Protein AF-A0A6G7XB90-F1 (afdb_monomer_lite)

Secondary structure (DSSP, 8-state):
-EEES-EEES-EE-TT--S-SSEEE-SS-EEEES-EEES-EE-TT---SSEEEES-S-EEEES-EEES-EE--SSS--BSSEEEE--SSTTEEEEEES-EEES-EEEESSSS-EESSEEEE--TTEEEEEEES-EEES-EEEESSS-EESSEEEES--SEEEES-EEES-EESSB-SSEEEES--SEEEES-EEES-EESSB-SSEEEES-EEEEES-EEES-TT-EEEES-EEEEES-B----S-TT-------------------------------PPP----GGGGGGTGGG-TTSSS---------TT--TTS--TTEEEEEEE-TTS-----EEEEETTPPPPP-PPP-BTTEEEEEEEETTEEP-TTT----S-EEEEEEEEE---------EEESSSPPPEETTSEEEEE-EEESSS-PEEEEEEE---TTEEEETTTTEEEEE--S-EEEEEEEEEEETTEEEEEEEEEEEE-----STT-SPPSS-SSSS--TTSTTHHHHHHHHHTTS---BPPSSSSPB--TTSB-BHHHHHHHHHHHHS-TT----SS-SSTT--TTSTTHHHHHHHHHTTS---B--SSSSPB--TTSB-BHHHHHHHHHHHHHTT-HHHHH----SS-SSTT--TTSTTHHHHHHHHHTTS---EEETTEEE--SSSB-BHHHHHHHHHHIIIIITT-

InterPro domains:
  IPR001119 S-layer homology domain [PF00395] (563-610)
  IPR001119 S-layer homology domain [PS51272] (560-627)
  IPR003368 Polymorphic outer membrane protein repeat [PF02415] (35-54)
  IPR003368 Polymorphic outer membrane protein repeat [PF02415] (164-180)
  IPR006626 Parallel beta-helix repeat [SM00710] (27-55)
  IPR006626 Parallel be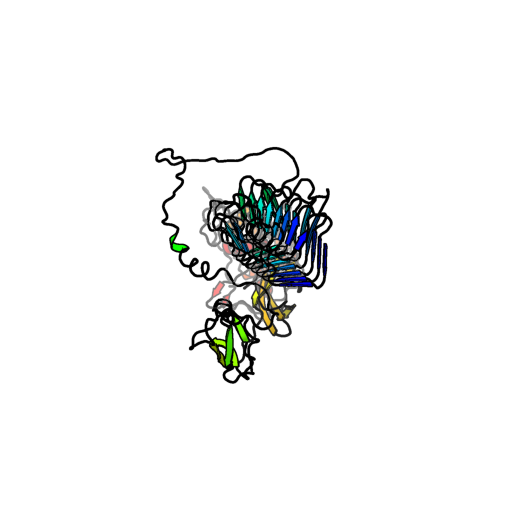ta-helix repeat [SM00710] (56-86)
  IPR006626 Parallel beta-helix repeat [SM00710] (91-122)
  IPR006626 Parallel beta-helix repeat [SM00710] (157-183)
  IPR006626 Parallel beta-helix repeat [SM00710] (184-210)
  IPR011050 Pectin lyase fold/virulence factor [SSF51126] (17-230)
  IPR012334 Pectin lyase fold [G3DSA:2.160.20.10] (1-297)
  IPR013378 Internalin B-like, B-repeat [PF09479] (324-386)
  IPR013378 Internalin B-like, B-repeat [TIGR02543] (354-392)
  IPR013783 Immunoglobulin-like fold [G3DSA:2.60.40.10] (393-481)
  IPR015919 Cadherin-like superfamily [SSF49313] (409-480)
  IPR042229 Listeria-Bacteroides repeat domain superfamily [G3DSA:2.60.40.4270] (321-390)

Structure (mmCIF, N/CA/C/O backbone):
data_AF-A0A6G7XB90-F1
#
_entry.id   AF-A0A6G7XB90-F1
#
loop_
_atom_site.group_PDB
_atom_site.id
_atom_site.type_symbol
_atom_site.label_atom_id
_atom_site.label_alt_id
_atom_site.label_comp_id
_atom_site.label_asym_id
_atom_site.label_entity_id
_atom_site.label_seq_id
_atom_site.pdbx_PDB_ins_code
_atom_site.Cartn_x
_atom_site.Cartn_y
_atom_site.Cartn_z
_atom_site.occupancy
_atom_site.B_iso_or_equiv
_atom_site.auth_seq_id
_atom_site.auth_comp_id
_atom_site.auth_asym_id
_atom_site.auth_atom_id
_atom_site.pdbx_PDB_model_num
ATOM 1 N N . MET A 1 1 ? 16.993 1.837 -59.311 1.00 79.75 1 MET A N 1
ATOM 2 C CA . MET A 1 1 ? 17.325 0.405 -59.175 1.00 79.75 1 MET A CA 1
ATOM 3 C C . MET A 1 1 ? 16.227 -0.244 -58.359 1.00 79.75 1 MET A C 1
ATOM 5 O O . MET A 1 1 ? 15.851 0.351 -57.360 1.00 79.75 1 MET A O 1
ATOM 9 N N . ILE A 1 2 ? 15.721 -1.402 -58.782 1.00 84.69 2 ILE A N 1
ATOM 10 C CA . ILE A 1 2 ? 14.774 -2.208 -58.003 1.00 84.69 2 ILE A CA 1
ATOM 11 C C . ILE A 1 2 ? 15.379 -3.607 -57.882 1.00 84.69 2 ILE A C 1
ATOM 13 O O . ILE A 1 2 ? 15.760 -4.188 -58.897 1.00 84.69 2 ILE A O 1
ATOM 17 N N . ALA A 1 3 ? 15.484 -4.120 -56.661 1.00 82.38 3 ALA A N 1
ATOM 18 C CA . ALA A 1 3 ? 15.774 -5.518 -56.364 1.00 82.38 3 ALA A CA 1
ATOM 19 C C . ALA A 1 3 ? 14.603 -6.069 -55.545 1.00 82.38 3 ALA A C 1
ATOM 21 O O . ALA A 1 3 ? 14.295 -5.536 -54.483 1.00 82.38 3 ALA A O 1
ATOM 22 N N . ASN A 1 4 ? 13.915 -7.085 -56.058 1.00 84.25 4 ASN A N 1
ATOM 23 C CA . ASN A 1 4 ? 12.751 -7.678 -55.405 1.00 84.25 4 ASN A CA 1
ATOM 24 C C . ASN A 1 4 ? 12.877 -9.206 -55.463 1.00 84.25 4 ASN A C 1
ATOM 26 O O . ASN A 1 4 ? 13.202 -9.728 -56.531 1.00 84.25 4 ASN A O 1
ATOM 30 N N . ASN A 1 5 ? 12.689 -9.911 -54.340 1.00 78.50 5 ASN A N 1
ATOM 31 C CA . ASN A 1 5 ? 12.879 -11.370 -54.247 1.00 78.50 5 ASN A CA 1
ATOM 32 C C . ASN A 1 5 ? 14.226 -11.847 -54.846 1.00 78.50 5 ASN A C 1
ATOM 34 O O . ASN A 1 5 ? 14.299 -12.869 -55.529 1.00 78.50 5 ASN A O 1
ATOM 38 N N . THR A 1 6 ? 15.299 -11.064 -54.664 1.00 73.44 6 THR A N 1
ATOM 39 C CA . THR A 1 6 ? 16.596 -11.282 -55.327 1.00 73.44 6 THR A CA 1
ATOM 40 C C . THR A 1 6 ? 17.680 -11.681 -54.324 1.00 73.44 6 THR A C 1
ATOM 42 O O . THR A 1 6 ? 17.790 -11.088 -53.252 1.00 73.44 6 THR A O 1
ATOM 45 N N . VAL A 1 7 ? 18.514 -12.658 -54.688 1.00 81.44 7 VAL A N 1
ATOM 46 C CA . VAL A 1 7 ? 19.645 -13.134 -53.876 1.00 81.44 7 VAL A CA 1
ATOM 47 C C . VAL A 1 7 ? 20.967 -12.640 -54.471 1.00 81.44 7 VAL A C 1
ATOM 49 O O . VAL A 1 7 ? 21.233 -12.820 -55.658 1.00 81.44 7 VAL A O 1
ATOM 52 N N . PHE A 1 8 ? 21.800 -12.028 -53.632 1.00 82.94 8 PHE A N 1
ATOM 53 C CA . PHE A 1 8 ? 23.126 -11.513 -53.957 1.00 82.94 8 PHE A CA 1
ATOM 54 C C . PHE A 1 8 ? 24.154 -12.127 -53.005 1.00 82.94 8 PHE A C 1
ATOM 56 O O . PHE A 1 8 ? 24.293 -11.698 -51.859 1.00 82.94 8 PHE A O 1
ATOM 63 N N . GLU A 1 9 ? 24.900 -13.121 -53.479 1.00 83.56 9 GLU A N 1
ATOM 64 C CA . GLU A 1 9 ? 25.866 -13.862 -52.663 1.00 83.56 9 GLU A CA 1
ATOM 65 C C . GLU A 1 9 ? 27.306 -13.639 -53.127 1.00 83.56 9 GLU A C 1
ATOM 67 O O . GLU A 1 9 ? 27.621 -13.767 -54.308 1.00 83.56 9 GLU A O 1
ATOM 72 N N . THR A 1 10 ? 28.206 -13.343 -52.185 1.00 84.12 10 THR A N 1
ATOM 73 C CA . THR A 1 10 ? 29.671 -13.246 -52.379 1.00 84.12 10 THR A CA 1
ATOM 74 C C . THR A 1 10 ? 30.171 -12.221 -53.413 1.00 84.12 10 THR A C 1
ATOM 76 O O . THR A 1 10 ? 31.369 -12.177 -53.703 1.00 84.12 10 THR A O 1
ATOM 79 N N . ASN A 1 11 ? 29.301 -11.355 -53.945 1.00 85.56 11 ASN A N 1
ATOM 80 C CA . ASN A 1 11 ? 29.667 -10.383 -54.978 1.00 85.56 11 ASN A CA 1
ATOM 81 C C . ASN A 1 11 ? 30.759 -9.428 -54.471 1.00 85.56 11 ASN A C 1
ATOM 83 O O . ASN A 1 11 ? 30.739 -9.001 -53.312 1.00 85.56 11 ASN A O 1
ATOM 87 N N . HIS A 1 12 ? 31.725 -9.104 -55.336 1.00 86.88 12 HIS A N 1
ATOM 88 C CA . HIS A 1 12 ? 32.921 -8.365 -54.942 1.00 86.88 12 HIS A CA 1
ATOM 89 C C . HIS A 1 12 ? 33.304 -7.247 -55.918 1.00 86.88 12 HIS A C 1
ATOM 91 O O . HIS A 1 12 ? 33.731 -7.513 -57.048 1.00 86.88 12 HIS A O 1
ATOM 97 N N . THR A 1 13 ? 33.272 -6.004 -55.430 1.00 83.38 13 THR A N 1
ATOM 98 C CA . THR A 1 13 ? 33.833 -4.840 -56.131 1.00 83.38 13 THR A CA 1
ATOM 99 C C . THR A 1 13 ? 35.307 -4.680 -55.759 1.00 83.38 13 THR A C 1
ATOM 101 O O . THR A 1 13 ? 35.636 -4.403 -54.603 1.00 83.38 13 THR A O 1
ATOM 104 N N . GLY A 1 14 ? 36.177 -4.887 -56.755 1.00 72.00 14 GLY A N 1
ATOM 105 C CA . GLY A 1 14 ? 37.637 -4.953 -56.612 1.00 72.00 14 GLY A CA 1
ATOM 106 C C . GLY A 1 14 ? 38.356 -3.606 -56.484 1.00 72.00 14 GLY A C 1
ATOM 107 O O . GLY A 1 14 ? 37.762 -2.539 -56.643 1.00 72.00 14 GLY A O 1
ATOM 108 N N . ASP A 1 15 ? 39.656 -3.673 -56.187 1.00 69.44 15 ASP A N 1
ATOM 109 C CA . ASP A 1 15 ? 40.494 -2.506 -55.887 1.00 69.44 15 ASP A CA 1
ATOM 110 C C . ASP A 1 15 ? 40.481 -1.435 -56.987 1.00 69.44 15 ASP A C 1
ATOM 112 O O . ASP A 1 15 ? 40.534 -1.724 -58.183 1.00 69.44 15 ASP A O 1
ATOM 116 N N . GLY A 1 16 ? 40.434 -0.167 -56.567 1.00 65.00 16 GLY A N 1
ATOM 117 C CA . GLY A 1 16 ? 40.429 0.992 -57.468 1.00 65.00 16 GLY A CA 1
ATOM 118 C C . GLY A 1 16 ? 39.077 1.294 -58.129 1.00 65.00 16 GLY A C 1
ATOM 119 O O . GLY A 1 16 ? 38.909 2.380 -58.682 1.00 65.00 16 GLY A O 1
ATOM 120 N N . VAL A 1 17 ? 38.096 0.394 -58.029 1.00 66.19 17 VAL A N 1
ATOM 121 C CA . VAL A 1 17 ? 36.694 0.667 -58.376 1.00 66.19 17 VAL A CA 1
ATOM 122 C C . VAL A 1 17 ? 35.980 1.257 -57.151 1.00 66.19 17 VAL A C 1
ATOM 124 O O . VAL A 1 17 ? 36.300 0.909 -56.012 1.00 66.19 17 VAL A O 1
ATOM 127 N N . SER A 1 18 ? 34.999 2.142 -57.368 1.00 70.62 18 SER A N 1
ATOM 128 C CA . SER A 1 18 ? 34.041 2.547 -56.328 1.00 70.62 18 SER A CA 1
ATOM 129 C C . SER A 1 18 ? 32.655 1.957 -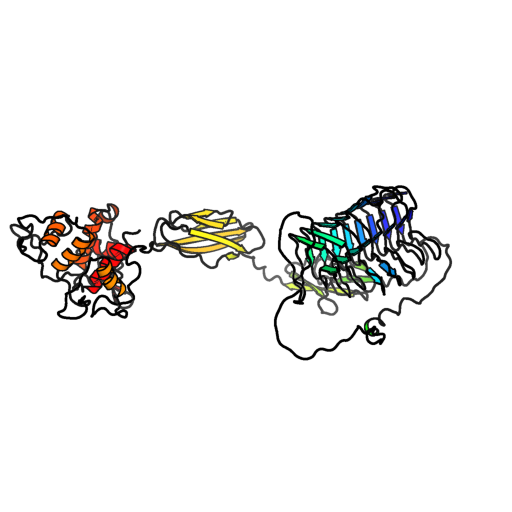56.613 1.00 70.62 18 SER A C 1
ATOM 131 O O . SER A 1 18 ? 32.194 1.968 -57.759 1.00 70.62 18 SER A O 1
ATOM 133 N N . GLY A 1 19 ? 31.999 1.430 -55.580 1.00 76.69 19 GLY A N 1
ATOM 134 C CA . GLY A 1 19 ? 30.652 0.860 -55.632 1.00 76.69 19 GLY A CA 1
ATOM 135 C C . GLY A 1 19 ? 30.413 -0.155 -54.516 1.00 76.69 19 GLY A C 1
ATOM 136 O O . GLY A 1 19 ? 31.350 -0.532 -53.820 1.00 76.69 19 GLY A O 1
ATOM 137 N N . GLY A 1 20 ? 29.168 -0.610 -54.351 1.00 84.50 20 GLY A N 1
ATOM 138 C CA . GLY A 1 20 ? 28.881 -1.711 -53.432 1.00 84.50 20 GLY A CA 1
ATOM 139 C C . GLY A 1 20 ? 29.378 -3.037 -54.000 1.00 84.50 20 GLY A C 1
ATOM 140 O O . GLY A 1 20 ? 29.571 -3.149 -55.212 1.00 84.50 20 GLY A O 1
ATOM 141 N N . GLY A 1 21 ? 29.577 -4.056 -53.163 1.00 85.88 21 GLY A N 1
ATOM 142 C CA . GLY A 1 21 ? 30.018 -5.372 -53.644 1.00 85.88 21 GLY A CA 1
ATOM 143 C C . GLY A 1 21 ? 29.038 -6.040 -54.612 1.00 85.88 21 GLY A C 1
ATOM 144 O O . GLY A 1 21 ? 29.482 -6.687 -55.553 1.00 85.88 21 GLY A O 1
ATOM 145 N N . ALA A 1 22 ? 27.730 -5.831 -54.420 1.00 90.81 22 ALA A N 1
ATOM 146 C CA . ALA A 1 22 ? 26.652 -6.353 -55.265 1.00 90.81 22 ALA A CA 1
ATOM 147 C C . ALA A 1 22 ? 25.941 -5.263 -56.089 1.00 90.81 22 ALA A C 1
ATOM 149 O O . ALA A 1 22 ? 25.667 -5.460 -57.271 1.00 90.81 22 ALA A O 1
ATOM 150 N N . ILE A 1 23 ? 25.632 -4.111 -55.480 1.00 91.12 23 ILE A N 1
ATOM 151 C CA . ILE A 1 23 ? 24.878 -3.022 -56.121 1.00 91.12 23 ILE A CA 1
ATOM 152 C C . ILE A 1 23 ? 25.616 -1.691 -55.954 1.00 91.12 23 ILE A C 1
ATOM 154 O O . ILE A 1 23 ? 25.982 -1.293 -54.848 1.00 91.12 23 ILE A O 1
ATOM 158 N N . ARG A 1 24 ? 25.743 -0.937 -57.051 1.00 89.50 24 ARG A N 1
ATOM 159 C CA . ARG A 1 24 ? 26.019 0.504 -57.016 1.00 89.50 24 ARG A CA 1
ATOM 160 C C . ARG A 1 24 ? 24.872 1.261 -57.672 1.00 89.50 24 ARG A C 1
ATOM 162 O O . ARG A 1 24 ? 24.542 1.007 -58.827 1.00 89.50 24 ARG A O 1
ATOM 169 N N . VAL A 1 25 ? 24.319 2.232 -56.956 1.00 87.62 25 VAL A N 1
ATOM 170 C CA . VAL A 1 25 ? 23.436 3.265 -57.505 1.00 87.62 25 VAL A CA 1
ATOM 171 C C . VAL A 1 25 ? 24.200 4.585 -57.515 1.00 87.62 25 VAL A C 1
ATOM 173 O O . VAL A 1 25 ? 24.878 4.905 -56.543 1.00 87.62 25 VAL A O 1
ATOM 176 N N . THR A 1 26 ? 24.112 5.323 -58.622 1.00 84.50 26 THR A N 1
ATOM 177 C CA . THR A 1 26 ? 24.748 6.642 -58.823 1.00 84.50 26 THR A CA 1
ATOM 178 C C . THR A 1 26 ? 23.736 7.762 -59.110 1.00 84.50 26 THR A C 1
ATOM 180 O O . THR A 1 26 ? 24.125 8.898 -59.372 1.00 84.50 26 THR A O 1
ATOM 183 N N . GLY A 1 27 ? 22.438 7.444 -59.089 1.00 79.88 27 GLY A N 1
ATOM 184 C CA . GLY A 1 27 ? 21.337 8.357 -59.387 1.00 79.88 27 GLY A CA 1
ATOM 185 C C . GLY A 1 27 ? 19.991 7.631 -59.477 1.00 79.88 27 GLY A C 1
ATOM 186 O O . GLY A 1 27 ? 19.939 6.418 -59.692 1.00 79.88 27 GLY A O 1
ATOM 187 N N . GLY A 1 28 ? 18.895 8.378 -59.318 1.00 83.50 28 GLY A N 1
ATOM 188 C CA . GLY A 1 28 ? 17.538 7.820 -59.241 1.00 83.50 28 GLY A CA 1
ATOM 189 C C . GLY A 1 28 ? 17.259 7.095 -57.917 1.00 83.50 28 GLY A C 1
ATOM 190 O O . GLY A 1 28 ? 18.109 7.054 -57.030 1.00 83.50 28 GLY A O 1
ATOM 191 N N . ALA A 1 29 ? 16.048 6.557 -57.759 1.00 87.12 29 ALA A N 1
ATOM 192 C CA . ALA A 1 29 ? 15.663 5.838 -56.543 1.00 87.12 29 ALA A CA 1
ATOM 193 C C . ALA A 1 29 ? 16.326 4.451 -56.446 1.00 87.12 29 ALA A C 1
ATOM 195 O O . ALA A 1 29 ? 16.590 3.800 -57.467 1.00 87.12 29 ALA A O 1
ATOM 196 N N . LEU A 1 30 ? 16.545 3.985 -55.218 1.00 91.25 30 LEU A N 1
ATOM 197 C CA . LEU A 1 30 ? 16.894 2.602 -54.892 1.00 91.25 30 LEU A CA 1
ATOM 198 C C . LEU A 1 30 ? 15.733 1.981 -54.116 1.00 91.25 30 LEU A C 1
ATOM 200 O O . LEU A 1 30 ? 15.354 2.502 -53.074 1.00 91.25 30 LEU A O 1
ATOM 204 N N . GLU A 1 31 ? 15.212 0.863 -54.604 1.00 93.75 31 GLU A N 1
ATOM 205 C CA . GLU A 1 31 ? 14.248 0.027 -53.896 1.00 93.75 31 GLU A CA 1
ATOM 206 C C . GLU A 1 31 ? 14.804 -1.395 -53.762 1.00 93.75 31 GLU A C 1
ATOM 208 O O . GLU A 1 31 ? 15.299 -1.974 -54.734 1.00 93.75 31 GLU A O 1
ATOM 213 N N . VAL A 1 32 ? 14.759 -1.935 -52.548 1.00 92.62 32 VAL A N 1
ATOM 214 C CA . VAL A 1 32 ? 15.162 -3.301 -52.204 1.00 92.62 32 VAL A CA 1
ATOM 215 C C . VAL A 1 32 ? 14.055 -3.905 -51.350 1.00 92.62 32 VAL A C 1
ATOM 217 O O . VAL A 1 32 ? 13.649 -3.301 -50.362 1.00 92.62 32 VAL A O 1
ATOM 220 N N . ASP A 1 33 ? 13.547 -5.067 -51.736 1.00 80.06 33 ASP A N 1
ATOM 221 C CA . ASP A 1 33 ? 12.359 -5.665 -51.129 1.00 80.06 33 ASP A CA 1
ATOM 222 C C . ASP A 1 33 ? 12.479 -7.200 -51.143 1.00 80.06 33 ASP A C 1
ATOM 224 O O . ASP A 1 33 ? 12.910 -7.770 -52.150 1.00 80.06 33 ASP A O 1
ATOM 228 N N . HIS A 1 34 ? 12.166 -7.884 -50.037 1.00 81.81 34 HIS A N 1
ATOM 229 C CA . HIS A 1 34 ? 12.228 -9.356 -49.931 1.00 81.81 34 HIS A CA 1
ATOM 230 C C . HIS A 1 34 ? 13.553 -9.985 -50.428 1.00 81.81 34 HIS A C 1
ATOM 232 O O . HIS A 1 34 ? 13.554 -11.059 -51.027 1.00 81.81 34 HIS A O 1
ATOM 238 N N . SER A 1 35 ? 14.688 -9.294 -50.275 1.00 79.75 35 SER A N 1
ATOM 239 C CA . SER A 1 35 ? 15.952 -9.644 -50.945 1.00 79.75 35 SER A CA 1
ATOM 240 C C . SER A 1 35 ? 17.078 -9.963 -49.958 1.00 79.75 35 SER A C 1
ATOM 242 O O . SER A 1 35 ? 17.148 -9.392 -48.871 1.00 79.75 35 SER A O 1
ATOM 244 N N . THR A 1 36 ? 17.989 -10.853 -50.356 1.00 81.38 36 THR A N 1
ATOM 245 C CA . THR A 1 36 ? 19.059 -11.386 -49.497 1.00 81.38 36 THR A CA 1
ATOM 246 C C . THR A 1 36 ? 20.431 -10.994 -50.027 1.00 81.38 36 THR A C 1
ATOM 248 O O . THR A 1 36 ? 20.729 -11.187 -51.203 1.00 81.38 36 THR A O 1
ATOM 251 N N . PHE A 1 37 ? 21.289 -10.482 -49.151 1.00 91.25 37 PHE A N 1
ATOM 252 C CA . PHE A 1 37 ? 22.660 -10.081 -49.439 1.00 91.25 37 PHE A CA 1
ATOM 253 C C . PHE A 1 37 ? 23.598 -10.783 -48.457 1.00 91.25 37 PHE A C 1
ATOM 255 O O . PHE A 1 37 ? 23.691 -10.373 -47.300 1.00 91.25 37 PHE A O 1
ATOM 262 N N . THR A 1 38 ? 24.315 -11.814 -48.904 1.00 82.81 38 THR A N 1
ATOM 263 C CA . THR A 1 38 ? 25.168 -12.630 -48.023 1.00 82.81 38 THR A CA 1
ATOM 264 C C . THR A 1 38 ? 26.630 -12.591 -48.460 1.00 82.81 38 THR A C 1
ATOM 266 O O . THR A 1 38 ? 26.949 -12.822 -49.627 1.00 82.81 38 THR A O 1
ATOM 269 N N . ASN A 1 39 ? 27.546 -12.323 -47.525 1.00 82.06 39 ASN A N 1
ATOM 270 C CA . ASN A 1 39 ? 29.004 -12.343 -47.727 1.00 82.06 39 ASN A CA 1
ATOM 271 C C . ASN A 1 39 ? 29.549 -11.437 -48.860 1.00 82.06 39 ASN A C 1
ATOM 273 O O . ASN A 1 39 ? 30.699 -11.599 -49.282 1.00 82.06 39 ASN A O 1
ATOM 277 N N . ASN A 1 40 ? 28.771 -10.464 -49.350 1.00 85.88 40 ASN A N 1
ATOM 278 C CA . ASN A 1 40 ? 29.237 -9.518 -50.368 1.00 85.88 40 ASN A CA 1
ATOM 279 C C . ASN A 1 40 ? 30.345 -8.623 -49.798 1.00 85.88 40 ASN A C 1
ATOM 281 O O . ASN A 1 40 ? 30.408 -8.370 -48.589 1.00 85.88 40 ASN A O 1
ATOM 285 N N . SER A 1 41 ? 31.246 -8.146 -50.658 1.00 88.69 41 SER A N 1
ATOM 286 C CA . SER A 1 41 ? 32.372 -7.335 -50.200 1.00 88.69 41 SER A CA 1
ATOM 287 C C . SER A 1 41 ? 32.829 -6.227 -51.141 1.00 88.69 41 SER A C 1
ATOM 289 O O . SER A 1 41 ? 32.723 -6.305 -52.362 1.00 88.69 41 SER A O 1
ATOM 291 N N . ALA A 1 42 ? 33.405 -5.188 -50.542 1.00 84.56 42 ALA A N 1
ATOM 292 C CA . ALA A 1 42 ? 33.917 -4.018 -51.244 1.00 84.56 42 ALA A CA 1
ATOM 293 C C . ALA A 1 42 ? 35.349 -3.688 -50.804 1.00 84.56 42 ALA A C 1
ATOM 295 O O . ALA A 1 42 ? 35.654 -3.669 -49.605 1.00 84.56 42 ALA A O 1
ATOM 296 N N . ALA A 1 43 ? 36.211 -3.438 -51.792 1.00 74.81 43 ALA A N 1
ATOM 297 C CA . ALA A 1 43 ? 37.650 -3.260 -51.631 1.00 74.81 43 ALA A CA 1
ATOM 298 C C . ALA A 1 43 ? 38.081 -1.822 -51.246 1.00 74.81 43 ALA A C 1
ATOM 300 O O . ALA A 1 43 ? 37.281 -0.953 -50.856 1.00 74.81 43 ALA A O 1
ATOM 301 N N . ALA A 1 44 ? 39.386 -1.545 -51.344 1.00 66.38 44 ALA A N 1
ATOM 302 C CA . ALA A 1 44 ? 39.938 -0.227 -51.060 1.00 66.38 44 ALA A CA 1
ATOM 303 C C . ALA A 1 44 ? 39.479 0.804 -52.113 1.00 66.38 44 ALA A C 1
ATOM 305 O O . ALA A 1 44 ? 39.722 0.650 -53.307 1.00 66.38 44 ALA A O 1
ATOM 306 N N . GLY A 1 45 ? 38.819 1.875 -51.651 1.00 66.44 45 GLY A N 1
ATOM 307 C CA . GLY A 1 45 ? 38.206 2.908 -52.502 1.00 66.44 45 GLY A CA 1
ATOM 308 C C . GLY A 1 45 ? 36.690 2.772 -52.712 1.00 66.44 45 GLY A C 1
ATOM 309 O O . GLY A 1 45 ? 36.077 3.710 -53.215 1.00 66.44 45 GLY A O 1
ATOM 310 N N . SER A 1 46 ? 36.081 1.658 -52.288 1.00 72.06 46 SER A N 1
ATOM 311 C CA . SER A 1 46 ? 34.632 1.426 -52.371 1.00 72.06 46 SER A CA 1
ATOM 312 C C . SER A 1 46 ? 33.876 1.616 -51.051 1.00 72.06 46 SER A C 1
ATOM 314 O O . SER A 1 46 ? 34.410 1.364 -49.963 1.00 72.06 46 SER A O 1
ATOM 316 N N . ASP A 1 47 ? 32.597 1.979 -51.188 1.00 77.25 47 ASP A N 1
ATOM 317 C CA . ASP A 1 47 ? 31.644 2.303 -50.126 1.00 77.25 47 ASP A CA 1
ATOM 318 C C . ASP A 1 47 ? 30.554 1.212 -50.038 1.00 77.25 47 ASP A C 1
ATOM 320 O O . ASP A 1 47 ? 29.868 0.961 -51.019 1.00 77.25 47 ASP A O 1
ATOM 324 N N . GLY A 1 48 ? 30.344 0.596 -48.865 1.00 82.56 48 GLY A N 1
ATOM 325 C CA . GLY A 1 48 ? 29.312 -0.442 -48.661 1.00 82.56 48 GLY A CA 1
ATOM 326 C C . GLY A 1 48 ? 29.725 -1.835 -49.160 1.00 82.56 48 GLY A C 1
ATOM 327 O O . GLY A 1 48 ? 29.996 -2.020 -50.337 1.00 82.56 48 GLY A O 1
ATOM 328 N N . GLY A 1 49 ? 29.768 -2.855 -48.297 1.00 85.62 49 GLY A N 1
ATOM 329 C CA . GLY A 1 49 ? 30.162 -4.212 -48.720 1.00 85.62 49 GLY A CA 1
ATOM 330 C C . GLY A 1 49 ? 29.158 -4.897 -49.648 1.00 85.62 49 GLY A C 1
ATOM 331 O O . GLY A 1 49 ? 29.572 -5.651 -50.517 1.00 85.62 49 GLY A O 1
ATOM 332 N N . ALA A 1 50 ? 27.865 -4.586 -49.547 1.00 92.50 50 ALA A N 1
ATOM 333 C CA . ALA A 1 50 ? 26.822 -5.057 -50.459 1.00 92.50 50 ALA A CA 1
ATOM 334 C C . ALA A 1 50 ? 26.314 -3.939 -51.383 1.00 92.50 50 ALA A C 1
ATOM 336 O O . ALA A 1 50 ? 26.297 -4.113 -52.602 1.00 92.50 50 ALA A O 1
ATOM 337 N N . ILE A 1 51 ? 25.933 -2.785 -50.823 1.00 93.12 51 ILE A N 1
ATOM 338 C CA . ILE A 1 51 ? 25.257 -1.703 -51.552 1.00 93.12 51 ILE A CA 1
ATOM 339 C C . ILE A 1 51 ? 25.957 -0.356 -51.330 1.00 93.12 51 ILE A C 1
ATOM 341 O O . ILE A 1 51 ? 26.053 0.117 -50.195 1.00 93.12 51 ILE A O 1
ATOM 345 N N . SER A 1 52 ? 26.336 0.306 -52.427 1.00 90.19 52 SER A N 1
ATOM 346 C CA . SER A 1 52 ? 26.593 1.752 -52.453 1.00 90.19 52 SER A CA 1
ATOM 347 C C . SER A 1 52 ? 25.400 2.480 -53.062 1.00 90.19 52 SER A C 1
ATOM 349 O O . SER A 1 52 ? 24.936 2.126 -54.150 1.00 90.19 52 SER A O 1
ATOM 351 N N . SER A 1 53 ? 24.932 3.520 -52.382 1.00 88.62 53 SER A N 1
ATOM 352 C CA . SER A 1 53 ? 23.913 4.448 -52.864 1.00 88.62 53 SER A CA 1
ATOM 353 C C . SER A 1 53 ? 24.507 5.855 -52.864 1.00 88.62 53 SER A C 1
ATOM 355 O O . SER A 1 53 ? 24.454 6.587 -51.877 1.00 88.62 53 SER A O 1
ATOM 357 N N . GLU A 1 54 ? 25.131 6.204 -53.986 1.00 82.75 54 GLU A N 1
ATOM 358 C CA . GLU A 1 54 ? 25.716 7.513 -54.275 1.00 82.75 54 GLU A CA 1
ATOM 359 C C . GLU A 1 54 ? 24.731 8.324 -55.128 1.00 82.75 54 GLU A C 1
ATOM 361 O O . GLU A 1 54 ? 24.047 7.759 -55.984 1.00 82.75 54 GLU A O 1
ATOM 366 N N . GLY A 1 55 ? 24.617 9.641 -54.920 1.00 70.75 55 GLY A N 1
ATOM 367 C CA . GLY A 1 55 ? 23.859 10.531 -55.822 1.00 70.75 55 GLY A CA 1
ATOM 368 C C . GLY A 1 55 ? 22.361 10.215 -55.966 1.00 70.75 55 GLY A C 1
ATOM 369 O O . GLY A 1 55 ? 21.687 10.777 -56.827 1.00 70.75 55 GLY A O 1
ATOM 370 N N . SER A 1 56 ? 21.834 9.307 -55.145 1.00 71.38 56 SER A N 1
ATOM 371 C CA . SER A 1 56 ? 20.512 8.700 -55.312 1.00 71.38 56 SER A CA 1
ATOM 372 C C . SER A 1 56 ? 19.378 9.681 -54.972 1.00 71.38 56 SER A C 1
ATOM 374 O O . SER A 1 56 ? 19.610 10.739 -54.386 1.00 71.38 56 SER A O 1
ATOM 376 N N . GLY A 1 57 ? 18.154 9.341 -55.372 1.00 81.75 57 GLY A N 1
ATOM 377 C CA . GLY A 1 57 ? 16.934 9.919 -54.803 1.00 81.75 57 GLY A CA 1
ATOM 378 C C . GLY A 1 57 ? 16.567 9.188 -53.510 1.00 81.75 57 GLY A C 1
ATOM 379 O O . GLY A 1 57 ? 17.450 8.828 -52.730 1.00 81.75 57 GLY A O 1
ATOM 380 N N . ASN A 1 58 ? 15.279 8.889 -53.326 1.00 89.38 58 ASN A N 1
ATOM 381 C CA . ASN A 1 58 ? 14.826 8.056 -52.211 1.00 89.38 58 ASN A CA 1
ATOM 382 C C . ASN A 1 58 ? 15.486 6.667 -52.224 1.00 89.38 58 ASN A C 1
ATOM 384 O O . ASN A 1 58 ? 15.647 6.045 -53.280 1.00 89.38 58 ASN A O 1
ATOM 388 N N . VAL A 1 59 ? 15.816 6.177 -51.031 1.00 92.75 59 VAL A N 1
ATOM 389 C CA . VAL A 1 59 ? 16.309 4.820 -50.782 1.00 92.75 59 VAL A CA 1
ATOM 390 C C . VAL A 1 59 ? 15.297 4.107 -49.895 1.00 92.75 59 VAL A C 1
ATOM 392 O O . VAL A 1 59 ? 15.089 4.530 -48.765 1.00 92.75 59 VAL A O 1
ATOM 395 N N . ARG A 1 60 ? 14.694 3.025 -50.385 1.00 94.75 60 ARG A N 1
ATOM 396 C CA . ARG A 1 60 ? 13.778 2.159 -49.636 1.00 94.75 60 ARG A CA 1
ATOM 397 C C . ARG A 1 60 ? 14.344 0.743 -49.584 1.00 94.75 60 ARG A C 1
ATOM 399 O O . ARG A 1 60 ? 14.701 0.186 -50.619 1.00 94.75 60 ARG A O 1
ATOM 406 N N . ILE A 1 61 ? 14.429 0.168 -48.390 1.00 95.25 61 ILE A N 1
ATOM 407 C CA . ILE A 1 61 ? 14.891 -1.203 -48.147 1.00 95.25 61 ILE A CA 1
ATOM 408 C C . ILE A 1 61 ? 13.900 -1.861 -47.190 1.00 95.25 61 ILE A C 1
ATOM 410 O O . ILE A 1 61 ? 13.626 -1.314 -46.126 1.00 95.25 61 ILE A O 1
ATOM 414 N N . ASN A 1 62 ? 13.327 -2.994 -47.577 1.00 85.50 62 ASN A N 1
ATOM 415 C CA . ASN A 1 62 ? 12.182 -3.580 -46.892 1.00 85.50 62 ASN A CA 1
ATOM 416 C C . ASN A 1 62 ? 12.240 -5.112 -46.862 1.00 85.50 62 ASN A C 1
ATOM 418 O O . ASN A 1 62 ? 12.655 -5.723 -47.846 1.00 85.50 62 ASN A O 1
ATOM 422 N N . ASP A 1 63 ? 11.818 -5.726 -45.753 1.00 75.94 63 ASP A N 1
ATOM 423 C CA . ASP A 1 63 ? 11.695 -7.189 -45.587 1.00 75.94 63 ASP A CA 1
ATOM 424 C C . ASP A 1 63 ? 12.944 -7.970 -46.080 1.00 75.94 63 ASP A C 1
ATOM 426 O O . ASP A 1 63 ? 12.839 -9.040 -46.677 1.00 75.94 63 ASP A O 1
ATOM 430 N N . SER A 1 64 ? 14.145 -7.397 -45.912 1.00 82.62 64 SER A N 1
ATOM 431 C CA . SER A 1 64 ? 15.381 -7.846 -46.580 1.00 82.62 64 SER A CA 1
ATOM 432 C C . SER A 1 64 ? 16.484 -8.239 -45.593 1.00 82.62 64 SER A C 1
ATOM 434 O O . SER A 1 64 ? 16.575 -7.703 -44.488 1.00 82.62 64 SER A O 1
ATOM 436 N N . VAL A 1 65 ? 17.353 -9.165 -46.006 1.00 81.44 65 VAL A N 1
ATOM 437 C CA . VAL A 1 65 ? 18.405 -9.767 -45.171 1.00 81.44 65 VAL A CA 1
ATOM 438 C C . VAL A 1 65 ? 19.790 -9.371 -45.672 1.00 81.44 65 VAL A C 1
ATOM 440 O O . VAL A 1 65 ? 20.084 -9.466 -46.860 1.00 81.44 65 VAL A O 1
ATOM 443 N N . PHE A 1 66 ? 20.666 -8.972 -44.755 1.00 92.00 66 PHE A N 1
ATOM 444 C CA . PHE A 1 66 ? 22.061 -8.628 -45.005 1.00 92.00 66 PHE A CA 1
ATOM 445 C C . PHE A 1 66 ? 22.948 -9.356 -43.987 1.00 92.00 66 PHE A C 1
ATOM 447 O O . PHE A 1 66 ? 23.065 -8.901 -42.848 1.00 92.00 66 PHE A O 1
ATOM 454 N N . ASP A 1 67 ? 23.587 -10.459 -44.388 1.00 83.31 67 ASP A N 1
ATOM 455 C CA . ASP A 1 67 ? 24.468 -11.253 -43.521 1.00 83.31 67 ASP A CA 1
ATOM 456 C C . ASP A 1 67 ? 25.936 -11.252 -43.978 1.00 83.31 67 ASP A C 1
ATOM 458 O O . ASP A 1 67 ? 26.239 -11.372 -45.166 1.00 83.31 67 ASP A O 1
ATOM 462 N N . GLY A 1 68 ? 26.871 -11.109 -43.035 1.00 73.94 68 GLY A N 1
ATOM 463 C CA . GLY A 1 68 ? 28.315 -11.278 -43.267 1.00 73.94 68 GLY A CA 1
ATOM 464 C C . GLY A 1 68 ? 28.950 -10.309 -44.278 1.00 73.94 68 GLY A C 1
ATOM 465 O O . GLY A 1 68 ? 30.111 -10.483 -44.665 1.00 73.94 68 GLY A O 1
ATOM 466 N N . ASN A 1 69 ? 28.224 -9.285 -44.741 1.00 87.44 69 ASN A N 1
ATOM 467 C CA . ASN A 1 69 ? 28.727 -8.365 -45.758 1.00 87.44 69 ASN A CA 1
ATOM 468 C C . ASN A 1 69 ? 29.833 -7.496 -45.161 1.00 87.44 69 ASN A C 1
ATOM 470 O O . ASN A 1 69 ? 29.703 -6.947 -44.061 1.00 87.44 69 ASN A O 1
ATOM 474 N N . LYS A 1 70 ? 30.944 -7.380 -45.889 1.00 88.12 70 LYS A N 1
ATOM 475 C CA . LYS A 1 70 ? 32.186 -6.826 -45.350 1.00 88.12 70 LYS A CA 1
ATOM 476 C C . LYS A 1 70 ? 32.784 -5.753 -46.240 1.00 88.12 70 LYS A C 1
ATOM 478 O O . LYS A 1 70 ? 33.036 -5.951 -47.428 1.00 88.12 70 LYS A O 1
ATOM 483 N N . ARG A 1 71 ? 33.139 -4.632 -45.623 1.00 84.69 71 ARG A N 1
ATOM 484 C CA . ARG A 1 71 ? 33.983 -3.613 -46.236 1.00 84.69 71 ARG A CA 1
ATOM 485 C C . ARG A 1 71 ? 35.330 -3.578 -45.518 1.00 84.69 71 ARG A C 1
ATOM 487 O O . ARG A 1 71 ? 35.405 -3.281 -44.323 1.00 84.69 71 ARG A O 1
ATOM 494 N N . VAL A 1 72 ? 36.414 -3.778 -46.271 1.00 76.62 72 VAL A N 1
ATOM 495 C CA . VAL A 1 72 ? 37.795 -3.743 -45.759 1.00 76.62 72 VAL A CA 1
ATOM 496 C C . VAL A 1 72 ? 38.671 -2.849 -46.640 1.00 76.62 72 VAL A C 1
ATOM 498 O O . VAL A 1 72 ? 38.553 -2.869 -47.859 1.00 76.62 72 VAL A O 1
ATOM 501 N N . GLY A 1 73 ? 39.546 -2.037 -46.034 1.00 66.19 73 GLY A N 1
ATOM 502 C CA . GLY A 1 73 ? 40.485 -1.183 -46.776 1.00 66.19 73 GLY A CA 1
ATOM 503 C C . GLY A 1 73 ? 40.915 0.090 -46.039 1.00 66.19 73 GLY A C 1
ATOM 504 O O . GLY A 1 73 ? 40.305 0.502 -45.053 1.00 66.19 73 GLY A O 1
ATOM 505 N N . ASN A 1 74 ? 41.955 0.749 -46.546 1.00 61.81 74 ASN A N 1
ATOM 506 C CA . ASN A 1 74 ? 42.751 1.746 -45.813 1.00 61.81 74 ASN A CA 1
ATOM 507 C C . ASN A 1 74 ? 42.323 3.230 -45.948 1.00 61.81 74 ASN A C 1
ATOM 509 O O . ASN A 1 74 ? 42.860 4.078 -45.234 1.00 61.81 74 ASN A O 1
ATOM 513 N N . GLN A 1 75 ? 41.374 3.561 -46.830 1.00 61.66 75 GLN A N 1
ATOM 514 C CA . GLN A 1 75 ? 40.911 4.944 -47.067 1.00 61.66 75 GLN A CA 1
ATOM 515 C C . GLN A 1 75 ? 39.827 5.392 -46.044 1.00 61.66 75 GLN A C 1
ATOM 517 O O . GLN A 1 75 ? 39.664 4.764 -44.998 1.00 61.66 75 GLN A O 1
ATOM 522 N N . ASN A 1 76 ? 39.028 6.425 -46.347 1.00 56.75 76 ASN A N 1
ATOM 523 C CA . ASN A 1 76 ? 37.926 6.945 -45.507 1.00 56.75 76 ASN A CA 1
ATOM 524 C C . ASN A 1 76 ? 36.519 6.584 -46.069 1.00 56.75 76 ASN A C 1
ATOM 526 O O . ASN A 1 76 ? 36.416 6.488 -47.284 1.00 56.75 76 ASN A O 1
ATOM 530 N N . GLN A 1 77 ? 35.461 6.565 -45.221 1.00 58.75 77 GLN A N 1
ATOM 531 C CA . GLN A 1 77 ? 33.995 6.621 -45.545 1.00 58.75 77 GLN A CA 1
ATOM 532 C C . GLN A 1 77 ? 33.161 5.317 -45.765 1.00 58.75 77 GLN A C 1
ATOM 534 O O . GLN A 1 77 ? 32.711 5.077 -46.879 1.00 58.75 77 GLN A O 1
ATOM 539 N N . TYR A 1 78 ? 32.791 4.523 -44.736 1.00 65.62 78 TYR A N 1
ATOM 540 C CA . TYR A 1 78 ? 32.152 3.194 -44.978 1.00 65.62 78 TYR A CA 1
ATOM 541 C C . TYR A 1 78 ? 30.950 2.781 -44.126 1.00 65.62 78 TYR A C 1
ATOM 543 O O . TYR A 1 78 ? 30.873 3.104 -42.946 1.00 65.62 78 TYR A O 1
ATOM 551 N N . GLY A 1 79 ? 30.072 1.971 -44.723 1.00 63.88 79 GLY A N 1
ATOM 552 C CA . GLY A 1 79 ? 29.237 0.977 -44.038 1.00 63.88 79 GLY A CA 1
ATOM 553 C C . GLY A 1 79 ? 29.666 -0.435 -44.463 1.00 63.88 79 GLY A C 1
ATOM 554 O O . GLY A 1 79 ? 30.254 -0.581 -45.538 1.00 63.88 79 GLY A O 1
ATOM 555 N N . GLY A 1 80 ? 29.441 -1.464 -43.641 1.00 79.44 80 GLY A N 1
ATOM 556 C CA . GLY A 1 80 ? 29.880 -2.834 -43.959 1.00 79.44 80 GLY A CA 1
ATOM 557 C C . GLY A 1 80 ? 28.944 -3.593 -44.895 1.00 79.44 80 GLY A C 1
ATOM 558 O O . GLY A 1 80 ? 29.429 -4.281 -45.781 1.00 79.44 80 GLY A O 1
ATOM 559 N N . ALA A 1 81 ? 27.632 -3.374 -44.803 1.00 90.25 81 ALA A N 1
ATOM 560 C CA . ALA A 1 81 ? 26.645 -3.824 -45.784 1.00 90.25 81 ALA A CA 1
ATOM 561 C C . ALA A 1 81 ? 26.232 -2.684 -46.725 1.00 90.25 81 ALA A C 1
ATOM 563 O O . ALA A 1 81 ? 26.424 -2.779 -47.935 1.00 90.25 81 ALA A O 1
ATOM 564 N N . ILE A 1 82 ? 25.717 -1.583 -46.174 1.00 93.50 82 ILE A N 1
ATOM 565 C CA . ILE A 1 82 ? 25.116 -0.483 -46.942 1.00 93.50 82 ILE A CA 1
ATOM 566 C C . ILE A 1 82 ? 25.855 0.824 -46.653 1.00 93.50 82 ILE A C 1
ATOM 568 O O . ILE A 1 82 ? 26.105 1.161 -45.495 1.00 93.50 82 ILE A O 1
ATOM 572 N N . SER A 1 83 ? 26.152 1.602 -47.692 1.00 90.00 83 SER A N 1
ATOM 573 C CA . SER A 1 83 ? 26.586 2.995 -47.563 1.00 90.00 83 SER A CA 1
ATOM 574 C C . SER A 1 83 ? 25.706 3.906 -48.419 1.00 90.00 83 SER A C 1
ATOM 576 O O . SER A 1 83 ? 25.809 3.896 -49.644 1.00 90.00 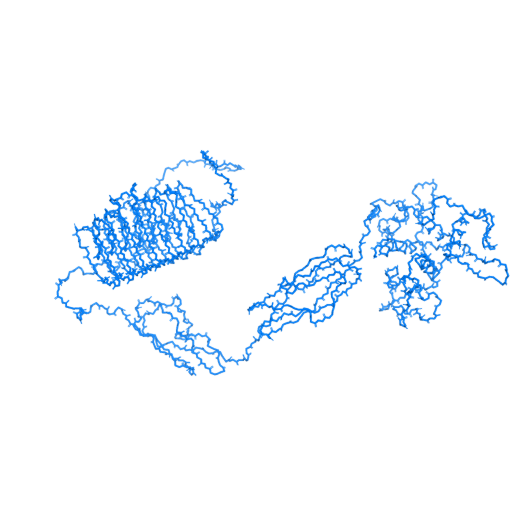83 SER A O 1
ATOM 578 N N . VAL A 1 84 ? 24.869 4.720 -47.772 1.00 88.94 84 VAL A N 1
ATOM 579 C CA . VAL A 1 84 ? 24.117 5.808 -48.417 1.00 88.94 84 VAL A CA 1
ATOM 580 C C . VAL A 1 84 ? 24.910 7.106 -48.287 1.00 88.94 84 VAL A C 1
ATOM 582 O O . VAL A 1 84 ? 25.359 7.471 -47.196 1.00 88.94 84 VAL A O 1
ATOM 585 N N . LYS A 1 85 ? 25.116 7.797 -49.408 1.00 80.00 85 LYS A N 1
ATOM 586 C CA . LYS A 1 85 ? 26.063 8.905 -49.537 1.00 80.00 85 LYS A CA 1
ATOM 587 C C . LYS A 1 85 ? 25.546 9.954 -50.511 1.00 80.00 85 LYS A C 1
ATOM 589 O O . LYS A 1 85 ? 25.430 9.693 -51.703 1.00 80.00 85 LYS A O 1
ATOM 594 N N . GLN A 1 86 ? 25.350 11.172 -50.007 1.00 63.28 86 GLN A N 1
ATOM 595 C CA . GLN A 1 86 ? 25.073 12.357 -50.827 1.00 63.28 86 GLN A CA 1
ATOM 596 C C . GLN A 1 86 ? 23.902 12.153 -51.815 1.00 63.28 86 GLN A C 1
ATOM 598 O O . GLN A 1 86 ? 24.151 12.075 -53.021 1.00 63.28 86 GLN A O 1
ATOM 603 N N . PRO A 1 87 ? 22.636 12.074 -51.354 1.00 59.53 87 PRO A N 1
ATOM 604 C CA . PRO A 1 87 ? 21.495 12.066 -52.266 1.00 59.53 87 PRO A CA 1
ATOM 605 C C . PRO A 1 87 ? 21.567 13.250 -53.242 1.00 59.53 87 PRO A C 1
ATOM 607 O O . PRO A 1 87 ? 21.795 14.398 -52.847 1.00 59.53 87 PRO A O 1
ATOM 610 N N . GLY A 1 88 ? 21.433 12.954 -54.534 1.00 59.09 88 GLY A N 1
ATOM 611 C CA . GLY A 1 88 ? 21.603 13.912 -55.630 1.00 59.09 88 GLY A CA 1
ATOM 612 C C . GLY A 1 88 ? 20.351 14.743 -55.902 1.00 59.09 88 GLY A C 1
ATOM 613 O O . GLY A 1 88 ? 20.433 15.778 -56.559 1.00 59.09 88 GLY A O 1
ATOM 614 N N . VAL A 1 89 ? 19.207 14.311 -55.368 1.00 67.88 89 VAL A N 1
ATOM 615 C CA . VAL A 1 89 ? 17.912 14.989 -55.474 1.00 67.88 89 VAL A CA 1
ATOM 616 C C . VAL A 1 89 ? 17.569 15.611 -54.121 1.00 67.88 89 VAL A C 1
ATOM 618 O O . VAL A 1 89 ? 17.698 14.948 -53.091 1.00 67.88 89 VAL A O 1
ATOM 621 N N . ALA A 1 90 ? 17.143 16.875 -54.109 1.00 79.25 90 ALA A N 1
ATOM 622 C CA . ALA A 1 90 ? 16.651 17.532 -52.897 1.00 79.25 90 ALA A CA 1
ATOM 623 C C . ALA A 1 90 ? 15.417 16.811 -52.318 1.00 79.25 90 ALA A C 1
ATOM 625 O O . ALA A 1 90 ? 14.709 16.112 -53.041 1.00 79.25 90 ALA A O 1
ATOM 626 N N . ASP A 1 91 ? 15.166 16.992 -51.019 1.00 81.19 91 ASP A N 1
ATOM 627 C CA . ASP A 1 91 ? 14.061 16.366 -50.275 1.00 81.19 91 ASP A CA 1
ATOM 628 C C . ASP A 1 91 ? 14.055 14.814 -50.244 1.00 81.19 91 ASP A C 1
ATOM 630 O O . ASP A 1 91 ? 13.045 14.214 -49.871 1.00 81.19 91 ASP A O 1
ATOM 634 N N . SER A 1 92 ? 15.172 14.148 -50.569 1.00 87.06 92 SER A N 1
ATOM 635 C CA . SER A 1 92 ? 15.255 12.675 -50.590 1.00 87.06 92 SER A CA 1
ATOM 636 C C . SER A 1 92 ? 15.101 12.047 -49.198 1.00 87.06 92 SER A C 1
ATOM 638 O O . SER A 1 92 ? 15.603 12.595 -48.212 1.00 87.06 92 SER A O 1
ATOM 640 N N . THR A 1 93 ? 14.484 10.862 -49.124 1.00 91.44 93 THR A N 1
ATOM 641 C CA . THR A 1 93 ? 14.350 10.051 -47.895 1.00 91.44 93 THR A CA 1
ATOM 642 C C . THR A 1 93 ? 15.206 8.780 -47.922 1.00 91.44 93 THR A C 1
ATOM 644 O O . THR A 1 93 ? 15.579 8.278 -48.984 1.00 91.44 93 THR A O 1
ATOM 647 N N . VAL A 1 94 ? 15.520 8.244 -46.738 1.00 93.75 94 VAL A N 1
ATOM 648 C CA . VAL A 1 94 ? 16.054 6.881 -46.573 1.00 93.75 94 VAL A CA 1
ATOM 649 C C . VAL A 1 94 ? 15.142 6.121 -45.616 1.00 93.75 94 VAL A C 1
ATOM 651 O O . VAL A 1 94 ? 14.950 6.554 -44.485 1.00 93.75 94 VAL A O 1
ATOM 654 N N . GLU A 1 95 ? 14.591 5.000 -46.056 1.00 95.50 95 GLU A N 1
ATOM 655 C CA . GLU A 1 95 ? 13.637 4.170 -45.320 1.00 95.50 95 GLU A CA 1
ATOM 656 C C . GLU A 1 95 ? 14.151 2.728 -45.295 1.00 95.50 95 GLU A C 1
ATOM 658 O O . GLU A 1 95 ? 14.395 2.135 -46.346 1.00 95.50 95 GLU A O 1
ATOM 663 N N . ILE A 1 96 ? 14.351 2.171 -44.100 1.00 96.50 96 ILE A N 1
ATOM 664 C CA . ILE A 1 96 ? 14.805 0.792 -43.896 1.00 96.50 96 ILE A CA 1
ATOM 665 C C . ILE A 1 96 ? 13.864 0.128 -42.892 1.00 96.50 96 ILE A C 1
ATOM 667 O O . ILE A 1 96 ? 13.860 0.485 -41.714 1.00 96.50 96 ILE A O 1
ATOM 671 N N . THR A 1 97 ? 13.038 -0.799 -43.370 1.00 79.50 97 THR A N 1
ATOM 672 C CA . THR A 1 97 ? 11.914 -1.383 -42.626 1.00 79.50 97 THR A CA 1
ATOM 673 C C . THR A 1 97 ? 11.981 -2.909 -42.614 1.00 79.50 97 THR A C 1
ATOM 675 O O . THR A 1 97 ? 12.451 -3.519 -43.576 1.00 79.50 97 THR A O 1
ATOM 678 N N . ASN A 1 98 ? 11.524 -3.543 -41.529 1.00 74.44 98 ASN A N 1
ATOM 679 C CA . ASN A 1 98 ? 11.387 -5.005 -41.390 1.00 74.44 98 ASN A CA 1
ATOM 680 C C . ASN A 1 98 ? 12.655 -5.833 -41.722 1.00 74.44 98 ASN A C 1
ATOM 682 O O . ASN A 1 98 ? 12.559 -7.001 -42.096 1.00 74.44 98 ASN A O 1
ATOM 686 N N . SER A 1 99 ? 13.848 -5.235 -41.670 1.00 81.62 99 SER A N 1
ATOM 687 C CA . SER A 1 99 ? 15.053 -5.804 -42.288 1.00 81.62 99 SER A CA 1
ATOM 688 C C . SER A 1 99 ? 16.048 -6.340 -41.256 1.00 81.62 99 SER A C 1
ATOM 690 O O . SER A 1 99 ? 16.122 -5.860 -40.122 1.00 81.62 99 SER A O 1
ATOM 692 N N . ILE A 1 100 ? 16.829 -7.347 -41.650 1.00 77.06 100 ILE A N 1
ATOM 693 C CA . ILE A 1 100 ? 17.761 -8.077 -40.782 1.00 77.06 100 ILE A CA 1
ATOM 694 C C . ILE A 1 100 ? 19.200 -7.809 -41.224 1.00 77.06 100 ILE A C 1
ATOM 696 O O . ILE A 1 100 ? 19.560 -8.027 -42.376 1.00 77.06 100 ILE A O 1
ATOM 700 N N . PHE A 1 101 ? 20.035 -7.383 -40.281 1.00 93.62 101 PHE A N 1
ATOM 701 C CA . PHE A 1 101 ? 21.453 -7.094 -40.465 1.00 93.62 101 PHE A CA 1
ATOM 702 C C . PHE A 1 101 ? 22.273 -7.906 -39.466 1.00 93.62 101 PHE A C 1
ATOM 704 O O . PHE A 1 101 ? 22.325 -7.571 -38.278 1.00 93.62 101 PHE A O 1
ATOM 711 N N . THR A 1 102 ? 22.926 -8.964 -39.936 1.00 77.50 102 THR A N 1
ATOM 712 C CA . THR A 1 102 ? 23.729 -9.875 -39.111 1.00 77.50 102 THR A CA 1
ATOM 713 C C . THR A 1 102 ? 25.196 -9.878 -39.528 1.00 77.50 102 THR A C 1
ATOM 715 O O . THR A 1 102 ? 25.522 -9.849 -40.711 1.00 77.50 102 THR A O 1
ATOM 718 N N . ASN A 1 103 ? 26.109 -9.903 -38.554 1.00 80.00 103 ASN A N 1
ATOM 719 C CA . ASN A 1 103 ? 27.546 -10.151 -38.760 1.00 80.00 103 ASN A CA 1
ATOM 720 C C . ASN A 1 103 ? 28.273 -9.199 -39.744 1.00 80.00 103 ASN A C 1
ATOM 722 O O . ASN A 1 103 ? 29.399 -9.478 -40.159 1.00 80.00 103 ASN A O 1
ATOM 726 N N . ASN A 1 104 ? 27.664 -8.075 -40.139 1.00 88.00 104 ASN A N 1
ATOM 727 C CA . ASN A 1 104 ? 28.239 -7.184 -41.144 1.00 88.00 104 ASN A CA 1
ATOM 728 C C . ASN A 1 104 ? 29.401 -6.380 -40.549 1.00 88.00 104 ASN A C 1
ATOM 730 O O . ASN A 1 104 ? 29.355 -5.939 -39.395 1.00 88.00 104 ASN A O 1
ATOM 734 N N . PHE A 1 105 ? 30.448 -6.177 -41.346 1.00 87.19 105 PHE A N 1
ATOM 735 C CA . PHE A 1 105 ? 31.730 -5.669 -40.868 1.00 87.19 105 PHE A CA 1
ATOM 736 C C . PHE A 1 105 ? 32.219 -4.462 -41.665 1.00 87.19 105 PHE A C 1
ATOM 738 O O . PHE A 1 105 ? 32.319 -4.520 -42.893 1.00 87.19 105 PHE A O 1
ATOM 745 N N . SER A 1 106 ? 32.641 -3.394 -40.980 1.00 85.25 106 SER A N 1
ATOM 746 C CA . SER A 1 106 ? 33.443 -2.338 -41.610 1.00 85.25 106 SER A CA 1
ATOM 747 C C . SER A 1 106 ? 34.764 -2.074 -40.895 1.00 85.25 106 SER A C 1
ATOM 749 O O . SER A 1 106 ? 34.883 -2.092 -39.670 1.00 85.25 106 SER A O 1
ATOM 751 N N . SER A 1 107 ? 35.799 -1.793 -41.683 1.00 80.12 107 SER A N 1
ATOM 752 C CA . SER A 1 107 ? 37.101 -1.370 -41.170 1.00 80.12 107 SER A CA 1
ATOM 753 C C . SER A 1 107 ? 37.663 -0.184 -41.948 1.00 80.12 107 SER A C 1
ATOM 755 O O . SER A 1 107 ? 37.419 -0.022 -43.149 1.00 80.12 107 SER A O 1
ATOM 757 N N . ALA A 1 108 ? 38.391 0.669 -41.223 1.00 68.62 108 ALA A N 1
ATOM 758 C CA . ALA A 1 108 ? 38.991 1.895 -41.734 1.00 68.62 108 ALA A CA 1
ATOM 759 C C . ALA A 1 108 ? 40.214 2.312 -40.902 1.00 68.62 108 ALA A C 1
ATOM 761 O O . ALA A 1 108 ? 40.187 2.297 -39.670 1.00 68.62 108 ALA A O 1
ATOM 762 N N . SER A 1 109 ? 41.260 2.781 -41.580 1.00 63.97 109 SER A N 1
ATOM 763 C CA . SER A 1 109 ? 42.353 3.559 -40.973 1.00 63.97 109 SER A CA 1
ATOM 764 C C . SER A 1 109 ? 42.164 5.076 -41.114 1.00 63.97 109 SER A C 1
ATOM 766 O O . SER A 1 109 ? 42.999 5.836 -40.636 1.00 63.97 109 SER A O 1
ATOM 768 N N . GLY A 1 110 ? 41.085 5.513 -41.772 1.00 62.25 110 GLY A N 1
ATOM 769 C CA . GLY A 1 110 ? 40.739 6.920 -41.978 1.00 62.25 110 GLY A CA 1
ATOM 770 C C . GLY A 1 110 ? 40.065 7.605 -40.780 1.00 62.25 110 GLY A C 1
ATOM 771 O O . GLY A 1 110 ? 39.694 6.954 -39.806 1.00 62.25 110 GLY A O 1
ATOM 772 N N . ASN A 1 111 ? 39.877 8.925 -40.903 1.00 62.47 111 ASN A N 1
ATOM 773 C CA . ASN A 1 111 ? 39.376 9.854 -39.876 1.00 62.47 111 ASN A CA 1
ATOM 774 C C . ASN A 1 111 ? 37.856 10.135 -39.943 1.00 62.47 111 ASN A C 1
ATOM 776 O O . ASN A 1 111 ? 37.373 10.950 -39.165 1.00 62.47 111 ASN A O 1
ATOM 780 N N . LEU A 1 112 ? 37.102 9.508 -40.857 1.00 66.62 112 LEU A N 1
ATOM 781 C CA . LEU A 1 112 ? 35.659 9.752 -41.044 1.00 66.62 112 LEU A CA 1
ATOM 782 C C . LEU A 1 112 ? 34.782 8.587 -40.575 1.00 66.62 112 LEU A C 1
ATOM 784 O O . LEU A 1 112 ? 35.133 7.423 -40.780 1.00 66.62 112 LEU A O 1
ATOM 788 N N . SER A 1 113 ? 33.622 8.923 -40.008 1.00 70.50 113 SER A N 1
ATOM 789 C CA . SER A 1 113 ? 32.757 7.990 -39.284 1.00 70.50 113 SER A CA 1
ATOM 790 C C . SER A 1 113 ? 32.042 6.943 -40.147 1.00 70.50 113 SER A C 1
ATOM 792 O O . SER A 1 113 ? 31.749 7.157 -41.331 1.00 70.50 113 SER A O 1
ATOM 794 N N . THR A 1 114 ? 31.768 5.787 -39.530 1.00 77.94 114 THR A N 1
ATOM 795 C CA . THR A 1 114 ? 31.274 4.562 -40.186 1.00 77.94 114 THR A CA 1
ATOM 796 C C . THR A 1 114 ? 30.153 3.862 -39.418 1.00 77.94 114 THR A C 1
ATOM 798 O O . THR A 1 114 ? 29.940 4.134 -38.237 1.00 77.94 114 THR A O 1
ATOM 801 N N . GLY A 1 115 ? 29.490 2.909 -40.082 1.00 87.31 115 GLY A N 1
ATOM 802 C CA . GLY A 1 115 ? 28.671 1.870 -39.445 1.00 87.31 115 GLY A CA 1
ATOM 803 C C . GLY A 1 115 ? 29.200 0.462 -39.743 1.00 87.31 115 GLY A C 1
ATOM 804 O O . GLY A 1 115 ? 29.779 0.247 -40.811 1.00 87.31 115 GLY A O 1
ATOM 805 N N . GLY A 1 116 ? 29.026 -0.511 -38.846 1.00 87.44 116 GLY A N 1
ATOM 806 C CA . GLY A 1 116 ? 29.386 -1.912 -39.127 1.00 87.44 116 GLY A CA 1
ATOM 807 C C . GLY A 1 116 ? 28.432 -2.571 -40.123 1.00 87.44 116 GLY A C 1
ATOM 808 O O . GLY A 1 116 ? 28.888 -3.206 -41.063 1.00 87.44 116 GLY A O 1
ATOM 809 N N . ALA A 1 117 ? 27.128 -2.302 -40.029 1.00 93.25 117 ALA A N 1
ATOM 810 C CA . ALA A 1 117 ? 26.148 -2.650 -41.060 1.00 93.25 117 ALA A CA 1
ATOM 811 C C . ALA A 1 117 ? 25.888 -1.479 -42.019 1.00 93.25 117 ALA A C 1
ATOM 813 O O . ALA A 1 117 ? 26.134 -1.595 -43.220 1.00 93.25 117 ALA A O 1
ATOM 814 N N . ILE A 1 118 ? 25.422 -0.339 -41.503 1.00 94.31 118 ILE A N 1
ATOM 815 C CA . ILE A 1 118 ? 24.872 0.750 -42.322 1.00 94.31 118 ILE A CA 1
ATOM 816 C C . ILE A 1 118 ? 25.589 2.064 -42.032 1.00 94.31 118 ILE A C 1
ATOM 818 O O . ILE A 1 118 ? 25.668 2.504 -40.888 1.00 94.31 118 ILE A O 1
ATOM 822 N N . ARG A 1 119 ? 26.051 2.749 -43.077 1.00 90.56 119 ARG A N 1
ATOM 823 C CA . ARG A 1 119 ? 26.444 4.159 -43.001 1.00 90.56 119 ARG A CA 1
ATOM 824 C C . ARG A 1 119 ? 25.454 5.020 -43.764 1.00 90.56 119 ARG A C 1
ATOM 826 O O . ARG A 1 119 ? 25.145 4.724 -44.916 1.00 90.56 119 ARG A O 1
ATOM 833 N N . ILE A 1 120 ? 25.044 6.123 -43.147 1.00 90.56 120 ILE A N 1
ATOM 834 C CA . ILE A 1 120 ? 24.275 7.182 -43.796 1.00 90.56 120 ILE A CA 1
ATOM 835 C C . ILE A 1 120 ? 25.055 8.486 -43.649 1.00 90.56 120 ILE A C 1
ATOM 837 O O . ILE A 1 120 ? 25.340 8.944 -42.542 1.00 90.56 120 ILE A O 1
ATOM 841 N N . PHE A 1 121 ? 25.444 9.059 -44.787 1.00 86.19 121 PHE A N 1
ATOM 842 C CA . PHE A 1 121 ? 26.119 10.348 -44.869 1.00 86.19 121 PHE A CA 1
ATOM 843 C C . PHE A 1 121 ? 25.215 11.366 -45.562 1.00 86.19 121 PHE A C 1
ATOM 845 O O . PHE A 1 121 ? 25.097 11.390 -46.795 1.00 86.19 121 PHE A O 1
ATOM 852 N N . GLY A 1 122 ? 24.566 12.180 -44.734 1.00 75.75 122 GLY A N 1
ATOM 853 C CA . GLY A 1 122 ? 23.626 13.201 -45.160 1.00 75.75 122 GLY A CA 1
ATOM 854 C C . GLY A 1 122 ? 24.308 14.407 -45.799 1.00 75.75 122 GLY A C 1
ATOM 855 O O . GLY A 1 122 ? 25.414 14.811 -45.437 1.00 75.75 122 GLY A O 1
ATOM 856 N N . THR A 1 123 ? 23.608 14.988 -46.763 1.00 71.56 123 THR A N 1
ATOM 857 C CA . THR A 1 123 ? 23.877 16.297 -47.370 1.00 71.56 123 THR A CA 1
ATOM 858 C C . THR A 1 123 ? 22.662 17.198 -47.137 1.00 71.56 123 THR A C 1
ATOM 860 O O . THR A 1 123 ? 21.624 16.692 -46.711 1.00 71.56 123 THR A O 1
ATOM 863 N N . PRO A 1 124 ? 22.709 18.501 -47.482 1.00 69.06 124 PRO A N 1
ATOM 864 C CA . PRO A 1 124 ? 21.528 19.376 -47.438 1.00 69.06 124 PRO A CA 1
ATOM 865 C C . PRO A 1 124 ? 20.309 18.887 -48.249 1.00 69.06 124 PRO A C 1
ATOM 867 O O . PRO A 1 124 ? 19.226 19.442 -48.112 1.00 69.06 124 PRO A O 1
ATOM 870 N N . ASN A 1 125 ? 20.482 17.856 -49.085 1.00 78.06 125 ASN A N 1
ATOM 871 C CA . ASN A 1 125 ? 19.432 17.207 -49.866 1.00 78.06 125 ASN A CA 1
ATOM 872 C C . ASN A 1 125 ? 18.701 16.070 -49.118 1.00 78.06 125 ASN A C 1
ATOM 874 O O . ASN A 1 125 ? 17.648 15.636 -49.582 1.00 78.06 125 ASN A O 1
ATOM 878 N N . LEU A 1 126 ? 19.258 15.552 -48.014 1.00 86.31 126 LEU A N 1
ATOM 879 C CA . LEU A 1 126 ? 18.648 14.481 -47.219 1.00 86.31 126 LEU A CA 1
ATOM 880 C C . LEU A 1 126 ? 17.621 15.084 -46.256 1.00 86.31 126 LEU A C 1
ATOM 882 O O . LEU A 1 126 ? 17.982 15.838 -45.355 1.00 86.31 126 LEU A O 1
ATOM 886 N N . LYS A 1 127 ? 16.348 14.737 -46.441 1.00 88.31 127 LYS A N 1
ATOM 887 C CA . LYS A 1 127 ? 15.226 15.287 -45.673 1.00 88.31 127 LYS A CA 1
ATOM 888 C C . LYS A 1 127 ? 15.073 14.651 -44.299 1.00 88.31 127 LYS A C 1
ATOM 890 O O . LYS A 1 127 ? 14.876 15.355 -43.309 1.00 88.31 127 LYS A O 1
ATOM 895 N N . SER A 1 128 ? 15.107 13.322 -44.274 1.00 90.50 128 SER A N 1
ATOM 896 C CA . SER A 1 128 ? 14.820 12.487 -43.109 1.00 90.50 128 SER A CA 1
ATOM 897 C C . SER A 1 128 ? 15.267 11.049 -43.352 1.00 90.50 128 SER A C 1
ATOM 899 O O . SER A 1 128 ? 15.400 10.610 -44.500 1.00 90.50 128 SER A O 1
ATOM 901 N N . VAL A 1 129 ? 15.435 10.300 -42.264 1.00 94.88 129 VAL A N 1
ATOM 902 C CA . VAL A 1 129 ? 15.694 8.855 -42.296 1.00 94.88 129 VAL A CA 1
ATOM 903 C C . VAL A 1 129 ? 14.704 8.136 -41.386 1.00 94.88 129 VAL A C 1
ATOM 905 O O . VAL A 1 129 ? 14.422 8.623 -40.294 1.00 94.88 129 VAL A O 1
ATOM 908 N N . LEU A 1 130 ? 14.226 6.966 -41.796 1.00 94.50 130 LEU A N 1
ATOM 909 C CA . LEU A 1 130 ? 13.473 6.038 -40.960 1.00 94.50 130 LEU A CA 1
ATOM 910 C C . LEU A 1 130 ? 14.176 4.677 -40.938 1.00 94.50 130 LEU A C 1
ATOM 912 O O . LEU A 1 130 ? 14.403 4.083 -41.989 1.00 94.50 130 LEU A O 1
ATOM 916 N N . ILE A 1 131 ? 14.490 4.185 -39.742 1.00 96.81 131 ILE A N 1
ATOM 917 C CA . ILE A 1 131 ? 14.851 2.788 -39.482 1.00 96.81 131 ILE A CA 1
ATOM 918 C C . ILE A 1 131 ? 13.740 2.216 -38.596 1.00 96.81 131 ILE A C 1
ATOM 920 O O . ILE A 1 131 ? 13.633 2.629 -37.443 1.00 96.81 131 ILE A O 1
ATOM 924 N N . ASP A 1 132 ? 12.906 1.314 -39.113 1.00 84.06 132 ASP A N 1
ATOM 925 C CA . ASP A 1 132 ? 11.767 0.761 -38.367 1.00 84.06 132 ASP A CA 1
ATOM 926 C C . ASP A 1 132 ? 11.756 -0.771 -38.329 1.00 84.06 132 ASP A C 1
ATOM 928 O O . ASP A 1 132 ? 12.167 -1.429 -39.287 1.00 84.06 132 ASP A O 1
ATOM 932 N N . ASN A 1 133 ? 11.270 -1.335 -37.219 1.00 77.25 133 ASN A N 1
ATOM 933 C CA . ASN A 1 133 ? 10.992 -2.768 -37.046 1.00 77.25 133 ASN A CA 1
ATOM 934 C C . ASN A 1 133 ? 12.138 -3.702 -37.516 1.00 77.25 133 ASN A C 1
ATOM 936 O O . ASN A 1 133 ? 11.900 -4.754 -38.103 1.00 77.25 133 ASN A O 1
ATOM 940 N N . SER A 1 134 ? 13.396 -3.287 -37.331 1.00 80.25 134 SER A N 1
ATOM 941 C CA . SER A 1 134 ? 14.569 -3.937 -37.937 1.00 80.25 134 SER A CA 1
ATOM 942 C C . SER A 1 134 ? 15.532 -4.504 -36.888 1.00 80.25 134 SER A C 1
ATOM 944 O O . SER A 1 134 ? 15.663 -3.970 -35.781 1.00 80.25 134 SER A O 1
ATOM 946 N N . LEU A 1 135 ? 16.224 -5.592 -37.236 1.00 76.12 135 LEU A N 1
ATOM 947 C CA . LEU A 1 135 ? 17.154 -6.315 -36.364 1.00 76.12 135 LEU A CA 1
ATOM 948 C C . LEU A 1 135 ? 18.605 -6.086 -36.793 1.00 76.12 135 LEU A C 1
ATOM 950 O O . LEU A 1 135 ? 18.969 -6.323 -37.939 1.00 76.12 135 LEU A O 1
ATOM 954 N N . PHE A 1 136 ? 19.457 -5.719 -35.840 1.00 91.75 136 PHE A N 1
ATOM 955 C CA . PHE A 1 136 ? 20.895 -5.550 -36.012 1.00 91.75 136 PHE A CA 1
ATOM 956 C C . PHE A 1 136 ? 21.631 -6.419 -34.991 1.00 91.75 136 PHE A C 1
ATOM 958 O O . PHE A 1 136 ? 21.661 -6.070 -33.809 1.00 91.75 136 PHE A O 1
ATOM 965 N N . ARG A 1 137 ? 22.229 -7.541 -35.415 1.00 77.56 137 ARG A N 1
ATOM 966 C CA . ARG A 1 137 ? 22.954 -8.454 -34.516 1.00 77.56 137 ARG A CA 1
ATOM 967 C C . ARG A 1 137 ? 24.409 -8.704 -34.921 1.00 77.56 137 ARG A C 1
ATOM 969 O O . ARG A 1 137 ? 24.684 -9.039 -36.068 1.00 77.56 137 ARG A O 1
ATOM 976 N N . GLY A 1 138 ? 25.339 -8.583 -33.972 1.00 67.12 138 GLY A N 1
ATOM 977 C CA . GLY A 1 138 ? 26.751 -8.958 -34.164 1.00 67.12 138 GLY A CA 1
ATOM 978 C C . GLY A 1 138 ? 27.519 -8.128 -35.205 1.00 67.12 138 GLY A C 1
ATOM 979 O O . GLY A 1 138 ? 28.629 -8.492 -35.591 1.00 67.12 138 GLY A O 1
ATOM 980 N N . ASN A 1 139 ? 26.952 -7.016 -35.682 1.00 87.31 139 ASN A N 1
ATOM 981 C CA . ASN A 1 139 ? 27.627 -6.141 -36.637 1.00 87.31 139 ASN A CA 1
ATOM 982 C C . ASN A 1 139 ? 28.768 -5.400 -35.929 1.00 87.31 139 ASN A C 1
ATOM 984 O O . ASN A 1 139 ? 28.680 -5.099 -34.733 1.00 87.31 139 ASN A O 1
ATOM 988 N N . SER A 1 140 ? 29.861 -5.127 -36.642 1.00 86.00 140 SER A N 1
ATOM 989 C CA . SER A 1 140 ? 31.075 -4.630 -35.992 1.00 86.00 140 SER A CA 1
ATOM 990 C C . SER A 1 140 ? 31.903 -3.635 -36.803 1.00 86.00 140 SER A C 1
ATOM 992 O O . SER A 1 140 ? 31.968 -3.682 -38.035 1.00 86.00 140 SER A O 1
ATOM 994 N N . THR A 1 141 ? 32.582 -2.729 -36.088 1.00 83.56 141 THR A N 1
ATOM 995 C CA . THR A 1 141 ? 33.583 -1.816 -36.662 1.00 83.56 141 THR A CA 1
ATOM 996 C C . THR A 1 141 ? 34.978 -2.044 -36.088 1.00 83.56 141 THR A C 1
ATOM 998 O O . THR A 1 141 ? 35.165 -2.166 -34.878 1.00 83.56 141 THR A O 1
ATOM 1001 N N . LYS A 1 142 ? 35.995 -2.045 -36.961 1.00 78.50 142 LYS A N 1
ATOM 1002 C CA . LYS A 1 142 ? 37.417 -2.110 -36.578 1.00 78.50 142 LYS A CA 1
ATOM 1003 C C . LYS A 1 142 ? 38.182 -0.917 -37.144 1.00 78.50 142 LYS A C 1
ATOM 1005 O O . LYS A 1 142 ? 38.630 -0.922 -38.291 1.00 78.50 142 LYS A O 1
ATOM 1010 N N . ILE A 1 143 ? 38.292 0.124 -36.323 1.00 67.94 143 ILE A N 1
ATOM 1011 C CA . ILE A 1 143 ? 38.794 1.454 -36.687 1.00 67.94 143 ILE A CA 1
ATOM 1012 C C . ILE A 1 143 ? 39.791 1.983 -35.656 1.00 67.94 143 ILE A C 1
ATOM 1014 O O . ILE A 1 143 ? 39.553 1.933 -34.451 1.00 67.94 143 ILE A O 1
ATOM 1018 N N . ALA A 1 144 ? 40.907 2.532 -36.136 1.00 59.88 144 ALA A N 1
ATOM 1019 C CA . ALA A 1 144 ? 41.955 3.077 -35.273 1.00 59.88 144 ALA A CA 1
ATOM 1020 C C . ALA A 1 144 ? 41.662 4.510 -34.777 1.00 59.88 144 ALA A C 1
ATOM 1022 O O . ALA A 1 144 ? 41.937 4.838 -33.616 1.00 59.88 144 ALA A O 1
ATOM 1023 N N . VAL A 1 145 ? 41.131 5.378 -35.650 1.00 59.44 145 VAL A N 1
ATOM 1024 C CA . VAL A 1 145 ? 41.131 6.840 -35.430 1.00 59.44 145 VAL A CA 1
ATOM 1025 C C . VAL A 1 145 ? 39.774 7.542 -35.572 1.00 59.44 145 VAL A C 1
ATOM 1027 O O . VAL A 1 145 ? 39.494 8.409 -34.744 1.00 59.44 145 VAL A O 1
ATOM 1030 N N . ALA A 1 146 ? 38.909 7.166 -36.521 1.00 61.81 146 ALA A N 1
ATOM 1031 C CA . ALA A 1 146 ? 37.559 7.738 -36.621 1.00 61.81 146 ALA A CA 1
ATOM 1032 C C . ALA A 1 146 ? 36.602 7.264 -35.513 1.00 61.81 146 ALA A C 1
ATOM 1034 O O . ALA A 1 146 ? 36.797 6.217 -34.892 1.00 61.81 146 ALA A O 1
ATOM 1035 N N . GLN A 1 147 ? 35.536 8.036 -35.304 1.00 71.19 147 GLN A N 1
ATOM 1036 C CA . GLN A 1 147 ? 34.361 7.622 -34.536 1.00 71.19 147 GLN A CA 1
ATOM 1037 C C . GLN A 1 147 ? 33.517 6.630 -35.378 1.00 71.19 147 GLN A C 1
ATOM 1039 O O . GLN A 1 147 ? 33.790 6.420 -36.561 1.00 71.19 147 GLN A O 1
ATOM 1044 N N . SER A 1 148 ? 32.553 5.924 -34.783 1.00 73.31 148 SER A N 1
ATOM 1045 C CA . SER A 1 148 ? 31.913 4.767 -35.439 1.00 73.31 148 SER A CA 1
ATOM 1046 C C . SER A 1 148 ? 30.628 4.337 -34.746 1.00 73.31 148 SER A C 1
ATOM 1048 O O . SER A 1 148 ? 30.538 4.526 -33.540 1.00 73.31 148 SER A O 1
ATOM 1050 N N . GLY A 1 149 ? 29.720 3.666 -35.458 1.00 80.62 149 GLY A N 1
ATOM 1051 C CA . GLY A 1 149 ? 28.626 2.870 -34.891 1.00 80.62 149 GLY A CA 1
ATOM 1052 C C . GLY A 1 149 ? 28.803 1.378 -35.199 1.00 80.62 149 GLY A C 1
ATOM 1053 O O . GLY A 1 149 ? 29.006 1.035 -36.359 1.00 80.62 149 GLY A O 1
ATOM 1054 N N . GLY A 1 150 ? 28.729 0.474 -34.219 1.00 83.00 150 GLY A N 1
ATOM 1055 C CA . GLY A 1 150 ? 28.907 -0.970 -34.468 1.00 83.00 150 GLY A CA 1
ATOM 1056 C C . GLY A 1 150 ? 27.852 -1.563 -35.410 1.00 83.00 150 GLY A C 1
ATOM 1057 O O . GLY A 1 150 ? 28.179 -2.385 -36.256 1.00 83.00 150 GLY A O 1
ATOM 1058 N N . ALA A 1 151 ? 26.617 -1.057 -35.376 1.00 92.00 151 ALA A N 1
ATOM 1059 C CA . ALA A 1 151 ? 25.587 -1.319 -36.380 1.00 92.00 151 ALA A CA 1
ATOM 1060 C C . ALA A 1 151 ? 25.433 -0.148 -37.366 1.00 92.00 151 ALA A C 1
ATOM 1062 O O . ALA A 1 151 ? 25.665 -0.331 -38.563 1.00 92.00 151 ALA A O 1
ATOM 1063 N N . ILE A 1 152 ? 25.069 1.050 -36.887 1.00 94.62 152 ILE A N 1
ATOM 1064 C CA . ILE A 1 152 ? 24.698 2.191 -37.745 1.00 94.62 152 ILE A CA 1
ATOM 1065 C C . ILE A 1 152 ? 25.518 3.442 -37.417 1.00 94.62 152 ILE A C 1
ATOM 1067 O O . ILE A 1 152 ? 25.549 3.893 -36.272 1.00 94.62 152 ILE A O 1
ATOM 1071 N N . GLY A 1 153 ? 26.132 4.036 -38.442 1.00 91.44 153 GLY A N 1
ATOM 1072 C CA . GLY A 1 153 ? 26.803 5.334 -38.365 1.00 91.44 153 GLY A CA 1
ATOM 1073 C C . GLY A 1 153 ? 26.075 6.409 -39.167 1.00 91.44 153 GLY A C 1
ATOM 1074 O O . GLY A 1 153 ? 26.070 6.363 -40.399 1.00 91.44 153 GLY A O 1
ATOM 1075 N N . PHE A 1 154 ? 25.520 7.395 -38.467 1.00 90.56 154 PHE A N 1
ATOM 1076 C CA . PHE A 1 154 ? 24.945 8.615 -39.026 1.00 90.56 154 PHE A CA 1
ATOM 1077 C C . PHE A 1 154 ? 25.967 9.751 -38.979 1.00 90.56 154 PHE A C 1
ATOM 1079 O O . PHE A 1 154 ? 26.559 10.034 -37.936 1.00 90.56 154 PHE A O 1
ATOM 1086 N N . MET A 1 155 ? 26.155 10.437 -40.103 1.00 86.88 155 MET A N 1
ATOM 1087 C CA . MET A 1 155 ? 27.027 11.607 -40.204 1.00 86.88 155 MET A CA 1
ATOM 1088 C C . MET A 1 155 ? 26.325 12.683 -41.035 1.00 86.88 155 MET A C 1
ATOM 1090 O O . MET A 1 155 ? 25.755 12.369 -42.082 1.00 86.88 155 MET A O 1
ATOM 1094 N N . THR A 1 156 ? 26.312 13.922 -40.531 1.00 86.00 156 THR A N 1
ATOM 1095 C CA . THR A 1 156 ? 25.617 15.086 -41.124 1.00 86.00 156 THR A CA 1
ATOM 1096 C C . THR A 1 156 ? 24.173 14.797 -41.558 1.00 86.00 156 THR A C 1
ATOM 1098 O O . THR A 1 156 ? 23.716 15.260 -42.601 1.00 86.00 156 THR A O 1
ATOM 1101 N N . THR A 1 157 ? 23.454 13.998 -40.763 1.00 86.62 157 THR A N 1
ATOM 1102 C CA . THR A 1 157 ? 22.088 13.544 -41.052 1.00 86.62 157 THR A CA 1
ATOM 1103 C C . THR A 1 157 ? 21.078 14.300 -40.181 1.00 86.62 157 THR A C 1
ATOM 1105 O O . THR A 1 157 ? 21.135 14.172 -38.959 1.00 86.62 157 THR A O 1
ATOM 1108 N N . PRO A 1 158 ? 20.161 15.090 -40.763 1.00 82.75 158 PRO A N 1
ATOM 1109 C CA . PRO A 1 158 ? 19.037 15.661 -40.030 1.00 82.75 158 PRO A CA 1
ATOM 1110 C C . PRO A 1 158 ? 17.873 14.662 -39.935 1.00 82.75 158 PRO A C 1
ATOM 1112 O O . PRO A 1 158 ? 17.722 13.791 -40.797 1.00 82.75 158 PRO A O 1
ATOM 1115 N N . ASN A 1 159 ? 17.000 14.845 -38.941 1.00 86.62 159 ASN A N 1
ATOM 1116 C CA . ASN A 1 159 ? 15.666 14.233 -38.881 1.00 86.62 159 ASN A CA 1
ATOM 1117 C C . ASN A 1 159 ? 15.647 12.698 -39.057 1.00 86.62 159 ASN A C 1
ATOM 1119 O O . ASN A 1 159 ? 14.784 12.165 -39.765 1.00 86.62 159 ASN A O 1
ATOM 1123 N N . SER A 1 160 ? 16.596 11.964 -38.464 1.00 92.12 160 SER A N 1
ATOM 1124 C CA . SER A 1 160 ? 16.487 10.500 -38.425 1.00 92.12 160 SER A CA 1
ATOM 1125 C C . SER A 1 160 ? 15.583 10.028 -37.285 1.00 92.12 160 SER A C 1
ATOM 1127 O O . SER A 1 160 ? 15.588 10.584 -36.186 1.00 92.12 160 SER A O 1
ATOM 1129 N N . THR A 1 161 ? 14.812 8.979 -37.556 1.00 92.31 161 THR A N 1
ATOM 1130 C CA . THR A 1 161 ? 14.005 8.244 -36.584 1.00 92.31 161 THR A CA 1
ATOM 1131 C C . THR A 1 161 ? 14.435 6.783 -36.593 1.00 92.31 161 THR A C 1
ATOM 1133 O O . THR A 1 161 ? 14.463 6.155 -37.650 1.00 92.31 161 THR A O 1
ATOM 1136 N N . ILE A 1 162 ? 14.744 6.237 -35.418 1.00 94.94 162 ILE A N 1
ATOM 1137 C CA . ILE A 1 162 ? 14.837 4.792 -35.188 1.00 94.94 162 ILE A CA 1
ATOM 1138 C C . ILE A 1 162 ? 13.626 4.388 -34.350 1.00 94.94 162 ILE A C 1
ATOM 1140 O O . ILE A 1 162 ? 13.454 4.905 -33.245 1.00 94.94 162 ILE A O 1
ATOM 1144 N N . SER A 1 163 ? 12.798 3.478 -34.846 1.00 74.12 163 SER A N 1
ATOM 1145 C CA . SER A 1 163 ? 11.613 2.987 -34.142 1.00 74.12 163 SER A CA 1
ATOM 1146 C C . SER A 1 163 ? 11.527 1.462 -34.152 1.00 74.12 163 SER A C 1
ATOM 1148 O O . SER A 1 163 ? 12.051 0.805 -35.050 1.00 74.12 163 SER A O 1
ATOM 1150 N N . ASN A 1 164 ? 10.912 0.888 -33.112 1.00 73.06 164 ASN A N 1
ATOM 1151 C CA . ASN A 1 164 ? 10.568 -0.541 -33.005 1.00 73.06 164 ASN A CA 1
ATOM 1152 C C . ASN A 1 164 ? 11.734 -1.531 -33.258 1.00 73.06 164 ASN A C 1
ATOM 1154 O O . ASN A 1 164 ? 11.503 -2.701 -33.551 1.00 73.06 164 ASN A O 1
ATOM 1158 N N . SER A 1 165 ? 12.989 -1.075 -33.186 1.00 78.81 165 SER A N 1
ATOM 1159 C CA . SER A 1 165 ? 14.152 -1.791 -33.729 1.00 78.81 165 SER A CA 1
ATOM 1160 C C . SER A 1 165 ? 15.042 -2.361 -32.628 1.00 78.81 165 SER A C 1
ATOM 1162 O O . SER A 1 165 ? 15.090 -1.846 -31.509 1.00 78.81 165 SER A O 1
ATOM 1164 N N . THR A 1 166 ? 15.761 -3.437 -32.944 1.00 73.06 166 THR A N 1
ATOM 1165 C CA . THR A 1 166 ? 16.512 -4.235 -31.966 1.00 73.06 166 THR A CA 1
ATOM 1166 C C . THR A 1 166 ? 17.985 -4.352 -32.347 1.00 73.06 166 THR A C 1
ATOM 1168 O O . THR A 1 166 ? 18.323 -4.791 -33.442 1.00 73.06 166 THR A O 1
ATOM 1171 N N . PHE A 1 167 ? 18.870 -3.991 -31.419 1.00 86.19 167 PHE A N 1
ATOM 1172 C CA . PHE A 1 167 ? 20.322 -3.959 -31.579 1.00 86.19 167 PHE A CA 1
ATOM 1173 C C . PHE A 1 167 ? 20.979 -4.869 -30.536 1.00 86.19 167 PHE A C 1
ATOM 1175 O O . PHE A 1 167 ? 20.986 -4.542 -29.348 1.00 86.19 167 PHE A O 1
ATOM 1182 N N . ILE A 1 168 ? 21.519 -6.007 -30.969 1.00 68.88 168 ILE A N 1
ATOM 1183 C CA . ILE A 1 168 ? 22.065 -7.066 -30.109 1.00 68.88 168 ILE A CA 1
ATOM 1184 C C . ILE A 1 168 ? 23.551 -7.310 -30.423 1.00 68.88 168 ILE A C 1
ATOM 1186 O O . ILE A 1 168 ? 23.917 -7.503 -31.578 1.00 68.88 168 ILE A O 1
ATOM 1190 N N . ASP A 1 169 ? 24.408 -7.344 -29.403 1.00 71.31 169 ASP A N 1
ATOM 1191 C CA . ASP A 1 169 ? 25.818 -7.775 -29.490 1.00 71.31 169 ASP A CA 1
ATOM 1192 C C . ASP A 1 169 ? 26.677 -7.038 -30.550 1.00 71.31 169 ASP A C 1
ATOM 1194 O O . ASP A 1 169 ? 27.710 -7.543 -30.988 1.00 71.31 169 ASP A O 1
ATOM 1198 N N . ASN A 1 170 ? 26.277 -5.838 -30.989 1.00 79.69 170 ASN A N 1
ATOM 1199 C CA . ASN A 1 170 ? 27.051 -5.056 -31.957 1.00 79.69 170 ASN A CA 1
ATOM 1200 C C . ASN A 1 170 ? 28.271 -4.419 -31.264 1.00 79.69 170 ASN A C 1
ATOM 1202 O O . ASN A 1 170 ? 28.220 -4.077 -30.076 1.00 79.69 170 ASN A O 1
ATOM 1206 N N . THR A 1 171 ? 29.391 -4.285 -31.981 1.00 79.88 171 THR A N 1
ATOM 1207 C CA . THR A 1 171 ? 30.681 -3.921 -31.362 1.00 79.88 171 THR A CA 1
ATOM 1208 C C . THR A 1 171 ? 31.440 -2.829 -32.114 1.00 79.88 171 THR A C 1
ATOM 1210 O O . THR A 1 171 ? 31.407 -2.749 -33.343 1.00 79.88 171 THR A O 1
ATOM 1213 N N . SER A 1 172 ? 32.160 -1.973 -31.385 1.00 80.94 172 SER A N 1
ATOM 1214 C CA . SER A 1 172 ? 32.969 -0.912 -31.992 1.00 80.94 172 SER A CA 1
ATOM 1215 C C . SER A 1 172 ? 34.280 -0.628 -31.253 1.00 80.94 172 SER A C 1
ATOM 1217 O O . SER A 1 172 ? 34.374 -0.672 -30.026 1.00 80.94 172 SER A O 1
ATOM 1219 N N . THR A 1 173 ? 35.326 -0.265 -31.998 1.00 73.00 173 THR A N 1
ATOM 1220 C CA . THR A 1 173 ? 36.651 0.044 -31.424 1.00 73.00 173 THR A CA 1
ATOM 1221 C C . THR A 1 173 ? 36.792 1.459 -30.854 1.00 73.00 173 THR A C 1
ATOM 1223 O O . THR A 1 173 ? 37.856 1.790 -30.331 1.00 73.00 173 THR A O 1
ATOM 1226 N N . ARG A 1 174 ? 35.756 2.307 -30.937 1.00 70.19 174 ARG A N 1
ATOM 1227 C CA . ARG A 1 174 ? 35.728 3.633 -30.292 1.00 70.19 174 ARG A CA 1
ATOM 1228 C C . ARG A 1 174 ? 34.422 3.887 -29.546 1.00 70.19 174 ARG A C 1
ATOM 1230 O O . ARG A 1 174 ? 34.316 3.502 -28.389 1.00 70.19 174 ARG A O 1
ATOM 1237 N N . TYR A 1 175 ? 33.461 4.548 -30.179 1.00 72.62 175 TYR A N 1
ATOM 1238 C CA . TYR A 1 175 ? 32.191 4.956 -29.570 1.00 72.62 175 TYR A CA 1
ATOM 1239 C C . TYR A 1 175 ? 31.027 4.172 -30.181 1.00 72.62 175 TYR A C 1
ATOM 1241 O O . TYR A 1 175 ? 31.251 3.451 -31.149 1.00 72.62 175 TYR A O 1
ATOM 1249 N N . GLY A 1 176 ? 29.809 4.303 -29.647 1.00 71.69 176 GLY A N 1
ATOM 1250 C CA . GLY A 1 176 ? 28.585 3.860 -30.333 1.00 71.69 176 GLY A CA 1
ATOM 1251 C C . GLY A 1 176 ? 28.569 2.364 -30.648 1.00 71.69 176 GLY A C 1
ATOM 1252 O O . GLY A 1 176 ? 28.675 1.978 -31.806 1.00 71.69 176 GLY A O 1
ATOM 1253 N N . GLY A 1 177 ? 28.472 1.498 -29.641 1.00 72.88 177 GLY A N 1
ATOM 1254 C CA . GLY A 1 177 ? 28.551 0.045 -29.871 1.00 72.88 177 GLY A CA 1
ATOM 1255 C C . GLY A 1 177 ? 27.427 -0.493 -30.768 1.00 72.88 177 GLY A C 1
ATOM 1256 O O . GLY A 1 177 ? 27.676 -1.392 -31.560 1.00 72.88 177 GLY A O 1
ATOM 1257 N N . ALA A 1 178 ? 26.239 0.122 -30.762 1.00 85.38 178 ALA A N 1
ATOM 1258 C CA . ALA A 1 178 ? 25.231 -0.072 -31.807 1.00 85.38 178 ALA A CA 1
ATOM 1259 C C . ALA A 1 178 ? 25.132 1.135 -32.752 1.00 85.38 178 ALA A C 1
ATOM 1261 O O . ALA A 1 178 ? 25.367 1.000 -33.952 1.00 85.38 178 ALA A O 1
ATOM 1262 N N . VAL A 1 179 ? 24.783 2.316 -32.235 1.00 92.50 179 VAL A N 1
ATOM 1263 C CA . VAL A 1 179 ? 24.433 3.484 -33.062 1.00 92.50 179 VAL A CA 1
ATOM 1264 C C . VAL A 1 179 ? 25.313 4.683 -32.732 1.00 92.50 179 VAL A C 1
ATOM 1266 O O . VAL A 1 179 ? 25.611 4.961 -31.568 1.00 92.50 179 VAL A O 1
ATOM 1269 N N . TYR A 1 180 ? 25.704 5.418 -33.770 1.00 89.50 180 TYR A N 1
ATOM 1270 C CA . TYR A 1 180 ? 26.537 6.606 -33.657 1.00 89.50 180 TYR A CA 1
ATOM 1271 C C . TYR A 1 180 ? 26.022 7.778 -34.495 1.00 89.50 180 TYR A C 1
ATOM 1273 O O . TYR A 1 180 ? 25.647 7.586 -35.649 1.00 89.50 180 TYR A O 1
ATOM 1281 N N . TYR A 1 181 ? 26.064 8.983 -33.921 1.00 87.25 181 TYR A N 1
ATOM 1282 C CA . TYR A 1 181 ? 25.679 10.245 -34.560 1.00 87.25 181 TYR A CA 1
ATOM 1283 C C . TYR A 1 181 ? 26.822 11.264 -34.555 1.00 87.25 181 TYR A C 1
ATOM 1285 O O . TYR A 1 181 ? 27.350 11.595 -33.494 1.00 87.25 181 TYR A O 1
ATOM 1293 N N . GLU A 1 182 ? 27.137 11.833 -35.717 1.00 86.25 182 GLU A N 1
ATOM 1294 C CA . GLU A 1 182 ? 28.073 12.952 -35.881 1.00 86.25 182 GLU A CA 1
ATOM 1295 C C . GLU A 1 182 ? 27.424 14.129 -36.620 1.00 86.25 182 GLU A C 1
ATOM 1297 O O . GLU A 1 182 ? 26.843 13.941 -37.691 1.00 86.25 182 GLU A O 1
ATOM 1302 N N . ASN A 1 183 ? 27.572 15.350 -36.090 1.00 83.81 183 ASN A N 1
ATOM 1303 C CA . ASN A 1 183 ? 27.109 16.604 -36.707 1.00 83.81 183 ASN A CA 1
ATOM 1304 C C . ASN A 1 183 ? 25.642 16.544 -37.203 1.00 83.81 183 ASN A C 1
ATOM 1306 O O . ASN A 1 183 ? 25.304 17.078 -38.259 1.00 83.81 183 ASN A O 1
ATOM 1310 N N . SER A 1 184 ? 24.789 15.823 -36.470 1.00 84.38 184 SER A N 1
ATOM 1311 C CA . SER A 1 184 ? 23.452 15.389 -36.884 1.00 84.38 184 SER A CA 1
ATOM 1312 C C . SER A 1 184 ? 22.382 16.007 -35.963 1.00 84.38 184 SER A C 1
ATOM 1314 O O . SER A 1 184 ? 22.319 15.656 -34.778 1.00 84.38 184 SER A O 1
ATOM 1316 N N . PRO A 1 185 ? 21.558 16.956 -36.445 1.00 82.44 185 PRO A N 1
ATOM 1317 C CA . PRO A 1 185 ? 20.509 17.593 -35.648 1.00 82.44 185 PRO A CA 1
ATOM 1318 C C . PRO A 1 185 ? 19.203 16.779 -35.629 1.00 82.44 185 PRO A C 1
ATOM 1320 O O . PRO A 1 185 ? 18.926 16.006 -36.542 1.00 82.44 185 PRO A O 1
ATOM 1323 N N . ASP A 1 186 ? 18.401 17.003 -34.586 1.00 82.25 186 ASP A N 1
ATOM 1324 C CA . ASP A 1 186 ? 16.984 16.618 -34.485 1.00 82.25 186 ASP A CA 1
ATOM 1325 C C . ASP A 1 186 ? 16.657 15.140 -34.780 1.00 82.25 186 ASP A C 1
ATOM 1327 O O . ASP A 1 186 ? 15.714 14.811 -35.496 1.00 82.25 186 ASP A O 1
ATOM 1331 N N . ASN A 1 187 ? 17.435 14.230 -34.187 1.00 85.19 187 ASN A N 1
ATOM 1332 C CA . ASN A 1 187 ? 17.244 12.781 -34.315 1.00 85.19 187 ASN A CA 1
ATOM 1333 C C . ASN A 1 187 ? 16.418 12.205 -33.159 1.00 85.19 187 ASN A C 1
ATOM 1335 O O . ASN A 1 187 ? 16.460 12.722 -32.039 1.00 85.19 187 ASN A O 1
ATOM 1339 N N . THR A 1 188 ? 15.711 11.101 -33.406 1.00 82.12 188 THR A N 1
ATOM 1340 C CA . THR A 1 188 ? 14.823 10.458 -32.424 1.00 82.12 188 THR A CA 1
ATOM 1341 C C . THR A 1 188 ? 14.993 8.935 -32.408 1.00 82.12 188 THR A C 1
ATOM 1343 O O . THR A 1 188 ? 15.159 8.306 -33.449 1.00 82.12 188 THR A O 1
ATOM 1346 N N . ILE A 1 189 ? 14.928 8.328 -31.223 1.00 86.56 189 ILE A N 1
ATOM 1347 C CA . ILE A 1 189 ? 14.897 6.877 -31.001 1.00 86.56 189 ILE A CA 1
ATOM 1348 C C . ILE A 1 189 ? 13.666 6.560 -30.143 1.00 86.56 189 ILE A C 1
ATOM 1350 O O . ILE A 1 189 ? 13.510 7.148 -29.075 1.00 86.56 189 ILE A O 1
ATOM 1354 N N . ILE A 1 190 ? 12.790 5.663 -30.601 1.00 68.69 190 ILE A N 1
ATOM 1355 C CA . ILE A 1 190 ? 11.509 5.338 -29.952 1.00 68.69 190 ILE A CA 1
ATOM 1356 C C . ILE A 1 190 ? 11.326 3.818 -29.871 1.00 68.69 190 ILE A C 1
ATOM 1358 O O . ILE A 1 190 ? 11.636 3.113 -30.830 1.00 68.69 190 ILE A O 1
ATOM 1362 N N . ASN A 1 191 ? 10.791 3.302 -28.759 1.00 64.94 191 ASN A N 1
ATOM 1363 C CA . ASN A 1 191 ? 10.352 1.900 -28.617 1.00 64.94 191 ASN A CA 1
ATOM 1364 C C . ASN A 1 191 ? 11.389 0.858 -29.102 1.00 64.94 191 ASN A C 1
ATOM 1366 O O . ASN A 1 191 ? 11.041 -0.135 -29.735 1.00 64.94 191 ASN A O 1
ATOM 1370 N N . SER A 1 192 ? 12.681 1.128 -28.889 1.00 71.50 192 SER A N 1
ATOM 1371 C CA . SER A 1 192 ? 13.784 0.347 -29.466 1.00 71.50 192 SER A CA 1
ATOM 1372 C C . SER A 1 192 ? 14.653 -0.284 -28.376 1.00 71.50 192 SER A C 1
ATOM 1374 O O . SER A 1 192 ? 14.808 0.274 -27.287 1.00 71.50 192 SER A O 1
ATOM 1376 N N . THR A 1 193 ? 15.226 -1.453 -28.664 1.00 70.62 193 THR A N 1
ATOM 1377 C CA . THR A 1 193 ? 15.982 -2.264 -27.696 1.00 70.62 193 THR A CA 1
ATOM 1378 C C . THR A 1 193 ? 17.455 -2.357 -28.071 1.00 70.62 193 THR A C 1
ATOM 1380 O O . THR A 1 193 ? 17.799 -2.681 -29.202 1.00 70.62 193 THR A O 1
ATOM 1383 N N . PHE A 1 194 ? 18.335 -2.129 -27.099 1.00 78.62 194 PHE A N 1
ATOM 1384 C CA . PHE A 1 194 ? 19.787 -2.212 -27.226 1.00 78.62 194 PHE A CA 1
ATOM 1385 C C . PHE A 1 194 ? 20.319 -3.172 -26.156 1.00 78.62 194 PHE A C 1
ATOM 1387 O O . PHE A 1 194 ? 20.327 -2.820 -24.976 1.00 78.62 194 PHE A O 1
ATOM 1394 N N . ALA A 1 195 ? 20.760 -4.371 -26.536 1.00 60.19 195 ALA A N 1
ATOM 1395 C CA . ALA A 1 195 ? 21.265 -5.396 -25.620 1.00 60.19 195 ALA A CA 1
ATOM 1396 C C . ALA A 1 195 ? 22.705 -5.828 -25.955 1.00 60.19 195 ALA A C 1
ATOM 1398 O O . ALA A 1 195 ? 23.038 -6.027 -27.118 1.00 60.19 195 ALA A O 1
ATOM 1399 N N . GLY A 1 196 ? 23.570 -5.973 -24.946 1.00 52.59 196 GLY A N 1
ATOM 1400 C CA . GLY A 1 196 ? 24.907 -6.586 -25.086 1.00 52.59 196 GLY A CA 1
ATOM 1401 C C . GLY A 1 196 ? 25.948 -5.798 -25.902 1.00 52.59 196 GLY A C 1
ATOM 1402 O O . GLY A 1 196 ? 27.118 -6.174 -25.935 1.00 52.59 196 GLY A O 1
ATOM 1403 N N . ASN A 1 197 ? 25.564 -4.685 -26.532 1.00 69.94 197 ASN A N 1
ATOM 1404 C CA . ASN A 1 197 ? 26.439 -3.933 -27.431 1.00 69.94 197 ASN A CA 1
ATOM 1405 C C . ASN A 1 197 ? 27.649 -3.339 -26.679 1.00 69.94 197 ASN A C 1
ATOM 1407 O O . ASN A 1 197 ? 27.544 -2.907 -25.522 1.00 69.94 197 ASN A O 1
ATOM 1411 N N . SER A 1 198 ? 28.813 -3.289 -27.334 1.00 67.00 198 SER A N 1
ATOM 1412 C CA . SER A 1 198 ? 30.093 -2.919 -26.708 1.00 67.00 198 SER A CA 1
ATOM 1413 C C . SER A 1 198 ? 30.874 -1.860 -27.495 1.00 67.00 198 SER A C 1
ATOM 1415 O O . SER A 1 198 ? 30.836 -1.800 -28.720 1.00 67.00 198 SER A O 1
ATOM 1417 N N . SER A 1 199 ? 31.582 -0.991 -26.771 1.00 68.69 199 SER A N 1
ATOM 1418 C CA . SER A 1 199 ? 32.456 0.046 -27.327 1.00 68.69 199 SER A CA 1
ATOM 1419 C C . SER A 1 199 ? 33.641 0.276 -26.388 1.00 68.69 199 SER A C 1
ATOM 1421 O O . SER A 1 199 ? 33.500 0.111 -25.174 1.00 68.69 199 SER A O 1
ATOM 1423 N N . VAL A 1 200 ? 34.804 0.639 -26.932 1.00 66.94 200 VAL A N 1
ATOM 1424 C CA . VAL A 1 200 ? 36.055 0.772 -26.155 1.00 66.94 200 VAL A CA 1
ATOM 1425 C C . VAL A 1 200 ? 36.159 2.110 -25.405 1.00 66.94 200 VAL A C 1
ATOM 1427 O O . VAL A 1 200 ? 36.807 2.173 -24.364 1.00 66.94 200 VAL A O 1
ATOM 1430 N N . LEU A 1 201 ? 35.543 3.182 -25.918 1.00 57.75 201 LEU A N 1
ATOM 1431 C CA . LEU A 1 201 ? 35.722 4.560 -25.436 1.00 57.75 201 LEU A CA 1
ATOM 1432 C C . LEU A 1 201 ? 34.433 5.259 -24.962 1.00 57.75 201 LEU A C 1
ATOM 1434 O O . LEU A 1 201 ? 34.548 6.284 -24.292 1.00 57.75 201 LEU A O 1
ATOM 1438 N N . GLY A 1 202 ? 33.225 4.761 -25.272 1.00 60.41 202 GLY A N 1
ATOM 1439 C CA . GLY A 1 202 ? 31.985 5.304 -24.690 1.00 60.41 202 GLY A CA 1
ATOM 1440 C C . GLY A 1 202 ? 30.699 5.121 -25.505 1.00 60.41 202 GLY A C 1
ATOM 1441 O O . GLY A 1 202 ? 30.700 5.177 -26.734 1.00 60.41 202 GLY A O 1
ATOM 1442 N N . GLY A 1 203 ? 29.567 4.985 -24.804 1.00 59.94 203 GLY A N 1
ATOM 1443 C CA . GLY A 1 203 ? 28.234 4.943 -25.415 1.00 59.94 203 GLY A CA 1
ATOM 1444 C C . GLY A 1 203 ? 27.973 3.641 -26.153 1.00 59.94 203 GLY A C 1
ATOM 1445 O O . GLY A 1 203 ? 27.659 3.641 -27.340 1.00 59.94 203 GLY A O 1
ATOM 1446 N N . SER A 1 204 ? 28.150 2.516 -25.463 1.00 63.53 204 SER A N 1
ATOM 1447 C CA . SER A 1 204 ? 28.089 1.196 -26.095 1.00 63.53 204 SER A CA 1
ATOM 1448 C C . SER A 1 204 ? 26.716 0.835 -26.671 1.00 63.53 204 SER A C 1
ATOM 1450 O O . SER A 1 204 ? 26.660 0.015 -27.571 1.00 63.53 204 SER A O 1
ATOM 1452 N N . GLY A 1 205 ? 25.623 1.458 -26.227 1.00 69.12 205 GLY A N 1
ATOM 1453 C CA . GLY A 1 205 ? 24.367 1.459 -26.981 1.00 69.12 205 GLY A CA 1
ATOM 1454 C C . GLY A 1 205 ? 24.405 2.534 -28.069 1.00 69.12 205 GLY A C 1
ATOM 1455 O O . GLY A 1 205 ? 24.665 2.251 -29.238 1.00 69.12 205 GLY A O 1
ATOM 1456 N N . VAL A 1 206 ? 24.176 3.783 -27.658 1.00 81.88 206 VAL A N 1
ATOM 1457 C CA . VAL A 1 206 ? 24.143 4.966 -28.532 1.00 81.88 206 VAL A CA 1
ATOM 1458 C C . VAL A 1 206 ? 25.246 5.945 -28.119 1.00 81.88 206 VAL A C 1
ATOM 1460 O O . VAL A 1 206 ? 25.421 6.218 -26.929 1.00 81.88 206 VAL A O 1
ATOM 1463 N N . SER A 1 207 ? 25.948 6.536 -29.088 1.00 81.12 207 SER A N 1
ATOM 1464 C CA . SER A 1 207 ? 26.812 7.698 -28.843 1.00 81.12 207 SER A CA 1
ATOM 1465 C C . SER A 1 207 ? 26.545 8.833 -29.829 1.00 81.12 207 SER A C 1
ATOM 1467 O O . SER A 1 207 ? 26.254 8.596 -30.998 1.00 81.12 207 SER A O 1
ATOM 1469 N N . ALA A 1 208 ? 26.690 10.074 -29.367 1.00 78.19 208 ALA A N 1
ATOM 1470 C CA . ALA A 1 208 ? 26.499 11.275 -30.178 1.00 78.19 208 ALA A CA 1
ATOM 1471 C C . ALA A 1 208 ? 27.701 12.233 -30.076 1.00 78.19 208 ALA A C 1
ATOM 1473 O O . ALA A 1 208 ? 28.347 12.322 -29.031 1.00 78.19 208 ALA A O 1
ATOM 1474 N N . TYR A 1 209 ? 27.983 12.972 -31.148 1.00 75.62 209 TYR A N 1
ATOM 1475 C CA . TYR A 1 209 ? 29.015 14.009 -31.216 1.00 75.62 209 TYR A CA 1
ATOM 1476 C C . TYR A 1 209 ? 28.513 15.208 -32.028 1.00 75.62 209 TYR A C 1
ATOM 1478 O O . TYR A 1 209 ? 28.020 15.029 -33.145 1.00 75.62 209 TYR A O 1
ATOM 1486 N N . SER A 1 210 ? 28.583 16.419 -31.465 1.00 73.94 210 SER A N 1
ATOM 1487 C CA . SER A 1 210 ? 28.037 17.655 -32.068 1.00 73.94 210 SER A CA 1
ATOM 1488 C C . SER A 1 210 ? 26.611 17.493 -32.639 1.00 73.94 210 SER A C 1
ATOM 1490 O O . SER A 1 210 ? 26.288 17.998 -33.710 1.00 73.94 210 SER A O 1
ATOM 1492 N N . SER A 1 211 ? 25.774 16.707 -31.955 1.00 77.75 211 SER A N 1
ATOM 1493 C CA . SER A 1 211 ? 24.488 16.196 -32.456 1.00 77.75 211 SER A CA 1
ATOM 1494 C C . SER A 1 211 ? 23.376 16.345 -31.415 1.00 77.75 211 SER A C 1
ATOM 1496 O O . SER A 1 211 ? 23.648 16.487 -30.216 1.00 77.75 211 SER A O 1
ATOM 1498 N N . ALA A 1 212 ? 22.123 16.267 -31.865 1.00 70.50 212 ALA A N 1
ATOM 1499 C CA . ALA A 1 212 ? 20.943 16.232 -31.005 1.00 70.50 212 ALA A CA 1
ATOM 1500 C C . ALA A 1 212 ? 20.173 14.916 -31.197 1.00 70.50 212 ALA A C 1
ATOM 1502 O O . ALA A 1 212 ? 19.890 14.523 -32.331 1.00 70.50 212 ALA A O 1
ATOM 1503 N N . VAL A 1 213 ? 19.852 14.246 -30.084 1.00 77.81 213 VAL A N 1
ATOM 1504 C CA . VAL A 1 213 ? 19.129 12.963 -30.053 1.00 77.81 213 VAL A CA 1
ATOM 1505 C C . VAL A 1 213 ? 18.100 12.976 -28.919 1.00 77.81 213 VAL A C 1
ATOM 1507 O O . VAL A 1 213 ? 18.445 13.218 -27.761 1.00 77.81 213 VAL A O 1
ATOM 1510 N N . ALA A 1 214 ? 16.838 12.697 -29.232 1.00 73.44 214 ALA A N 1
ATOM 1511 C CA . ALA A 1 214 ? 15.804 12.360 -28.259 1.00 73.44 214 ALA A CA 1
ATOM 1512 C C . ALA A 1 214 ? 15.619 10.835 -28.196 1.00 73.44 214 ALA A C 1
ATOM 1514 O O . ALA A 1 214 ? 15.618 10.169 -29.226 1.00 73.44 214 ALA A O 1
ATOM 1515 N N . ILE A 1 215 ? 15.470 10.282 -26.995 1.00 77.69 215 ILE A N 1
ATOM 1516 C CA . ILE A 1 215 ? 15.243 8.855 -26.749 1.00 77.69 215 ILE A CA 1
ATOM 1517 C C . ILE A 1 215 ? 13.978 8.724 -25.898 1.00 77.69 215 ILE A C 1
ATOM 1519 O O . ILE A 1 215 ? 13.928 9.278 -24.800 1.00 77.69 215 ILE A O 1
ATOM 1523 N N . ASP A 1 216 ? 12.972 8.015 -26.405 1.00 60.31 216 ASP A N 1
ATOM 1524 C CA . ASP A 1 216 ? 11.683 7.796 -25.742 1.00 60.31 216 ASP A CA 1
ATOM 1525 C C . ASP A 1 216 ? 11.325 6.298 -25.709 1.00 60.31 216 ASP A C 1
ATOM 1527 O O . ASP A 1 216 ? 11.681 5.546 -26.623 1.00 60.31 216 ASP A O 1
ATOM 1531 N N . SER A 1 217 ? 10.640 5.848 -24.657 1.00 63.31 217 SER A N 1
ATOM 1532 C CA . SER A 1 217 ? 10.140 4.468 -24.478 1.00 63.31 217 SER A CA 1
ATOM 1533 C C . SER A 1 217 ? 11.122 3.325 -24.826 1.00 63.31 217 SER A C 1
ATOM 1535 O O . SER A 1 217 ? 10.695 2.264 -25.277 1.00 63.31 217 SER A O 1
ATOM 1537 N N . SER A 1 218 ? 12.438 3.519 -24.692 1.00 58.91 218 SER A N 1
ATOM 1538 C CA . SER A 1 218 ? 13.468 2.608 -25.231 1.00 58.91 218 SER A CA 1
ATOM 1539 C C . SER A 1 218 ? 14.259 1.889 -24.131 1.00 58.91 218 SER A C 1
ATOM 1541 O O . SER A 1 218 ? 14.360 2.370 -23.004 1.00 58.91 218 SER A O 1
ATOM 1543 N N . THR A 1 219 ? 14.834 0.723 -24.440 1.00 57.97 219 THR A N 1
ATOM 1544 C CA . THR A 1 219 ? 15.413 -0.198 -23.442 1.00 57.97 219 THR A CA 1
ATOM 1545 C C . THR A 1 219 ? 16.886 -0.501 -23.713 1.00 57.97 219 THR A C 1
ATOM 1547 O O . THR A 1 219 ? 17.244 -0.940 -24.802 1.00 57.97 219 THR A O 1
ATOM 1550 N N . PHE A 1 220 ? 17.747 -0.316 -22.708 1.00 63.41 220 PHE A N 1
ATOM 1551 C CA . PHE A 1 220 ? 19.194 -0.532 -22.789 1.00 63.41 220 PHE A CA 1
ATOM 1552 C C . PHE A 1 220 ? 19.668 -1.549 -21.735 1.00 63.41 220 PHE A C 1
ATOM 1554 O O . PHE A 1 220 ? 19.763 -1.235 -20.549 1.00 63.41 220 PHE A O 1
ATOM 1561 N N . LEU A 1 221 ? 20.031 -2.758 -22.171 1.00 49.84 221 LEU A N 1
ATOM 1562 C CA . LEU A 1 221 ? 20.453 -3.880 -21.322 1.00 49.84 221 LEU A CA 1
ATOM 1563 C C . LEU A 1 221 ? 21.925 -4.243 -21.560 1.00 49.84 221 LEU A C 1
ATOM 1565 O O . LEU A 1 221 ? 22.365 -4.373 -22.697 1.00 49.84 221 LEU A O 1
ATOM 1569 N N . SER A 1 222 ? 22.702 -4.423 -20.491 1.00 49.78 222 SER A N 1
ATOM 1570 C CA . SER A 1 222 ? 24.087 -4.945 -20.526 1.00 49.78 222 SER A CA 1
ATOM 1571 C C . SER A 1 222 ? 25.094 -4.231 -21.457 1.00 49.78 222 SER A C 1
ATOM 1573 O O . SER A 1 222 ? 26.197 -4.732 -21.657 1.00 49.78 222 SER A O 1
ATOM 1575 N N . ASN A 1 223 ? 24.772 -3.052 -22.006 1.00 51.16 223 ASN A N 1
ATOM 1576 C CA . ASN A 1 223 ? 25.679 -2.311 -22.890 1.00 51.16 223 ASN A CA 1
ATOM 1577 C C . ASN A 1 223 ? 26.825 -1.683 -22.077 1.00 51.16 223 ASN A C 1
ATOM 1579 O O . ASN A 1 223 ? 26.574 -0.821 -21.230 1.00 51.16 223 ASN A O 1
ATOM 1583 N N . ALA A 1 224 ? 28.076 -2.054 -22.369 1.00 45.91 224 ALA A N 1
ATOM 1584 C CA . ALA A 1 224 ? 29.221 -1.856 -21.464 1.00 45.91 224 ALA A CA 1
ATOM 1585 C C . ALA A 1 224 ? 29.465 -0.411 -20.961 1.00 45.91 224 ALA A C 1
ATOM 1587 O O . ALA A 1 224 ? 29.969 -0.225 -19.858 1.00 45.91 224 ALA A O 1
ATOM 1588 N N . LEU A 1 225 ? 29.108 0.609 -21.752 1.00 52.47 225 LEU A N 1
ATOM 1589 C CA . LEU A 1 225 ? 29.236 2.038 -21.423 1.00 52.47 225 LEU A CA 1
ATOM 1590 C C . LEU A 1 225 ? 27.959 2.830 -21.779 1.00 52.47 225 LEU A C 1
ATOM 1592 O O . LEU A 1 225 ? 28.043 3.985 -22.191 1.00 52.47 225 LEU A O 1
ATOM 1596 N N . GLY A 1 226 ? 26.780 2.200 -21.664 1.00 54.09 226 GLY A N 1
ATOM 1597 C CA . GLY A 1 226 ? 25.470 2.868 -21.722 1.00 54.09 226 GLY A CA 1
ATOM 1598 C C . GLY A 1 226 ? 25.252 3.781 -22.938 1.00 54.09 226 GLY A C 1
ATOM 1599 O O . GLY A 1 226 ? 25.286 3.322 -24.080 1.00 54.09 226 GLY A O 1
ATOM 1600 N N . VAL A 1 227 ? 25.017 5.071 -22.675 1.00 53.50 227 VAL A N 1
ATOM 1601 C CA . VAL A 1 227 ? 24.832 6.144 -23.669 1.00 53.50 227 VAL A CA 1
ATOM 1602 C C . VAL A 1 227 ? 25.826 7.273 -23.376 1.00 53.50 227 VAL A C 1
ATOM 1604 O O . VAL A 1 227 ? 26.033 7.609 -22.211 1.00 53.50 227 VAL A O 1
ATOM 1607 N N . HIS A 1 228 ? 26.441 7.857 -24.410 1.00 54.34 228 HIS A N 1
ATOM 1608 C CA . HIS A 1 228 ? 27.505 8.865 -24.273 1.00 54.34 228 HIS A CA 1
ATOM 1609 C C . HIS A 1 228 ? 27.344 10.022 -25.271 1.00 54.34 228 HIS A C 1
ATOM 1611 O O . HIS A 1 228 ? 26.902 9.824 -26.402 1.00 54.34 228 HIS A O 1
ATOM 1617 N N . GLY A 1 229 ? 27.727 11.235 -24.873 1.00 53.28 229 GLY A N 1
ATOM 1618 C CA . GLY A 1 229 ? 27.621 12.416 -25.726 1.00 53.28 229 GLY A CA 1
ATOM 1619 C C . GLY A 1 229 ? 28.653 13.485 -25.387 1.00 53.28 229 GLY A C 1
ATOM 1620 O O . GLY A 1 229 ? 28.839 13.816 -24.217 1.00 53.28 229 GLY A O 1
ATOM 1621 N N . THR A 1 230 ? 29.312 14.041 -26.405 1.00 47.47 230 THR A N 1
ATOM 1622 C CA . THR A 1 230 ? 30.246 15.169 -26.257 1.00 47.47 230 THR A CA 1
ATOM 1623 C C . THR A 1 230 ? 29.863 16.315 -27.196 1.00 47.47 230 THR A C 1
ATOM 1625 O O . THR A 1 230 ? 29.734 16.143 -28.407 1.00 47.47 230 THR A O 1
ATOM 1628 N N . GLY A 1 231 ? 29.641 17.506 -26.624 1.00 39.72 231 GLY A N 1
ATOM 1629 C CA . GLY A 1 231 ? 29.135 18.672 -27.365 1.00 39.72 231 GLY A CA 1
ATOM 1630 C C . GLY A 1 231 ? 27.685 18.527 -27.854 1.00 39.72 231 GLY A C 1
ATOM 1631 O O . GLY A 1 231 ? 27.328 19.094 -28.880 1.00 39.72 231 GLY A O 1
ATOM 1632 N N . THR A 1 232 ? 26.862 17.727 -27.169 1.00 54.31 232 THR A N 1
ATOM 1633 C CA . THR A 1 232 ? 25.576 17.209 -27.679 1.00 54.31 232 THR A CA 1
ATOM 1634 C C . THR A 1 232 ? 24.392 17.485 -26.767 1.00 54.31 232 THR A C 1
ATOM 1636 O O . THR A 1 232 ? 24.540 17.495 -25.546 1.00 54.31 232 THR A O 1
ATOM 1639 N N . GLN A 1 233 ? 23.193 17.555 -27.348 1.00 53.22 233 GLN A N 1
ATOM 1640 C CA . GLN A 1 233 ? 21.935 17.483 -26.601 1.00 53.22 233 GLN A CA 1
ATOM 1641 C C . GLN A 1 233 ? 21.354 16.067 -26.697 1.00 53.22 233 GLN A C 1
ATOM 1643 O O . GLN A 1 233 ? 20.736 15.717 -27.701 1.00 53.22 233 GLN A O 1
ATOM 1648 N N . ILE A 1 234 ? 21.540 15.255 -25.654 1.00 61.16 234 ILE A N 1
ATOM 1649 C CA . ILE A 1 234 ? 20.834 13.974 -25.506 1.00 61.16 234 ILE A CA 1
ATOM 1650 C C . ILE A 1 234 ? 19.690 14.183 -24.512 1.00 61.16 234 ILE A C 1
ATOM 1652 O O . ILE A 1 234 ? 19.923 14.604 -23.380 1.00 61.16 234 ILE A O 1
ATOM 1656 N N . ARG A 1 235 ? 18.457 13.900 -24.936 1.00 53.34 235 ARG A N 1
ATOM 1657 C CA . ARG A 1 235 ? 17.249 13.930 -24.097 1.00 53.34 235 ARG A CA 1
ATOM 1658 C C . ARG A 1 235 ? 16.724 12.507 -23.950 1.00 53.34 235 ARG A C 1
ATOM 1660 O O . ARG A 1 235 ? 16.628 11.806 -24.951 1.00 53.34 235 ARG A O 1
ATOM 1667 N N . VAL A 1 236 ? 16.381 12.091 -22.734 1.00 55.53 236 VAL A N 1
ATOM 1668 C CA . VAL A 1 236 ? 15.847 10.750 -22.448 1.00 55.53 236 VAL A CA 1
ATOM 1669 C C . VAL A 1 236 ? 14.532 10.885 -21.687 1.00 55.53 236 VAL A C 1
ATOM 1671 O O . VAL A 1 236 ? 14.442 11.687 -20.759 1.00 55.53 236 VAL A O 1
ATOM 1674 N N . LYS A 1 237 ? 13.525 10.113 -22.093 1.00 40.41 237 LYS A N 1
ATOM 1675 C CA . LYS A 1 237 ? 12.175 10.069 -21.523 1.00 40.41 237 LYS A CA 1
ATOM 1676 C C . LYS A 1 237 ? 11.690 8.615 -21.496 1.00 40.41 237 LYS A C 1
ATOM 1678 O O . LYS A 1 237 ? 12.050 7.844 -22.380 1.00 40.41 237 LYS A O 1
ATOM 1683 N N . ASP A 1 238 ? 10.946 8.238 -20.456 1.00 35.59 238 ASP A N 1
ATOM 1684 C CA . ASP A 1 238 ? 10.238 6.952 -20.285 1.00 35.59 238 ASP A CA 1
ATOM 1685 C C . ASP A 1 238 ? 11.037 5.679 -20.666 1.00 35.59 238 ASP A C 1
ATOM 1687 O O . ASP A 1 238 ? 10.473 4.665 -21.069 1.00 35.59 238 ASP A O 1
ATOM 1691 N N . SER A 1 239 ? 12.369 5.726 -20.543 1.00 42.72 239 SER A N 1
ATOM 1692 C CA . SER A 1 239 ? 13.308 4.737 -21.093 1.00 42.72 239 SER A CA 1
ATOM 1693 C C . SER A 1 239 ? 14.121 4.043 -20.000 1.00 42.72 239 SER A C 1
ATOM 1695 O O . SER A 1 239 ? 14.540 4.666 -19.023 1.00 42.72 239 SER A O 1
ATOM 1697 N N . VAL A 1 240 ? 14.408 2.755 -20.189 1.00 41.34 240 VAL A N 1
ATOM 1698 C CA . VAL A 1 240 ? 15.170 1.929 -19.242 1.00 41.34 240 VAL A CA 1
ATOM 1699 C C . VAL A 1 240 ? 16.660 1.997 -19.576 1.00 41.34 240 VAL A C 1
ATOM 1701 O O . VAL A 1 240 ? 17.094 1.476 -20.603 1.00 41.34 240 VAL A O 1
ATOM 1704 N N . LEU A 1 241 ? 17.454 2.614 -18.696 1.00 49.75 241 LEU A N 1
ATOM 1705 C CA . LEU A 1 241 ? 18.914 2.712 -18.812 1.00 49.75 241 LEU A CA 1
ATOM 1706 C C . LEU A 1 241 ? 19.640 1.814 -17.791 1.00 49.75 241 LEU A C 1
ATOM 1708 O O . LEU A 1 241 ? 19.143 1.623 -16.677 1.00 49.75 241 LEU A O 1
ATOM 1712 N N . PRO A 1 242 ? 20.842 1.295 -18.115 1.00 43.81 242 PRO A N 1
ATOM 1713 C CA . PRO A 1 242 ? 21.630 0.503 -17.180 1.00 43.81 242 PRO A CA 1
ATOM 1714 C C . PRO A 1 242 ? 22.168 1.384 -16.045 1.00 43.81 242 PRO A C 1
ATOM 1716 O O . PRO A 1 242 ? 22.671 2.487 -16.264 1.00 43.81 242 PRO A O 1
ATOM 1719 N N . LYS A 1 243 ? 22.104 0.872 -14.814 1.00 37.44 243 LYS A N 1
ATOM 1720 C CA . LYS A 1 243 ? 22.581 1.572 -13.616 1.00 37.44 243 LYS A CA 1
ATOM 1721 C C . LYS A 1 243 ? 24.115 1.638 -13.618 1.00 37.44 243 LYS A C 1
ATOM 1723 O O . LYS A 1 243 ? 24.777 0.657 -13.291 1.00 37.44 243 LYS A O 1
ATOM 1728 N N . LEU A 1 244 ? 24.671 2.786 -14.012 1.00 37.81 244 LEU A N 1
ATOM 1729 C CA . LEU A 1 244 ? 26.117 2.984 -14.152 1.00 37.81 244 LEU A CA 1
ATOM 1730 C C . LEU A 1 244 ? 26.866 2.766 -12.825 1.00 37.81 244 LEU A C 1
ATOM 1732 O O . LEU A 1 244 ? 26.485 3.296 -11.784 1.00 37.81 244 LEU A O 1
ATOM 1736 N N . ALA A 1 245 ? 27.985 2.041 -12.889 1.00 31.86 245 ALA A N 1
ATOM 1737 C CA . ALA A 1 245 ? 28.866 1.772 -11.748 1.00 31.86 245 ALA A CA 1
ATOM 1738 C C . ALA A 1 245 ? 29.873 2.909 -11.447 1.00 31.86 245 ALA A C 1
ATOM 1740 O O . ALA A 1 245 ? 30.790 2.727 -10.651 1.00 31.86 245 ALA A O 1
ATOM 1741 N N . ASN A 1 246 ? 29.734 4.071 -12.096 1.00 32.69 246 ASN A N 1
ATOM 1742 C CA . ASN A 1 246 ? 30.659 5.202 -11.998 1.00 32.69 246 ASN A CA 1
ATOM 1743 C C . ASN A 1 246 ? 29.886 6.489 -11.632 1.00 32.69 246 ASN A C 1
ATOM 1745 O O . ASN A 1 246 ? 29.028 6.903 -12.414 1.00 32.69 246 ASN A O 1
ATOM 1749 N N . PRO A 1 247 ? 30.174 7.144 -10.488 1.00 31.80 247 PRO A N 1
ATOM 1750 C CA . PRO A 1 247 ? 29.414 8.301 -10.003 1.00 31.80 247 PRO A CA 1
ATOM 1751 C C . PRO A 1 247 ? 29.651 9.607 -10.785 1.00 31.80 247 PRO A C 1
ATOM 1753 O O . PRO A 1 247 ? 29.031 10.617 -10.465 1.00 31.80 247 PRO A O 1
ATOM 1756 N N . ALA A 1 248 ? 30.527 9.619 -11.796 1.00 33.00 248 ALA A N 1
ATOM 1757 C CA . ALA A 1 248 ? 30.834 10.813 -12.591 1.00 33.00 248 ALA A CA 1
ATOM 1758 C C . ALA A 1 248 ? 29.769 11.184 -13.650 1.00 33.00 248 ALA A C 1
ATOM 1760 O O . ALA A 1 248 ? 29.928 12.196 -14.331 1.00 33.00 248 ALA A O 1
ATOM 1761 N N . VAL A 1 249 ? 28.707 10.384 -13.818 1.00 34.88 249 VAL A N 1
ATOM 1762 C CA . VAL A 1 249 ? 27.649 10.608 -14.821 1.00 34.88 249 VAL A CA 1
ATOM 1763 C C . VAL A 1 249 ? 26.276 10.613 -14.149 1.00 34.88 249 VAL A C 1
ATOM 1765 O O . VAL A 1 249 ? 25.807 9.583 -13.669 1.00 34.88 249 VAL A O 1
ATOM 1768 N N . THR A 1 250 ? 25.615 11.770 -14.147 1.00 31.23 250 THR A N 1
ATOM 1769 C CA . THR A 1 250 ? 24.245 11.953 -13.651 1.00 31.23 250 THR A CA 1
ATOM 1770 C C . THR A 1 250 ? 23.265 12.183 -14.799 1.00 31.23 250 THR A C 1
ATOM 1772 O O . THR A 1 250 ? 23.466 13.051 -15.646 1.00 31.23 250 THR A O 1
ATOM 1775 N N . TYR A 1 251 ? 22.167 11.427 -14.802 1.00 36.06 251 TYR A N 1
ATOM 1776 C CA . TYR A 1 251 ? 21.006 11.696 -15.652 1.00 36.06 251 TYR A CA 1
ATOM 1777 C C . TYR A 1 251 ? 20.084 12.713 -14.962 1.00 36.06 251 TYR A C 1
ATOM 1779 O O . TYR A 1 251 ? 19.938 12.689 -13.740 1.00 36.06 251 TYR A O 1
ATOM 1787 N N . SER A 1 252 ? 19.475 13.617 -15.735 1.00 30.41 252 SER A N 1
ATOM 1788 C CA . SER A 1 252 ? 18.608 14.686 -15.226 1.00 30.41 252 SER A CA 1
ATOM 1789 C C . SER A 1 252 ? 17.160 14.464 -15.663 1.00 30.41 252 SER A C 1
ATOM 1791 O O . SER A 1 252 ? 16.814 14.652 -16.828 1.00 30.41 252 SER A O 1
ATOM 1793 N N . GLU A 1 253 ? 16.306 14.082 -14.713 1.00 29.66 253 GLU A N 1
ATOM 1794 C CA . GLU A 1 253 ? 14.852 14.057 -14.892 1.00 29.66 253 GLU A CA 1
ATOM 1795 C C . GLU A 1 253 ? 14.269 15.463 -14.675 1.00 29.66 253 GLU A C 1
ATOM 1797 O O . GLU A 1 253 ? 13.860 15.820 -13.571 1.00 29.66 253 GLU A O 1
ATOM 1802 N N . THR A 1 254 ? 14.206 16.277 -15.731 1.00 27.58 254 THR A N 1
ATOM 1803 C CA . THR A 1 254 ? 13.380 17.499 -15.730 1.00 27.58 254 THR A CA 1
ATOM 1804 C C . THR A 1 254 ? 12.667 17.704 -17.059 1.00 27.58 254 THR A C 1
ATOM 1806 O O . THR A 1 254 ? 13.263 18.138 -18.044 1.00 27.58 254 THR A O 1
ATOM 1809 N N . THR A 1 255 ? 11.352 17.487 -17.060 1.00 32.00 255 THR A N 1
ATOM 1810 C CA . THR A 1 255 ? 10.444 18.072 -18.052 1.00 32.00 255 THR A CA 1
ATOM 1811 C C . THR A 1 255 ? 10.379 19.587 -17.862 1.00 32.00 255 THR A C 1
ATOM 1813 O O . THR A 1 255 ? 9.966 20.040 -16.794 1.00 32.00 255 THR A O 1
ATOM 1816 N N . LEU A 1 256 ? 10.697 20.376 -18.890 1.00 25.86 256 LEU A N 1
ATOM 1817 C CA . LEU A 1 256 ? 10.294 21.785 -18.974 1.00 25.86 256 LEU A CA 1
ATOM 1818 C C . LEU A 1 256 ? 10.184 22.246 -20.437 1.00 25.86 256 LEU A C 1
ATOM 1820 O O . LEU A 1 256 ? 10.600 21.544 -21.357 1.00 25.86 256 LEU A O 1
ATOM 1824 N N . ALA A 1 257 ? 9.519 23.383 -20.642 1.00 21.88 257 ALA A N 1
ATOM 1825 C CA . ALA A 1 257 ? 8.925 23.760 -21.922 1.00 21.88 257 ALA A CA 1
ATOM 1826 C C . ALA A 1 257 ? 9.867 24.495 -22.899 1.00 21.88 257 ALA A C 1
ATOM 1828 O O . ALA A 1 257 ? 10.960 24.941 -22.563 1.00 21.88 257 ALA A O 1
ATOM 1829 N N . TYR A 1 258 ? 9.378 24.632 -24.132 1.00 22.73 258 TYR A N 1
ATOM 1830 C CA . TYR A 1 258 ? 10.038 25.226 -25.294 1.00 22.73 258 TYR A CA 1
ATOM 1831 C C . TYR A 1 258 ? 10.361 26.727 -25.116 1.00 22.73 258 TYR A C 1
ATOM 1833 O O . TYR A 1 258 ? 9.454 27.558 -25.104 1.00 22.73 258 TYR A O 1
ATOM 1841 N N . ALA A 1 259 ? 11.649 27.084 -25.051 1.00 20.34 259 ALA A N 1
ATOM 1842 C CA . ALA A 1 259 ? 12.147 28.457 -25.208 1.00 20.34 259 ALA A CA 1
ATOM 1843 C C . ALA A 1 259 ? 13.605 28.453 -25.738 1.00 20.34 259 ALA A C 1
ATOM 1845 O O . ALA A 1 259 ? 14.423 27.699 -25.208 1.00 20.34 259 ALA A O 1
ATOM 1846 N N . PRO A 1 260 ? 13.965 29.252 -26.767 1.00 32.44 260 PRO A N 1
ATOM 1847 C CA . PRO A 1 260 ? 15.266 29.133 -27.430 1.00 32.44 260 PRO A CA 1
ATOM 1848 C C . PRO A 1 260 ? 16.309 30.165 -26.955 1.00 32.44 260 PRO A C 1
ATOM 1850 O O . PRO A 1 260 ? 16.469 31.218 -27.572 1.00 32.44 260 PRO A O 1
ATOM 1853 N N . SER A 1 261 ? 17.090 29.851 -25.915 1.00 23.61 261 SER A N 1
ATOM 1854 C CA . SER A 1 261 ? 18.367 30.544 -25.664 1.00 23.61 261 SER A CA 1
ATOM 1855 C C . SER A 1 261 ? 19.355 29.768 -24.780 1.00 23.61 261 SER A C 1
ATOM 1857 O O . SER A 1 261 ? 18.986 29.038 -23.867 1.00 23.61 261 SER A O 1
ATOM 1859 N N . LEU A 1 262 ? 20.636 29.964 -25.107 1.00 27.83 262 LEU A N 1
ATOM 1860 C CA . LEU A 1 262 ? 21.864 29.697 -24.342 1.00 27.83 262 LEU A CA 1
ATOM 1861 C C . LEU A 1 262 ? 21.702 29.394 -22.838 1.00 27.83 262 LEU A C 1
ATOM 1863 O O . LEU A 1 262 ? 21.337 30.289 -22.081 1.00 27.83 262 LEU A O 1
ATOM 1867 N N . PHE A 1 263 ? 22.187 28.230 -22.385 1.00 21.58 263 PHE A N 1
ATOM 1868 C CA . PHE A 1 263 ? 22.771 28.107 -21.042 1.00 21.58 263 PHE A CA 1
ATOM 1869 C C . PHE A 1 263 ? 23.895 27.061 -20.969 1.00 21.58 263 PHE A C 1
ATOM 1871 O O . PHE A 1 263 ? 23.734 25.911 -21.370 1.00 21.58 263 PHE A O 1
ATOM 1878 N N . THR A 1 264 ? 25.035 27.474 -20.416 1.00 28.59 264 THR A N 1
ATOM 1879 C CA . THR A 1 264 ? 26.125 26.618 -19.928 1.00 28.59 264 THR A CA 1
ATOM 1880 C C . THR A 1 264 ? 26.006 26.450 -18.415 1.00 28.59 264 THR A C 1
ATOM 1882 O O . THR A 1 264 ? 25.630 27.388 -17.717 1.00 28.59 264 THR A O 1
ATOM 1885 N N . VAL A 1 265 ? 26.390 25.287 -17.880 1.00 21.97 265 VAL A N 1
ATOM 1886 C CA . VAL A 1 265 ? 26.530 25.073 -16.428 1.00 21.97 265 VAL A CA 1
ATOM 1887 C C . VAL A 1 265 ? 27.810 24.290 -16.155 1.00 21.97 265 VAL A C 1
ATOM 1889 O O . VAL A 1 265 ? 28.046 23.263 -16.786 1.00 21.97 265 VAL A O 1
ATOM 1892 N N . ASN A 1 266 ? 28.630 24.760 -15.209 1.00 22.89 266 ASN A N 1
ATOM 1893 C CA . ASN A 1 266 ? 29.746 23.988 -14.664 1.00 22.89 266 ASN A CA 1
ATOM 1894 C C . ASN A 1 266 ? 30.104 24.443 -13.230 1.00 22.89 266 ASN A C 1
ATOM 1896 O O . ASN A 1 266 ? 30.302 25.632 -13.004 1.00 22.89 266 ASN A O 1
ATOM 1900 N N . THR A 1 267 ? 30.261 23.484 -12.307 1.00 32.00 267 THR A N 1
ATOM 1901 C CA . THR A 1 267 ? 30.859 23.575 -10.945 1.00 32.00 267 THR A CA 1
ATOM 1902 C C . THR A 1 267 ? 30.330 24.555 -9.877 1.00 32.00 267 THR A C 1
ATOM 1904 O O . THR A 1 267 ? 30.132 25.741 -10.120 1.00 32.00 267 THR A O 1
ATOM 1907 N N . SER A 1 268 ? 30.266 24.068 -8.626 1.00 25.81 268 SER A N 1
ATOM 1908 C CA . SER A 1 268 ? 30.851 24.638 -7.375 1.00 25.81 268 SER A CA 1
ATOM 1909 C C . SER A 1 268 ? 30.214 23.957 -6.142 1.00 25.81 268 SER A C 1
ATOM 1911 O O . SER A 1 268 ? 29.074 23.519 -6.239 1.00 25.81 268 SER A O 1
ATOM 1913 N N . ALA A 1 269 ? 30.809 23.815 -4.947 1.00 25.47 269 ALA A N 1
ATOM 1914 C CA . ALA A 1 269 ? 32.197 23.669 -4.443 1.00 25.47 269 ALA A CA 1
ATOM 1915 C C . ALA A 1 269 ? 32.068 23.019 -3.015 1.00 25.47 269 ALA A C 1
ATOM 1917 O O . ALA A 1 269 ? 30.978 22.541 -2.716 1.00 25.47 269 ALA A O 1
ATOM 1918 N N . THR A 1 270 ? 32.978 22.888 -2.031 1.00 24.33 270 THR A N 1
ATOM 1919 C CA . THR A 1 270 ? 34.379 23.242 -1.641 1.00 24.33 270 THR A CA 1
ATOM 1920 C C . THR A 1 270 ? 34.653 22.408 -0.347 1.00 24.33 270 THR A C 1
ATOM 1922 O O . THR A 1 270 ? 33.682 22.105 0.339 1.00 24.33 270 THR A O 1
ATOM 1925 N N . LEU A 1 271 ? 35.848 22.047 0.154 1.00 23.22 271 LEU A N 1
ATOM 1926 C CA . LEU A 1 271 ? 37.264 22.157 -0.252 1.00 23.22 271 LEU A CA 1
ATOM 1927 C C . LEU A 1 271 ? 38.112 21.213 0.653 1.00 23.22 271 LEU A C 1
ATOM 1929 O O . LEU A 1 271 ? 37.902 21.235 1.860 1.00 23.22 271 LEU A O 1
ATOM 1933 N N . GLU A 1 272 ? 39.135 20.519 0.137 1.00 24.86 272 GLU A N 1
ATOM 1934 C CA . GLU A 1 272 ? 40.386 20.236 0.882 1.00 24.86 272 GLU A CA 1
ATOM 1935 C C . GLU A 1 272 ? 41.563 20.141 -0.121 1.00 24.86 272 GLU A C 1
ATOM 1937 O O . GLU A 1 272 ? 41.336 19.873 -1.302 1.00 24.86 272 GLU A O 1
ATOM 1942 N N . LYS A 1 273 ? 42.800 20.475 0.285 1.00 23.00 273 LYS A N 1
ATOM 1943 C CA . LYS A 1 273 ? 43.914 20.821 -0.633 1.00 23.00 273 LYS A CA 1
ATOM 1944 C C . LYS A 1 273 ? 45.160 19.945 -0.450 1.00 23.00 273 LYS A C 1
ATOM 1946 O O . LYS A 1 273 ? 45.730 19.962 0.635 1.00 23.00 273 LYS A O 1
ATOM 1951 N N . VAL A 1 274 ? 45.714 19.419 -1.553 1.00 20.95 274 VAL A N 1
ATOM 1952 C CA . VAL A 1 274 ? 47.177 19.298 -1.762 1.00 20.95 274 VAL A CA 1
ATOM 1953 C C . VAL A 1 274 ? 47.536 19.586 -3.236 1.00 20.95 274 VAL A C 1
ATOM 1955 O O . VAL A 1 274 ? 46.891 19.066 -4.136 1.00 20.95 274 VAL A O 1
ATOM 1958 N N . SER A 1 275 ? 48.556 20.436 -3.431 1.00 21.98 275 SER A N 1
ATOM 1959 C CA . SER A 1 275 ? 49.367 20.735 -4.640 1.00 21.98 275 SER A CA 1
ATOM 1960 C C . SER A 1 275 ? 48.741 20.793 -6.049 1.00 21.98 275 SER A C 1
ATOM 1962 O O . SER A 1 275 ? 48.313 19.796 -6.621 1.00 21.98 275 SER A O 1
ATOM 1964 N N . GLU A 1 276 ? 48.916 21.951 -6.687 1.00 26.80 276 GLU A N 1
ATOM 1965 C CA . GLU A 1 276 ? 48.869 22.144 -8.143 1.00 26.80 276 GLU A CA 1
ATOM 1966 C C . GLU A 1 276 ? 50.134 21.591 -8.834 1.00 26.80 276 GLU A C 1
ATOM 1968 O O . GLU A 1 276 ? 51.235 21.722 -8.299 1.00 26.80 276 GLU A O 1
ATOM 1973 N N . THR A 1 277 ? 50.020 21.087 -10.069 1.00 21.91 277 THR A N 1
ATOM 1974 C CA . THR A 1 277 ? 50.956 21.415 -11.172 1.00 21.91 277 THR A CA 1
ATOM 1975 C C . THR A 1 277 ? 50.395 20.974 -12.529 1.00 21.91 277 THR A C 1
ATOM 1977 O O . THR A 1 277 ? 49.654 20.000 -12.626 1.00 21.91 277 THR A O 1
ATOM 1980 N N . ASN A 1 278 ? 50.732 21.713 -13.590 1.00 23.56 278 ASN A N 1
ATOM 1981 C CA . ASN A 1 278 ? 50.272 21.430 -14.953 1.00 23.56 278 ASN A CA 1
ATOM 1982 C C . ASN A 1 278 ? 50.872 20.134 -15.509 1.00 23.56 278 ASN A C 1
ATOM 1984 O O . ASN A 1 278 ? 52.080 19.946 -15.395 1.00 23.56 278 ASN A O 1
ATOM 1988 N N . PHE A 1 279 ? 50.096 19.377 -16.291 1.00 20.64 279 PHE A N 1
ATOM 1989 C CA . PHE A 1 279 ? 50.640 18.732 -17.489 1.00 20.64 279 PHE A CA 1
ATOM 1990 C C . PHE A 1 279 ? 49.629 18.700 -18.639 1.00 20.64 279 PHE A C 1
ATOM 1992 O O . PHE A 1 279 ? 48.480 18.295 -18.479 1.00 20.64 279 PHE A O 1
ATOM 1999 N N . VAL A 1 280 ? 50.094 19.118 -19.818 1.00 22.56 280 VAL A N 1
ATOM 2000 C CA . VAL A 1 280 ? 49.437 18.841 -21.102 1.00 22.56 280 VAL A CA 1
ATOM 2001 C C . VAL A 1 280 ? 49.569 17.342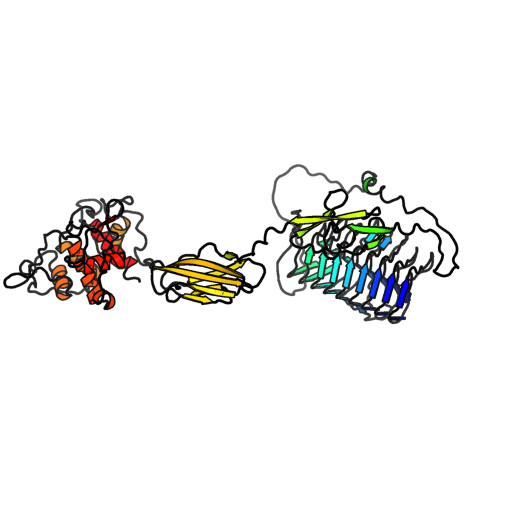 -21.399 1.00 22.56 280 VAL A C 1
ATOM 2003 O O . VAL A 1 280 ? 50.528 16.702 -20.968 1.00 22.56 280 VAL A O 1
ATOM 2006 N N . ALA A 1 281 ? 48.592 16.775 -22.109 1.00 33.81 281 ALA A N 1
ATOM 2007 C CA . ALA A 1 281 ? 48.479 15.337 -22.327 1.00 33.81 281 ALA A CA 1
ATOM 2008 C C . ALA A 1 281 ? 49.732 14.700 -22.971 1.00 33.81 281 ALA A C 1
ATOM 2010 O O . ALA A 1 281 ? 50.245 15.225 -23.963 1.00 33.81 281 ALA A O 1
ATOM 2011 N N . PRO A 1 282 ? 50.167 13.514 -22.503 1.00 22.84 282 PRO A N 1
ATOM 2012 C CA . PRO A 1 282 ? 51.070 12.672 -23.262 1.00 22.84 282 PRO A CA 1
ATOM 2013 C C . PRO A 1 282 ? 50.281 11.862 -24.299 1.00 22.84 282 PRO A C 1
ATOM 2015 O O . PRO A 1 282 ? 49.466 11.002 -23.958 1.00 22.84 282 PRO A O 1
ATOM 2018 N N . ILE A 1 283 ? 50.598 12.061 -25.579 1.00 32.84 283 ILE A N 1
ATOM 2019 C CA . ILE A 1 283 ? 50.433 10.993 -26.568 1.00 32.84 283 ILE A CA 1
ATOM 2020 C C . ILE A 1 283 ? 51.392 9.873 -26.138 1.00 32.84 283 ILE A C 1
ATOM 2022 O O . ILE A 1 283 ? 52.605 10.004 -26.291 1.00 32.84 283 ILE A O 1
ATOM 2026 N N . ARG A 1 284 ? 50.862 8.794 -25.553 1.00 22.62 284 ARG A N 1
ATOM 2027 C CA . ARG A 1 284 ? 51.653 7.619 -25.164 1.00 22.62 284 ARG A CA 1
ATOM 2028 C C . ARG A 1 284 ? 51.744 6.633 -26.324 1.00 22.62 284 ARG A C 1
ATOM 2030 O O . ARG A 1 284 ? 50.776 5.961 -26.664 1.00 22.62 284 ARG A O 1
ATOM 2037 N N . THR A 1 285 ? 52.923 6.580 -26.936 1.00 28.11 285 THR A N 1
ATOM 2038 C CA . THR A 1 285 ? 53.297 5.667 -28.027 1.00 28.11 285 THR A CA 1
ATOM 2039 C C . THR A 1 285 ? 54.010 4.399 -27.536 1.00 28.11 285 THR A C 1
ATOM 2041 O O . THR A 1 285 ? 54.638 3.701 -28.330 1.00 28.11 285 THR A O 1
ATOM 2044 N N . ASP A 1 286 ? 53.924 4.062 -26.245 1.00 26.00 286 ASP A N 1
ATOM 2045 C CA . ASP A 1 286 ? 54.510 2.845 -25.687 1.00 26.00 286 ASP A CA 1
ATOM 2046 C C . ASP A 1 286 ? 53.561 1.634 -25.780 1.00 26.00 286 ASP A C 1
ATOM 2048 O O . ASP A 1 286 ? 52.478 1.591 -25.199 1.00 26.00 286 ASP A O 1
ATOM 2052 N N . GLY A 1 287 ? 53.989 0.619 -26.542 1.00 30.98 287 GLY A N 1
ATOM 2053 C CA . GLY A 1 287 ? 53.188 -0.528 -26.997 1.00 30.98 287 GLY A CA 1
ATOM 2054 C C . GLY A 1 287 ? 52.790 -1.571 -25.942 1.00 30.98 287 GLY A C 1
ATOM 2055 O O . GLY A 1 287 ? 52.725 -2.756 -26.260 1.00 30.98 287 GLY A O 1
ATOM 2056 N N . ALA A 1 288 ? 52.515 -1.171 -24.700 1.00 24.47 288 ALA A N 1
ATOM 2057 C CA . ALA A 1 288 ? 52.144 -2.081 -23.613 1.00 24.47 288 ALA A CA 1
ATOM 2058 C C . ALA A 1 288 ? 50.701 -2.621 -23.724 1.00 24.47 288 ALA A C 1
ATOM 2060 O O . ALA A 1 288 ? 50.441 -3.763 -23.354 1.00 24.47 288 ALA A O 1
ATOM 2061 N N . ALA A 1 289 ? 49.770 -1.845 -24.291 1.00 25.80 289 ALA A N 1
ATOM 2062 C CA . ALA A 1 289 ? 48.375 -2.267 -24.486 1.00 25.80 289 ALA A CA 1
ATOM 2063 C C . ALA A 1 289 ? 48.176 -3.268 -25.648 1.00 25.80 289 ALA A C 1
ATOM 2065 O O . ALA A 1 289 ? 47.085 -3.804 -25.830 1.00 25.80 289 ALA A O 1
ATOM 2066 N N . TYR A 1 290 ? 49.211 -3.530 -26.454 1.00 26.19 290 TYR A N 1
ATOM 2067 C CA . TYR A 1 290 ? 49.074 -4.270 -27.716 1.00 26.19 290 TYR A CA 1
ATOM 2068 C C . TYR A 1 290 ? 48.920 -5.795 -27.539 1.00 26.19 290 TYR A C 1
ATOM 2070 O O . TYR A 1 290 ? 48.416 -6.478 -28.431 1.00 26.19 290 TYR A O 1
ATOM 2078 N N . LYS A 1 291 ? 49.300 -6.340 -26.373 1.00 26.70 291 LYS A N 1
ATOM 2079 C CA . LYS A 1 291 ? 49.330 -7.794 -26.121 1.00 26.70 291 LYS A CA 1
ATOM 2080 C C . LYS A 1 291 ? 47.971 -8.463 -25.895 1.00 26.70 291 LYS A C 1
ATOM 2082 O O . LYS A 1 291 ? 47.901 -9.684 -25.936 1.00 26.70 291 LYS A O 1
ATOM 2087 N N . ALA A 1 292 ? 46.890 -7.698 -25.745 1.00 27.23 292 ALA A N 1
ATOM 2088 C CA . ALA A 1 292 ? 45.530 -8.249 -25.745 1.00 27.23 292 ALA A CA 1
ATOM 2089 C C . ALA A 1 292 ? 44.984 -8.535 -27.165 1.00 27.23 292 ALA A C 1
ATOM 2091 O O . ALA A 1 292 ? 43.881 -9.051 -27.300 1.00 27.23 292 ALA A O 1
ATOM 2092 N N . ILE A 1 293 ? 45.723 -8.172 -28.228 1.00 31.92 293 ILE A N 1
ATOM 2093 C CA . ILE A 1 293 ? 45.230 -8.185 -29.621 1.00 31.92 293 ILE A CA 1
ATOM 2094 C C . ILE A 1 293 ? 46.079 -9.091 -30.543 1.00 31.92 293 ILE A C 1
ATOM 2096 O O . ILE A 1 293 ? 45.659 -9.415 -31.655 1.00 31.92 293 ILE A O 1
ATOM 2100 N N . GLU A 1 294 ? 47.241 -9.584 -30.095 1.00 26.23 294 GLU A N 1
ATOM 2101 C CA . GLU A 1 294 ? 48.081 -10.494 -30.900 1.00 26.23 294 GLU A CA 1
ATOM 2102 C C . GLU A 1 294 ? 47.427 -11.864 -31.161 1.00 26.23 294 GLU A C 1
ATOM 2104 O O . GLU A 1 294 ? 47.668 -12.452 -32.214 1.00 26.23 294 GLU A O 1
ATOM 2109 N N . GLY A 1 295 ? 46.508 -12.317 -30.297 1.00 28.42 295 GLY A N 1
ATOM 2110 C CA . GLY A 1 295 ? 45.718 -13.540 -30.513 1.00 28.42 295 GLY A CA 1
ATOM 2111 C C . GLY A 1 295 ? 44.757 -13.495 -31.713 1.00 28.42 295 GLY A C 1
ATOM 2112 O O . GLY A 1 295 ? 44.222 -14.527 -32.096 1.00 28.42 295 GLY A O 1
ATOM 2113 N N . ALA A 1 296 ? 44.551 -12.326 -32.334 1.00 27.52 296 ALA A N 1
ATOM 2114 C CA . ALA A 1 296 ? 43.610 -12.118 -33.440 1.00 27.52 296 ALA A CA 1
ATOM 2115 C C . ALA A 1 296 ? 44.296 -11.749 -34.777 1.00 27.52 296 ALA A C 1
ATOM 2117 O O . ALA A 1 296 ? 43.711 -11.041 -35.603 1.00 27.52 296 ALA A O 1
ATOM 2118 N N . ARG A 1 297 ? 45.556 -12.168 -34.988 1.00 25.91 297 ARG A N 1
ATOM 2119 C CA . ARG A 1 297 ? 46.341 -11.866 -36.209 1.00 25.91 297 ARG A CA 1
ATOM 2120 C C . ARG A 1 297 ? 46.625 -13.058 -37.137 1.00 25.91 297 ARG A C 1
ATOM 2122 O O . ARG A 1 297 ? 47.068 -12.834 -38.260 1.00 25.91 297 ARG A O 1
ATOM 2129 N N . THR A 1 298 ? 46.356 -14.294 -36.724 1.00 24.16 298 THR A N 1
ATOM 2130 C CA . THR A 1 298 ? 46.817 -15.523 -37.408 1.00 24.16 298 THR A CA 1
ATOM 2131 C C . THR A 1 298 ? 46.018 -15.965 -38.641 1.00 24.16 298 THR A C 1
ATOM 2133 O O . THR A 1 298 ? 46.496 -16.825 -39.368 1.00 24.16 298 THR A O 1
ATOM 2136 N N . LEU A 1 299 ? 44.857 -15.365 -38.935 1.00 25.83 299 LEU A N 1
ATOM 2137 C CA . LEU A 1 299 ? 43.979 -15.771 -40.053 1.00 25.83 299 LEU A CA 1
ATOM 2138 C C . LEU A 1 299 ? 43.938 -14.779 -41.234 1.00 25.83 299 LEU A C 1
ATOM 2140 O O . LEU A 1 299 ? 43.098 -14.904 -42.116 1.00 25.83 299 LEU A O 1
ATOM 2144 N N . SER A 1 300 ? 44.820 -13.771 -41.269 1.00 25.81 300 SER A N 1
ATOM 2145 C CA . SER A 1 300 ? 44.708 -12.645 -42.221 1.00 25.81 300 SER A CA 1
ATOM 2146 C C . SER A 1 300 ? 45.775 -12.594 -43.328 1.00 25.81 300 SER A C 1
ATOM 2148 O O . SER A 1 300 ? 45.826 -11.602 -44.057 1.00 25.81 300 SER A O 1
ATOM 2150 N N . GLN A 1 301 ? 46.659 -13.592 -43.449 1.00 25.02 301 GLN A N 1
ATOM 2151 C CA . GLN A 1 301 ? 47.786 -13.555 -44.404 1.00 25.02 301 GLN A CA 1
ATOM 2152 C C . GLN A 1 301 ? 47.948 -14.822 -45.263 1.00 25.02 301 GLN A C 1
ATOM 2154 O O . GLN A 1 301 ? 48.921 -14.933 -46.008 1.00 25.02 301 GLN A O 1
ATOM 2159 N N . ALA A 1 302 ? 46.988 -15.749 -45.219 1.00 22.23 302 ALA A N 1
ATOM 2160 C CA . ALA A 1 302 ? 46.946 -16.868 -46.153 1.00 22.23 302 ALA A CA 1
ATOM 2161 C C . ALA A 1 302 ? 46.290 -16.446 -47.484 1.00 22.23 302 ALA A C 1
ATOM 2163 O O . ALA A 1 302 ? 45.138 -16.026 -47.513 1.00 22.23 302 ALA A O 1
ATOM 2164 N N . GLN A 1 303 ? 47.049 -16.597 -48.574 1.00 26.50 303 GLN A N 1
ATOM 2165 C CA . GLN A 1 303 ? 46.573 -16.791 -49.954 1.00 26.50 303 GLN A CA 1
ATOM 2166 C C . GLN A 1 303 ? 45.669 -15.704 -50.572 1.00 26.50 303 GLN A C 1
ATOM 2168 O O . GLN A 1 303 ? 44.471 -15.874 -50.784 1.00 26.50 303 GLN A O 1
ATOM 2173 N N . ASN A 1 304 ? 46.320 -14.645 -51.064 1.00 28.70 304 ASN A N 1
ATOM 2174 C CA . ASN A 1 304 ? 45.866 -13.995 -52.297 1.00 28.70 304 ASN A CA 1
ATOM 2175 C C . ASN A 1 304 ? 46.070 -14.942 -53.499 1.00 28.70 304 ASN A C 1
ATOM 2177 O O . ASN A 1 304 ? 47.186 -15.414 -53.705 1.00 28.70 304 ASN A O 1
ATOM 2181 N N . GLY A 1 305 ? 45.044 -15.091 -54.344 1.00 28.98 305 GLY A N 1
ATOM 2182 C CA . GLY A 1 305 ? 45.197 -15.411 -55.772 1.00 28.98 305 GLY A CA 1
ATOM 2183 C C . GLY A 1 305 ? 44.980 -16.863 -56.226 1.00 28.98 305 GLY A C 1
ATOM 2184 O O . GLY A 1 305 ? 45.917 -17.652 -56.237 1.00 28.98 305 GLY A O 1
ATOM 2185 N N . VAL A 1 306 ? 43.787 -17.130 -56.774 1.00 23.14 306 VAL A N 1
ATOM 2186 C CA . VAL A 1 306 ? 43.533 -17.971 -57.968 1.00 23.14 306 VAL A CA 1
ATOM 2187 C C . VAL A 1 306 ? 42.445 -17.262 -58.801 1.00 23.14 306 VAL A C 1
ATOM 2189 O O . VAL A 1 306 ? 41.662 -16.481 -58.257 1.00 23.14 306 VAL A O 1
ATOM 2192 N N . ASP A 1 307 ? 42.447 -17.456 -60.123 1.00 23.66 307 ASP A N 1
ATOM 2193 C CA . ASP A 1 307 ? 41.589 -16.738 -61.082 1.00 23.66 307 ASP A CA 1
ATOM 2194 C C . ASP A 1 307 ? 40.176 -17.354 -61.240 1.00 23.66 307 ASP A C 1
ATOM 2196 O O . ASP A 1 307 ? 39.906 -18.487 -60.843 1.00 23.66 307 ASP A O 1
ATOM 2200 N N . ARG A 1 308 ? 39.247 -16.586 -61.819 1.00 40.16 308 ARG A N 1
ATOM 2201 C CA . ARG A 1 308 ? 37.804 -16.858 -61.873 1.00 40.16 308 ARG A CA 1
ATOM 2202 C C . ARG A 1 308 ? 37.393 -17.534 -63.189 1.00 40.16 308 ARG A C 1
ATOM 2204 O O . ARG A 1 308 ? 37.424 -16.859 -64.219 1.00 40.16 308 ARG A O 1
ATOM 2211 N N . LYS A 1 309 ? 36.905 -18.790 -63.150 1.00 28.75 309 LYS A N 1
ATOM 2212 C CA . LYS A 1 309 ? 35.865 -19.373 -64.054 1.00 28.75 309 LYS A CA 1
ATOM 2213 C C . LYS A 1 309 ? 35.639 -20.883 -63.823 1.00 28.75 309 LYS A C 1
ATOM 2215 O O . LYS A 1 309 ? 36.134 -21.714 -64.580 1.00 28.75 309 LYS A O 1
ATOM 2220 N N . THR A 1 310 ? 34.783 -21.227 -62.866 1.00 24.78 310 THR A N 1
ATOM 2221 C CA . THR A 1 310 ? 34.109 -22.539 -62.779 1.00 24.78 310 THR A CA 1
ATOM 2222 C C . THR A 1 310 ? 32.694 -22.352 -62.210 1.00 24.78 310 THR A C 1
ATOM 2224 O O . THR A 1 310 ? 32.486 -21.412 -61.440 1.00 24.78 310 THR A O 1
ATOM 2227 N N . PRO A 1 311 ? 31.698 -23.175 -62.600 1.00 28.09 311 PRO A N 1
ATOM 2228 C CA . PRO A 1 311 ? 30.366 -23.157 -61.990 1.00 28.09 311 PRO A CA 1
ATOM 2229 C C . PRO A 1 311 ? 30.379 -23.554 -60.506 1.00 28.09 311 PRO A C 1
ATOM 2231 O O . PRO A 1 311 ? 31.330 -24.163 -60.020 1.00 28.09 311 PRO A O 1
ATOM 2234 N N . LEU A 1 312 ? 29.292 -23.230 -59.801 1.00 30.89 312 LEU A N 1
ATOM 2235 C CA . LEU A 1 312 ? 29.185 -23.229 -58.335 1.00 30.89 312 LEU A CA 1
ATOM 2236 C C . LEU A 1 312 ? 29.084 -24.624 -57.666 1.00 30.89 312 LEU A C 1
ATOM 2238 O O . LEU A 1 312 ? 28.409 -24.767 -56.652 1.00 30.89 312 LEU A O 1
ATOM 2242 N N . SER A 1 313 ? 29.706 -25.659 -58.239 1.00 31.38 313 SER A N 1
ATOM 2243 C CA . SER A 1 313 ? 29.590 -27.055 -57.780 1.00 31.38 313 SER A CA 1
ATOM 2244 C C . SER A 1 313 ? 30.913 -27.742 -57.427 1.00 31.38 313 SER A C 1
ATOM 2246 O O . SER A 1 313 ? 30.869 -28.863 -56.941 1.00 31.38 313 SER A O 1
ATOM 2248 N N . ASP A 1 314 ? 32.069 -27.115 -57.678 1.00 32.22 314 ASP A N 1
ATOM 2249 C CA . ASP A 1 314 ? 33.380 -27.678 -57.314 1.00 32.22 314 ASP A CA 1
ATOM 2250 C C . ASP A 1 314 ? 34.442 -26.570 -57.145 1.00 32.22 314 ASP A C 1
ATOM 2252 O O . ASP A 1 314 ? 35.182 -26.217 -58.068 1.00 32.22 314 ASP A O 1
ATOM 2256 N N . VAL A 1 315 ? 34.519 -25.997 -55.939 1.00 31.53 315 VAL A N 1
ATOM 2257 C CA . VAL A 1 315 ? 35.690 -25.229 -55.476 1.00 31.53 315 VAL A CA 1
ATOM 2258 C C . VAL A 1 315 ? 36.302 -26.006 -54.315 1.00 31.53 315 VAL A C 1
ATOM 2260 O O . VAL A 1 315 ? 35.977 -25.788 -53.149 1.00 31.53 315 VAL A O 1
ATOM 2263 N N . GLY A 1 316 ? 37.128 -26.991 -54.667 1.00 29.92 316 GLY A N 1
ATOM 2264 C CA . GLY A 1 316 ? 37.632 -27.989 -53.730 1.00 29.92 316 GLY A CA 1
ATOM 2265 C C . GLY A 1 316 ? 38.443 -27.392 -52.578 1.00 29.92 316 GLY A C 1
ATOM 2266 O O . GLY A 1 316 ? 39.464 -26.746 -52.799 1.00 29.92 316 GLY A O 1
ATOM 2267 N N . ALA A 1 317 ? 38.009 -27.692 -51.354 1.00 34.81 317 ALA A N 1
ATOM 2268 C CA . ALA A 1 317 ? 38.761 -27.507 -50.116 1.00 34.81 317 ALA A CA 1
ATOM 2269 C C . ALA A 1 317 ? 39.261 -26.072 -49.809 1.00 34.81 317 ALA A C 1
ATOM 2271 O O . ALA A 1 317 ? 40.408 -25.872 -49.409 1.00 34.81 317 ALA A O 1
ATOM 2272 N N . TYR A 1 318 ? 38.348 -25.092 -49.794 1.00 30.95 318 TYR A N 1
ATOM 2273 C CA . TYR A 1 318 ? 38.232 -24.357 -48.523 1.00 30.95 318 TYR A CA 1
ATOM 2274 C C . TYR A 1 318 ? 37.881 -25.399 -47.453 1.00 30.95 318 TYR A C 1
ATOM 2276 O O . TYR A 1 318 ? 37.023 -26.236 -47.738 1.00 30.95 318 TYR A O 1
ATOM 2284 N N . GLU A 1 319 ? 38.516 -25.404 -46.273 1.00 31.05 319 GLU A N 1
ATOM 2285 C CA . GLU A 1 319 ? 38.110 -26.347 -45.217 1.00 31.05 319 GLU A CA 1
ATOM 2286 C C . GLU A 1 319 ? 36.599 -26.218 -45.002 1.00 31.05 319 GLU A C 1
ATOM 2288 O O . GLU A 1 319 ? 36.110 -25.135 -44.682 1.00 31.05 319 GLU A O 1
ATOM 2293 N N . THR A 1 320 ? 35.864 -27.303 -45.270 1.00 33.16 320 THR A N 1
ATOM 2294 C CA . THR A 1 320 ? 34.397 -27.348 -45.235 1.00 33.16 320 THR A CA 1
ATOM 2295 C C . THR A 1 320 ? 33.968 -26.972 -43.824 1.00 33.16 320 THR A C 1
ATOM 2297 O O . THR A 1 320 ? 34.229 -27.767 -42.924 1.00 33.16 320 THR A O 1
ATOM 2300 N N . PRO A 1 321 ? 33.431 -25.757 -43.602 1.00 41.66 321 PRO A N 1
ATOM 2301 C CA . PRO A 1 321 ? 33.823 -24.888 -42.486 1.00 41.66 321 PRO A CA 1
ATOM 2302 C C . PRO A 1 321 ? 33.605 -25.556 -41.132 1.00 41.66 321 PRO A C 1
ATOM 2304 O O . PRO A 1 321 ? 32.483 -25.588 -40.633 1.00 41.66 321 PRO A O 1
ATOM 2307 N N . GLN A 1 322 ? 34.704 -26.108 -40.596 1.00 43.56 322 GLN A N 1
ATOM 2308 C CA . GLN A 1 322 ? 34.753 -27.436 -39.966 1.00 43.56 322 GLN A CA 1
ATOM 2309 C C . GLN A 1 322 ? 33.443 -27.831 -39.272 1.00 43.56 322 GLN A C 1
ATOM 2311 O O . GLN A 1 322 ? 33.206 -27.490 -38.118 1.00 43.56 322 GLN A O 1
ATOM 2316 N N . THR A 1 323 ? 32.561 -28.480 -40.037 1.00 52.75 323 THR A N 1
ATOM 2317 C CA . THR A 1 323 ? 31.190 -28.759 -39.606 1.00 52.75 323 THR A CA 1
ATOM 2318 C C . THR A 1 323 ? 31.116 -30.017 -38.765 1.00 52.75 323 THR A C 1
ATOM 2320 O O . THR A 1 323 ? 31.630 -31.056 -39.178 1.00 52.75 323 THR A O 1
ATOM 2323 N N . TYR A 1 324 ? 30.390 -29.934 -37.658 1.00 77.12 324 TYR A N 1
ATOM 2324 C CA . TYR A 1 324 ? 30.176 -31.032 -36.729 1.00 77.12 324 TYR A CA 1
ATOM 2325 C C . TYR A 1 324 ? 28.704 -31.410 -36.610 1.00 77.12 324 TYR A C 1
ATOM 2327 O O . TYR A 1 324 ? 27.803 -30.640 -36.958 1.00 77.12 324 TYR A O 1
ATOM 2335 N N . THR A 1 325 ? 28.478 -32.604 -36.080 1.00 87.56 325 THR A N 1
ATOM 2336 C CA . THR A 1 325 ? 27.164 -33.127 -35.729 1.00 87.56 325 THR A CA 1
ATOM 2337 C C . THR A 1 325 ? 26.990 -33.082 -34.217 1.00 87.56 325 THR A C 1
ATOM 2339 O O . THR A 1 325 ? 27.757 -33.697 -33.472 1.00 87.56 325 THR A O 1
ATOM 2342 N N . VAL A 1 326 ? 25.951 -32.387 -33.758 1.00 92.56 326 VAL A N 1
ATOM 2343 C CA . VAL A 1 326 ? 25.476 -32.486 -32.374 1.00 92.56 326 VAL A CA 1
ATOM 2344 C C . VAL A 1 326 ? 24.425 -33.589 -32.342 1.00 92.56 326 VAL A C 1
ATOM 2346 O O . VAL A 1 326 ? 23.290 -33.399 -32.779 1.00 92.56 326 VAL A O 1
ATOM 2349 N N . SER A 1 327 ? 24.838 -34.766 -31.880 1.00 93.88 327 SER A N 1
ATOM 2350 C CA . SER A 1 327 ? 23.979 -35.944 -31.733 1.00 93.88 327 SER A CA 1
ATOM 2351 C C . SER A 1 327 ? 23.345 -35.979 -30.346 1.00 93.88 327 SER A C 1
ATOM 2353 O O . SER A 1 327 ? 23.962 -35.551 -29.373 1.00 93.88 327 SER A O 1
ATOM 2355 N N . PHE A 1 328 ? 22.137 -36.532 -30.236 1.00 94.44 328 PHE A N 1
ATOM 2356 C CA . PHE A 1 328 ? 21.358 -36.524 -28.998 1.00 94.44 328 PHE A CA 1
ATOM 2357 C C . PHE A 1 328 ? 21.009 -37.942 -28.543 1.00 94.44 328 PHE A C 1
ATOM 2359 O O . PHE A 1 328 ? 20.128 -38.594 -29.100 1.00 94.44 328 PHE A O 1
ATOM 2366 N N . GLU A 1 329 ? 21.668 -38.417 -27.487 1.00 94.44 329 GLU A N 1
ATOM 2367 C CA . GLU A 1 329 ? 21.300 -39.670 -26.833 1.00 94.44 329 GLU A CA 1
ATOM 2368 C C . GLU A 1 329 ? 20.295 -39.376 -25.712 1.00 94.44 329 GLU A C 1
ATOM 2370 O O . GLU A 1 329 ? 20.646 -38.961 -24.603 1.00 94.44 329 GLU A O 1
ATOM 2375 N N . SER A 1 330 ? 19.011 -39.603 -26.005 1.00 91.69 330 SER A N 1
ATOM 2376 C CA . SER A 1 330 ? 17.884 -39.292 -25.114 1.00 91.69 330 SER A CA 1
ATOM 2377 C C . SER A 1 330 ? 17.850 -40.108 -23.813 1.00 91.69 330 SER A C 1
ATOM 2379 O O . SER A 1 330 ? 16.974 -39.877 -22.978 1.00 91.69 330 SER A O 1
ATOM 2381 N N . ASN A 1 331 ? 18.759 -41.073 -23.616 1.00 91.56 331 ASN A N 1
ATOM 2382 C CA . ASN A 1 331 ? 18.830 -41.943 -22.437 1.00 91.56 331 ASN A CA 1
ATOM 2383 C C . ASN A 1 331 ? 17.451 -42.511 -22.031 1.00 91.56 331 ASN A C 1
ATOM 2385 O O . ASN A 1 331 ? 17.057 -42.466 -20.864 1.00 91.56 331 ASN A O 1
ATOM 2389 N N . GLY A 1 332 ? 16.688 -43.014 -23.006 1.00 86.44 332 GLY A N 1
ATOM 2390 C CA . GLY A 1 332 ? 15.361 -43.604 -22.794 1.00 86.44 332 GLY A CA 1
ATOM 2391 C C . GLY A 1 332 ? 14.182 -42.622 -22.818 1.00 86.44 332 GLY A C 1
ATOM 2392 O O . GLY A 1 332 ? 13.077 -43.021 -22.460 1.00 86.44 332 GLY A O 1
ATOM 2393 N N . GLY A 1 333 ? 14.392 -41.365 -23.217 1.00 88.00 333 GLY A N 1
ATOM 2394 C CA . GLY A 1 333 ? 13.312 -40.476 -23.659 1.00 88.00 333 GLY A CA 1
ATOM 2395 C C . GLY A 1 333 ? 13.018 -40.587 -25.159 1.00 88.00 333 GLY A C 1
ATOM 2396 O O . GLY A 1 333 ? 13.624 -41.391 -25.871 1.00 88.00 333 GLY A O 1
ATOM 2397 N N . SER A 1 334 ? 12.108 -39.747 -25.649 1.00 89.75 334 SER A N 1
ATOM 2398 C CA . SER A 1 334 ? 11.780 -39.603 -27.069 1.00 89.75 334 SER A CA 1
ATOM 2399 C C . SER A 1 334 ? 13.022 -39.340 -27.926 1.00 89.75 334 SER A C 1
ATOM 2401 O O . SER A 1 334 ? 13.983 -38.720 -27.467 1.00 89.75 334 SER A O 1
ATOM 2403 N N . GLY A 1 335 ? 12.988 -39.785 -29.184 1.00 89.75 335 GLY A N 1
ATOM 2404 C CA . GLY A 1 335 ? 14.030 -39.457 -30.156 1.00 89.75 335 GLY A CA 1
ATOM 2405 C C . GLY A 1 335 ? 14.142 -37.947 -30.383 1.00 89.75 335 GLY A C 1
ATOM 2406 O O . GLY A 1 335 ? 13.147 -37.227 -30.293 1.00 89.75 335 GLY A O 1
ATOM 2407 N N . VAL A 1 336 ? 15.361 -37.494 -30.664 1.00 93.19 336 VAL A N 1
ATOM 2408 C CA . VAL A 1 336 ? 15.700 -36.110 -31.006 1.00 93.19 336 VAL A CA 1
ATOM 2409 C C . VAL A 1 336 ? 16.646 -36.178 -32.199 1.00 93.19 336 VAL A C 1
ATOM 2411 O O . VAL A 1 336 ? 17.667 -36.863 -32.128 1.00 93.19 336 VAL A O 1
ATOM 2414 N N . ASP A 1 337 ? 16.290 -35.515 -33.296 1.00 89.94 337 ASP A N 1
ATOM 2415 C CA . ASP A 1 337 ? 17.092 -35.540 -34.520 1.00 89.94 337 ASP A CA 1
ATOM 2416 C C . ASP A 1 337 ? 18.428 -34.791 -34.316 1.00 89.94 337 ASP A C 1
ATOM 2418 O O . ASP A 1 337 ? 18.455 -33.764 -33.627 1.00 89.94 337 ASP A O 1
ATOM 2422 N N . PRO A 1 338 ? 19.548 -35.280 -34.882 1.00 86.62 338 PRO A N 1
ATOM 2423 C CA . PRO A 1 338 ? 20.845 -34.625 -34.751 1.00 86.62 338 PRO A CA 1
ATOM 2424 C C . PRO A 1 338 ? 20.863 -33.269 -35.468 1.00 86.62 338 PRO A C 1
ATOM 2426 O O . PRO A 1 338 ? 20.294 -33.112 -36.549 1.00 86.62 338 PRO A O 1
ATOM 2429 N N . ILE A 1 339 ? 21.579 -32.293 -34.902 1.00 84.56 339 ILE A N 1
ATOM 2430 C CA . ILE A 1 339 ? 21.885 -31.046 -35.613 1.00 84.56 339 ILE A CA 1
ATOM 2431 C C . ILE A 1 339 ? 23.186 -31.273 -36.385 1.00 84.56 339 ILE A C 1
ATOM 2433 O O . ILE A 1 339 ? 24.280 -31.215 -35.822 1.00 84.56 339 ILE A O 1
ATOM 2437 N N . GLU A 1 340 ? 23.051 -31.565 -37.675 1.00 82.94 340 GLU A N 1
ATOM 2438 C CA . GLU A 1 340 ? 24.156 -31.680 -38.630 1.00 82.94 340 GLU A CA 1
ATOM 2439 C C . GLU A 1 340 ? 24.614 -30.294 -39.132 1.00 82.94 340 GLU A C 1
ATOM 2441 O O . GLU A 1 340 ? 23.861 -29.318 -39.102 1.00 82.94 340 GLU A O 1
ATOM 2446 N N . GLY A 1 341 ? 25.849 -30.197 -39.637 1.00 59.78 341 GLY A N 1
ATOM 2447 C CA . GLY A 1 341 ? 26.339 -28.991 -40.321 1.00 59.78 341 GLY A CA 1
ATOM 2448 C C . GLY A 1 341 ? 26.766 -27.832 -39.407 1.00 59.78 341 GLY A C 1
ATOM 2449 O O . GLY A 1 341 ? 26.875 -26.697 -39.873 1.00 59.78 341 GLY A O 1
ATOM 2450 N N . VAL A 1 342 ? 27.017 -28.081 -38.119 1.00 67.88 342 VAL A N 1
ATOM 2451 C CA . VAL A 1 342 ? 27.336 -27.036 -37.133 1.00 67.88 342 VAL A CA 1
ATOM 2452 C C . VAL A 1 342 ? 28.754 -26.508 -37.327 1.00 67.88 342 VAL A C 1
ATOM 2454 O O . VAL A 1 342 ? 29.720 -27.228 -37.097 1.00 67.88 342 VAL A O 1
ATOM 2457 N N . LEU A 1 343 ? 28.884 -25.239 -37.713 1.00 58.41 343 LEU A N 1
ATOM 2458 C CA . LEU A 1 343 ? 30.173 -24.575 -37.942 1.00 58.41 343 LEU A CA 1
ATOM 2459 C C . LEU A 1 343 ? 31.054 -24.568 -36.677 1.00 58.41 343 LEU A C 1
ATOM 2461 O O . LEU A 1 343 ? 30.588 -24.183 -35.603 1.00 58.41 343 LEU A O 1
ATOM 2465 N N . HIS A 1 344 ? 32.342 -24.899 -36.814 1.00 64.75 344 HIS A N 1
ATOM 2466 C CA . HIS A 1 344 ? 33.314 -24.852 -35.714 1.00 64.75 344 HIS A CA 1
ATOM 2467 C C . HIS A 1 344 ? 33.292 -23.516 -34.958 1.00 64.75 344 HIS A C 1
ATOM 2469 O O . HIS A 1 344 ? 33.470 -22.441 -35.534 1.00 64.75 344 HIS A O 1
ATOM 2475 N N . GLY A 1 345 ? 33.135 -23.594 -33.638 1.00 63.28 345 GLY A N 1
ATOM 2476 C CA . GLY A 1 345 ? 33.084 -22.442 -32.742 1.00 63.28 345 GLY A CA 1
ATOM 2477 C C . GLY A 1 34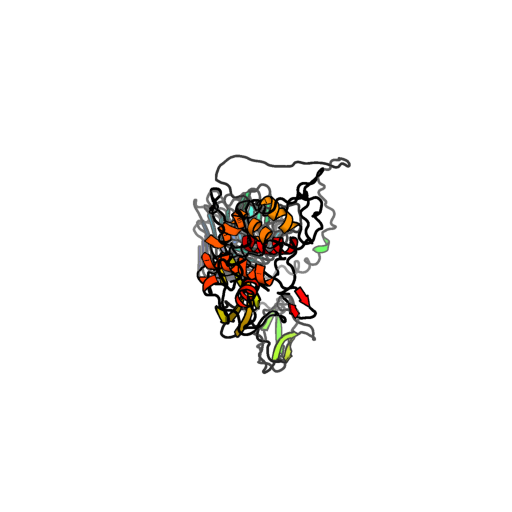5 ? 31.692 -21.823 -32.579 1.00 63.28 345 GLY A C 1
ATOM 2478 O O . GLY A 1 345 ? 31.533 -20.938 -31.739 1.00 63.28 345 GLY A O 1
ATOM 2479 N N . ALA A 1 346 ? 30.684 -22.266 -33.338 1.00 61.75 346 ALA A N 1
ATOM 2480 C CA . ALA A 1 346 ? 29.310 -21.801 -33.177 1.00 61.75 346 ALA A CA 1
ATOM 2481 C C . ALA A 1 346 ? 28.642 -22.416 -31.938 1.00 61.75 346 ALA A C 1
ATOM 2483 O O . ALA A 1 346 ? 28.931 -23.546 -31.545 1.00 61.75 346 ALA A O 1
ATOM 2484 N N . VAL A 1 347 ? 27.698 -21.677 -31.354 1.00 77.50 347 VAL A N 1
ATOM 2485 C CA . VAL A 1 347 ? 26.720 -22.223 -30.404 1.00 77.50 347 VAL A CA 1
ATOM 2486 C C . VAL A 1 347 ? 25.464 -22.640 -31.174 1.00 77.50 347 VAL A C 1
ATOM 2488 O O . VAL A 1 347 ? 25.066 -21.958 -32.121 1.00 77.50 347 VAL A O 1
ATOM 2491 N N . VAL A 1 348 ? 24.837 -23.748 -30.784 1.00 74.19 348 VAL A N 1
ATOM 2492 C CA . VAL A 1 348 ? 23.577 -24.228 -31.378 1.00 74.19 348 VAL A CA 1
ATOM 2493 C C . VAL A 1 348 ? 22.393 -23.892 -30.483 1.00 74.19 348 VAL A C 1
ATOM 2495 O O . VAL A 1 348 ? 22.521 -23.867 -29.264 1.00 74.19 348 VAL A O 1
ATOM 2498 N N . SER A 1 349 ? 21.215 -23.673 -31.069 1.00 80.31 349 SER A N 1
ATOM 2499 C CA . SER A 1 349 ? 19.975 -23.662 -30.290 1.00 80.31 349 SER A CA 1
ATOM 2500 C C . SER A 1 349 ? 19.715 -25.049 -29.699 1.00 80.31 349 SER A C 1
ATOM 2502 O O . SER A 1 349 ? 19.965 -26.058 -30.356 1.00 80.31 349 SER A O 1
ATOM 2504 N N . ALA A 1 350 ? 19.198 -25.099 -28.469 1.00 83.31 350 ALA A N 1
ATOM 2505 C CA . ALA A 1 350 ? 18.733 -26.352 -27.886 1.00 83.31 350 ALA A CA 1
ATOM 2506 C C . ALA A 1 350 ? 17.616 -26.967 -28.756 1.00 83.31 350 ALA A C 1
ATOM 2508 O O . ALA A 1 350 ? 16.799 -26.215 -29.303 1.00 83.31 350 ALA A O 1
ATOM 2509 N N . PRO A 1 351 ? 17.561 -28.306 -28.890 1.00 87.12 351 PRO A N 1
ATOM 2510 C CA . PRO A 1 351 ? 16.420 -28.973 -29.504 1.00 87.12 351 PRO A CA 1
ATOM 2511 C C . PRO A 1 351 ? 15.167 -28.789 -28.634 1.00 87.12 351 PRO A C 1
ATOM 2513 O O . PRO A 1 351 ? 15.232 -28.279 -27.515 1.00 87.12 351 PRO A O 1
ATOM 2516 N N . VAL A 1 352 ? 14.015 -29.259 -29.118 1.00 86.75 352 VAL A N 1
ATOM 2517 C CA . VAL A 1 352 ? 12.863 -29.476 -28.232 1.00 86.75 352 VAL A CA 1
ATOM 2518 C C . VAL A 1 352 ? 13.257 -30.522 -27.187 1.00 86.75 352 VAL A C 1
ATOM 2520 O O . VAL A 1 352 ? 13.756 -31.589 -27.550 1.00 86.75 352 VAL A O 1
ATOM 2523 N N . ASP A 1 353 ? 13.045 -30.212 -25.906 1.00 90.19 353 ASP A N 1
ATOM 2524 C CA . ASP A 1 353 ? 13.364 -31.121 -24.803 1.00 90.19 353 ASP A CA 1
ATOM 2525 C C . ASP A 1 353 ? 12.671 -32.484 -25.003 1.00 90.19 353 ASP A C 1
ATOM 2527 O O . ASP A 1 353 ? 11.459 -32.524 -25.253 1.00 90.19 353 ASP A O 1
ATOM 2531 N N . PRO A 1 354 ? 13.398 -33.612 -24.895 1.00 90.56 354 PRO A N 1
ATOM 2532 C CA . PRO A 1 354 ? 12.797 -34.929 -25.033 1.00 90.56 354 PRO A CA 1
ATOM 2533 C C . PRO A 1 354 ? 11.826 -35.208 -23.882 1.00 90.56 354 PRO A C 1
ATOM 2535 O O . PRO A 1 354 ? 11.982 -34.705 -22.767 1.00 90.56 354 PRO A O 1
ATOM 2538 N N . SER A 1 355 ? 10.853 -36.086 -24.118 1.00 87.56 355 SER A N 1
ATOM 2539 C CA . SER A 1 355 ? 9.935 -36.579 -23.087 1.00 87.56 355 SER A CA 1
ATOM 2540 C C . SER A 1 355 ? 10.289 -38.005 -22.658 1.00 87.56 355 SER A C 1
ATOM 2542 O O . SER A 1 355 ? 10.636 -38.847 -23.483 1.00 87.56 355 SER A O 1
ATOM 2544 N N . ARG A 1 356 ? 10.202 -38.301 -21.358 1.00 87.31 356 ARG A N 1
ATOM 2545 C CA . ARG A 1 356 ? 10.370 -39.650 -20.794 1.00 87.31 356 ARG A CA 1
ATOM 2546 C C . ARG A 1 356 ? 9.334 -39.851 -19.697 1.00 87.31 356 ARG A C 1
ATOM 2548 O O . ARG A 1 356 ? 9.250 -39.042 -18.775 1.00 87.31 356 ARG A O 1
ATOM 2555 N N . ASP A 1 357 ? 8.557 -40.926 -19.782 1.00 80.62 357 ASP A N 1
ATOM 2556 C CA . ASP A 1 357 ? 7.481 -41.183 -18.822 1.00 80.62 357 ASP A CA 1
ATOM 2557 C C . ASP A 1 357 ? 8.016 -41.236 -17.383 1.00 80.62 357 ASP A C 1
ATOM 2559 O O . ASP A 1 357 ? 9.015 -41.895 -17.085 1.00 80.62 357 ASP A O 1
ATOM 2563 N N . GLY A 1 358 ? 7.361 -40.495 -16.485 1.00 76.25 358 GLY A N 1
ATOM 2564 C CA . GLY A 1 358 ? 7.751 -40.387 -15.077 1.00 76.25 358 GLY A CA 1
ATOM 2565 C C . GLY A 1 358 ? 9.073 -39.655 -14.811 1.00 76.25 358 GLY A C 1
ATOM 2566 O O . GLY A 1 358 ? 9.603 -39.799 -13.714 1.00 76.25 358 GLY A O 1
ATOM 2567 N N . HIS A 1 359 ? 9.634 -38.906 -15.769 1.00 82.69 359 HIS A N 1
ATOM 2568 C CA . HIS A 1 359 ? 10.901 -38.183 -15.597 1.00 82.69 359 HIS A CA 1
ATOM 2569 C C . HIS A 1 359 ? 10.838 -36.754 -16.161 1.00 82.69 359 HIS A C 1
ATOM 2571 O O . HIS A 1 359 ? 10.305 -36.517 -17.242 1.00 82.69 359 HIS A O 1
ATOM 2577 N N . THR A 1 360 ? 11.437 -35.804 -15.444 1.00 82.31 360 THR A N 1
ATOM 2578 C CA . THR A 1 360 ? 11.643 -34.429 -15.906 1.00 82.31 360 THR A CA 1
ATOM 2579 C C . THR A 1 360 ? 12.994 -34.371 -16.595 1.00 82.31 360 THR A C 1
ATOM 2581 O O . THR A 1 360 ? 14.002 -34.811 -16.031 1.00 82.31 360 THR A O 1
ATOM 2584 N N . PHE A 1 361 ? 13.023 -33.820 -17.805 1.00 91.69 361 PHE A N 1
ATOM 2585 C CA . PHE A 1 361 ? 14.271 -33.540 -18.497 1.00 91.69 361 PHE A CA 1
ATOM 2586 C C . PHE A 1 361 ? 15.074 -32.496 -17.707 1.00 91.69 361 PHE A C 1
ATOM 2588 O O . PHE A 1 361 ? 14.581 -31.406 -17.426 1.00 91.69 361 PHE A O 1
ATOM 2595 N N . ALA A 1 362 ? 16.292 -32.855 -17.299 1.00 88.00 362 ALA A N 1
ATOM 2596 C CA . ALA A 1 362 ? 17.135 -32.036 -16.425 1.00 88.00 362 ALA A CA 1
ATOM 2597 C C . ALA A 1 362 ? 18.222 -31.254 -17.186 1.00 88.00 362 ALA A C 1
ATOM 2599 O O . ALA A 1 362 ? 18.951 -30.467 -16.581 1.00 88.00 362 ALA A O 1
ATOM 2600 N N . GLY A 1 363 ? 18.316 -31.452 -18.505 1.00 91.31 363 GLY A N 1
ATOM 2601 C CA . GLY A 1 363 ? 19.307 -30.833 -19.380 1.00 91.31 363 GLY A CA 1
ATOM 2602 C C . GLY A 1 363 ? 20.201 -31.851 -20.088 1.00 91.31 363 GLY A C 1
ATOM 2603 O O . GLY A 1 363 ? 20.239 -33.041 -19.756 1.00 91.31 363 GLY A O 1
ATOM 2604 N N . TRP A 1 364 ? 20.938 -31.366 -21.083 1.00 94.75 364 TRP A N 1
ATOM 2605 C CA . TRP A 1 364 ? 21.929 -32.143 -21.820 1.00 94.75 364 TRP A CA 1
ATOM 2606 C C . TRP A 1 364 ? 23.299 -32.076 -21.137 1.00 94.75 364 TRP A C 1
ATOM 2608 O O . TRP A 1 364 ? 23.676 -31.048 -20.572 1.00 94.75 364 TRP A O 1
ATOM 2618 N N . THR A 1 365 ? 24.067 -33.161 -21.224 1.00 95.00 365 THR A N 1
ATOM 2619 C CA . THR A 1 365 ? 25.446 -33.228 -20.721 1.00 95.00 365 THR A CA 1
ATOM 2620 C C . THR A 1 365 ? 26.428 -33.701 -21.787 1.00 95.00 365 THR A C 1
ATOM 2622 O O . THR A 1 365 ? 26.077 -34.521 -22.634 1.00 95.00 365 THR A O 1
ATOM 2625 N N . LEU A 1 366 ? 27.664 -33.209 -21.706 1.00 94.12 366 LEU A N 1
ATOM 2626 C CA . LEU A 1 366 ? 28.822 -33.654 -22.483 1.00 94.12 366 LEU A CA 1
ATOM 2627 C C . LEU A 1 366 ? 29.894 -34.133 -21.498 1.00 94.12 366 LEU A C 1
ATOM 2629 O O . LEU A 1 366 ? 30.192 -33.424 -20.538 1.00 94.12 366 LEU A O 1
ATOM 2633 N N . ASP A 1 367 ? 30.413 -35.350 -21.675 1.00 89.56 367 ASP A N 1
ATOM 2634 C CA . ASP A 1 367 ? 31.372 -35.998 -20.758 1.00 89.56 367 ASP A CA 1
ATOM 2635 C C . ASP A 1 367 ? 30.963 -35.968 -19.262 1.00 89.56 367 ASP A C 1
ATOM 2637 O O . ASP A 1 367 ? 31.795 -35.972 -18.354 1.00 89.56 367 ASP A O 1
ATOM 2641 N N . GLY A 1 368 ? 29.651 -35.932 -18.990 1.00 83.19 368 GLY A N 1
ATOM 2642 C CA . GLY A 1 368 ? 29.072 -35.840 -17.643 1.00 83.19 368 GLY A CA 1
ATOM 2643 C C . GLY A 1 368 ? 28.997 -34.425 -17.046 1.00 83.19 368 GLY A C 1
ATOM 2644 O O . GLY A 1 368 ? 28.500 -34.270 -15.931 1.00 83.19 368 GLY A O 1
ATOM 2645 N N . ALA A 1 369 ? 29.441 -33.390 -17.764 1.00 89.75 369 ALA A N 1
ATOM 2646 C CA . ALA A 1 369 ? 29.268 -31.984 -17.395 1.00 89.75 369 ALA A CA 1
ATOM 2647 C C . ALA A 1 369 ? 28.039 -31.368 -18.090 1.00 89.75 369 ALA A C 1
ATOM 2649 O O . ALA A 1 369 ? 27.713 -31.729 -19.218 1.00 89.75 369 ALA A O 1
ATOM 2650 N N . SER A 1 370 ? 27.356 -30.426 -17.428 1.00 89.94 370 SER A N 1
ATOM 2651 C CA . SER A 1 370 ? 26.197 -29.714 -18.001 1.00 89.94 370 SER A CA 1
ATOM 2652 C C . SER A 1 370 ? 26.594 -28.897 -19.233 1.00 89.94 370 SER A C 1
ATOM 2654 O O . SER A 1 370 ? 27.565 -28.141 -19.175 1.00 89.94 370 SER A O 1
ATOM 2656 N N . TYR A 1 371 ? 25.841 -29.037 -20.326 1.00 89.94 371 TYR A N 1
ATOM 2657 C CA . TYR A 1 371 ? 26.106 -28.362 -21.595 1.00 89.94 371 TYR A CA 1
ATOM 2658 C C . TYR A 1 371 ? 25.200 -27.132 -21.773 1.00 89.94 371 TYR A C 1
ATOM 2660 O O . TYR A 1 371 ? 23.974 -27.255 -21.797 1.00 89.94 371 TYR A O 1
ATOM 2668 N N . ASP A 1 372 ? 25.792 -25.942 -21.917 1.00 88.69 372 ASP A N 1
ATOM 2669 C CA . ASP A 1 372 ? 25.052 -24.685 -22.097 1.00 88.69 372 ASP A CA 1
ATOM 2670 C C . ASP A 1 372 ? 25.018 -24.250 -23.568 1.00 88.69 372 ASP A C 1
ATOM 2672 O O . ASP A 1 372 ? 25.983 -23.690 -24.086 1.00 88.69 372 ASP A O 1
ATOM 2676 N N . PHE A 1 373 ? 23.866 -24.431 -24.210 1.00 84.94 373 PHE A N 1
ATOM 2677 C CA . PHE A 1 373 ? 23.577 -24.030 -25.591 1.00 84.94 373 PHE A CA 1
ATOM 2678 C C . PHE A 1 373 ? 23.714 -22.521 -25.860 1.00 84.94 373 PHE A C 1
ATOM 2680 O O . PHE A 1 373 ? 23.836 -22.120 -27.013 1.00 84.94 373 PHE A O 1
ATOM 2687 N N . ALA A 1 374 ? 23.702 -21.663 -24.834 1.00 70.94 374 ALA A N 1
ATOM 2688 C CA . ALA A 1 374 ? 23.871 -20.223 -25.013 1.00 70.94 374 ALA A CA 1
ATOM 2689 C C . ALA A 1 374 ? 25.345 -19.777 -25.067 1.00 70.94 374 ALA A C 1
ATOM 2691 O O . ALA A 1 374 ? 25.620 -18.689 -25.578 1.00 70.94 374 ALA A O 1
ATOM 2692 N N . SER A 1 375 ? 26.287 -20.577 -24.544 1.00 72.50 375 SER A N 1
ATOM 2693 C CA . SER A 1 375 ? 27.699 -20.172 -24.405 1.00 72.50 375 SER A CA 1
ATOM 2694 C C . SER A 1 375 ? 28.755 -21.237 -24.734 1.00 72.50 375 SER A C 1
ATOM 2696 O O . SER A 1 375 ? 29.927 -20.885 -24.864 1.00 72.50 375 SER A O 1
ATOM 2698 N N . SER A 1 376 ? 28.372 -22.507 -24.909 1.00 77.50 376 SER A N 1
ATOM 2699 C CA . SER A 1 376 ? 29.287 -23.622 -25.201 1.00 77.50 376 SER A CA 1
ATOM 2700 C C . SER A 1 376 ? 29.493 -23.771 -26.716 1.00 77.50 376 SER A C 1
ATOM 2702 O O . SER A 1 376 ? 28.547 -24.153 -27.412 1.00 77.50 376 SER A O 1
ATOM 2704 N N . PRO A 1 377 ? 30.687 -23.467 -27.261 1.00 74.06 377 PRO A N 1
ATOM 2705 C CA . PRO A 1 377 ? 30.949 -23.601 -28.689 1.00 74.06 377 PRO A CA 1
ATOM 2706 C C . PRO A 1 377 ? 31.151 -25.068 -29.088 1.00 74.06 377 PRO A C 1
ATOM 2708 O O . PRO A 1 377 ? 31.875 -25.807 -28.419 1.00 74.06 377 PRO A O 1
ATOM 2711 N N . VAL A 1 378 ? 30.587 -25.470 -30.226 1.00 82.38 378 VAL A N 1
ATOM 2712 C CA . VAL A 1 378 ? 30.806 -26.794 -30.823 1.00 82.38 378 VAL A CA 1
ATOM 2713 C C . VAL A 1 378 ? 32.130 -26.782 -31.594 1.00 82.38 378 VAL A C 1
ATOM 2715 O O . VAL A 1 378 ? 32.276 -26.073 -32.588 1.00 82.38 378 VAL A O 1
ATOM 2718 N N . THR A 1 379 ? 33.121 -27.536 -31.118 1.00 80.38 379 THR A N 1
ATOM 2719 C CA . THR A 1 379 ? 34.494 -27.581 -31.674 1.00 80.38 379 THR A CA 1
ATOM 2720 C C . THR A 1 379 ? 34.961 -28.993 -32.052 1.00 80.38 379 THR A C 1
ATOM 2722 O O . THR A 1 379 ? 36.119 -29.185 -32.424 1.00 80.38 379 THR A O 1
ATOM 2725 N N . ALA A 1 380 ? 34.057 -29.969 -31.963 1.00 86.44 380 ALA A N 1
ATOM 2726 C CA . ALA A 1 380 ? 34.188 -31.359 -32.389 1.00 86.44 380 ALA A CA 1
ATOM 2727 C C . ALA A 1 380 ? 32.777 -31.941 -32.620 1.00 86.44 380 ALA A C 1
ATOM 2729 O O . ALA A 1 380 ? 31.792 -31.331 -32.196 1.00 86.44 380 ALA A O 1
ATOM 2730 N N . ASP A 1 381 ? 32.673 -33.127 -33.229 1.00 91.50 381 ASP A N 1
ATOM 2731 C CA . ASP A 1 381 ? 31.445 -33.929 -33.142 1.00 91.50 381 ASP A CA 1
ATOM 2732 C C . ASP A 1 381 ? 31.185 -34.282 -31.674 1.00 91.50 381 ASP A C 1
ATOM 2734 O O . ASP A 1 381 ? 32.098 -34.721 -30.968 1.00 91.50 381 ASP A O 1
ATOM 2738 N N . ILE A 1 382 ? 29.950 -34.087 -31.208 1.00 94.38 382 ILE A N 1
ATOM 2739 C CA . ILE A 1 382 ? 29.578 -34.314 -29.808 1.00 94.38 382 ILE A CA 1
ATOM 2740 C C . ILE A 1 382 ? 28.297 -35.136 -29.702 1.00 94.38 382 ILE A C 1
ATOM 2742 O O . ILE A 1 382 ? 27.321 -34.902 -30.415 1.00 94.38 382 ILE A O 1
ATOM 2746 N N . VAL A 1 383 ? 28.294 -36.086 -28.765 1.00 96.19 383 VAL A N 1
ATOM 2747 C CA . VAL A 1 383 ? 27.083 -36.779 -28.320 1.00 96.19 383 VAL A CA 1
ATOM 2748 C C . VAL A 1 383 ? 26.657 -36.144 -27.005 1.00 96.19 383 VAL A C 1
ATOM 2750 O O . VAL A 1 383 ? 27.363 -36.220 -26.000 1.00 96.19 383 VAL A O 1
ATOM 2753 N N . LEU A 1 384 ? 25.506 -35.484 -27.026 1.00 95.06 384 LEU A N 1
ATOM 2754 C CA . LEU A 1 384 ? 24.880 -34.920 -25.847 1.00 95.06 384 LEU A CA 1
ATOM 2755 C C . LEU A 1 384 ? 23.957 -35.962 -25.220 1.00 95.06 384 LEU A C 1
ATOM 2757 O O . LEU A 1 384 ? 23.020 -36.452 -25.849 1.00 95.06 384 LEU A O 1
ATOM 2761 N N . HIS A 1 385 ? 24.224 -36.288 -23.960 1.00 95.75 385 HIS A N 1
ATOM 2762 C CA . HIS A 1 385 ? 23.480 -37.283 -23.198 1.00 95.75 385 HIS A CA 1
ATOM 2763 C C . HIS A 1 385 ? 22.424 -36.598 -22.330 1.00 95.75 385 HIS A C 1
ATOM 2765 O O . HIS A 1 385 ? 22.740 -35.718 -21.521 1.00 95.75 385 HIS A O 1
ATOM 2771 N N . ALA A 1 386 ? 21.164 -37.003 -22.492 1.00 93.94 386 ALA A N 1
ATOM 2772 C CA . ALA A 1 386 ? 20.045 -36.477 -21.719 1.00 93.94 386 ALA A CA 1
ATOM 2773 C C . ALA A 1 386 ? 20.171 -36.863 -20.242 1.00 93.94 386 ALA A C 1
ATOM 2775 O O . ALA A 1 386 ? 20.302 -38.046 -19.910 1.00 93.94 386 ALA A O 1
ATOM 2776 N N . THR A 1 387 ? 20.077 -35.883 -19.348 1.00 92.19 387 THR A N 1
ATOM 2777 C CA . THR A 1 387 ? 19.926 -36.139 -17.913 1.00 92.19 387 THR A CA 1
ATOM 2778 C C . THR A 1 387 ? 18.465 -36.052 -17.504 1.00 92.19 387 THR A C 1
ATOM 2780 O O . THR A 1 387 ? 17.682 -35.266 -18.040 1.00 92.19 387 THR A O 1
ATOM 2783 N N . TRP A 1 388 ? 18.095 -36.894 -16.544 1.00 90.44 388 TRP A N 1
ATOM 2784 C CA . TRP A 1 388 ? 16.718 -37.090 -16.114 1.00 90.44 388 TRP A CA 1
ATOM 2785 C C . TRP A 1 388 ? 16.646 -37.031 -14.596 1.00 90.44 388 TRP A C 1
ATOM 2787 O O . TRP A 1 388 ? 17.366 -37.754 -13.908 1.00 90.44 388 TRP A O 1
ATOM 2797 N N . THR A 1 389 ? 15.751 -36.203 -14.070 1.00 83.25 389 THR A N 1
ATOM 2798 C CA . THR A 1 389 ? 15.295 -36.310 -12.681 1.00 83.25 389 THR A CA 1
ATOM 2799 C C . THR A 1 389 ? 14.027 -37.159 -12.678 1.00 83.25 389 THR A C 1
ATOM 2801 O O . THR A 1 389 ? 13.118 -36.891 -13.462 1.00 83.25 389 THR A O 1
ATOM 2804 N N . GLU A 1 390 ? 13.943 -38.189 -11.832 1.00 73.12 390 GLU A N 1
ATOM 2805 C CA . GLU A 1 390 ? 12.674 -38.899 -11.613 1.00 73.12 390 GLU A CA 1
ATOM 2806 C C . GLU A 1 390 ? 11.601 -37.904 -11.147 1.00 73.12 390 GLU A C 1
ATOM 2808 O O . GLU A 1 390 ? 11.841 -37.092 -10.251 1.00 73.12 390 GLU A O 1
ATOM 2813 N N . VAL A 1 391 ? 10.407 -37.962 -11.742 1.00 61.03 391 VAL A N 1
ATOM 2814 C CA . VAL A 1 391 ? 9.255 -37.180 -11.282 1.00 61.03 391 VAL A CA 1
ATOM 2815 C C . VAL A 1 391 ? 8.724 -37.845 -10.021 1.00 61.03 391 VAL A C 1
ATOM 2817 O O . VAL A 1 391 ? 7.779 -38.633 -10.043 1.00 61.03 391 VAL A O 1
ATOM 2820 N N . THR A 1 392 ? 9.297 -37.459 -8.886 1.00 56.50 392 THR A N 1
ATOM 2821 C CA . THR A 1 392 ? 8.471 -37.295 -7.692 1.00 56.50 392 THR A CA 1
ATOM 2822 C C . THR A 1 392 ? 7.386 -36.276 -8.039 1.00 56.50 392 THR A C 1
ATOM 2824 O O . THR A 1 392 ? 7.711 -35.170 -8.470 1.00 56.50 392 THR A O 1
ATOM 2827 N N . GLU A 1 393 ? 6.126 -36.693 -7.908 1.00 45.12 393 GLU A N 1
ATOM 2828 C CA . GLU A 1 393 ? 4.902 -35.989 -8.318 1.00 45.12 393 GLU A CA 1
ATOM 2829 C C . GLU A 1 393 ? 4.984 -34.451 -8.143 1.00 45.12 393 GLU A C 1
A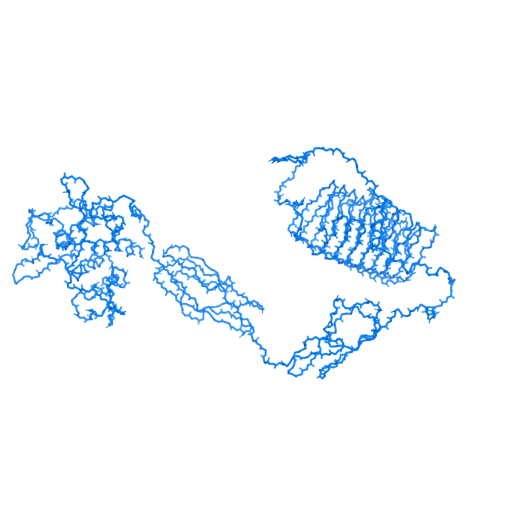TOM 2831 O O . GLU A 1 393 ? 5.326 -33.982 -7.054 1.00 45.12 393 GLU A O 1
ATOM 2836 N N . PRO A 1 394 ? 4.731 -33.649 -9.201 1.00 47.47 394 PRO A N 1
ATOM 2837 C CA . PRO A 1 394 ? 5.127 -32.243 -9.227 1.00 47.47 394 PRO A CA 1
ATOM 2838 C C . PRO A 1 394 ? 4.328 -31.388 -8.237 1.00 47.47 394 PRO A C 1
ATOM 2840 O O . PRO A 1 394 ? 3.096 -31.408 -8.220 1.00 47.47 394 PRO A O 1
ATOM 2843 N N . GLU A 1 395 ? 5.035 -30.579 -7.444 1.00 48.50 395 GLU A N 1
ATOM 2844 C CA . GLU A 1 395 ? 4.420 -29.717 -6.433 1.00 48.50 395 GLU A CA 1
ATOM 2845 C C . GLU A 1 395 ? 3.521 -28.648 -7.082 1.00 48.50 395 GLU A C 1
ATOM 2847 O O . GLU A 1 395 ? 3.969 -27.782 -7.837 1.00 48.50 395 GLU A O 1
ATOM 2852 N N . VAL A 1 396 ? 2.223 -28.704 -6.774 1.00 57.41 396 VAL A N 1
ATOM 2853 C CA . VAL A 1 396 ? 1.227 -27.753 -7.279 1.00 57.41 396 VAL A CA 1
ATOM 2854 C C . VAL A 1 396 ? 1.530 -26.356 -6.728 1.00 57.41 396 VAL A C 1
ATOM 2856 O O . VAL A 1 396 ? 1.425 -26.117 -5.526 1.00 57.41 396 VAL A O 1
ATOM 2859 N N . VAL A 1 397 ? 1.864 -25.406 -7.607 1.00 64.69 397 VAL A N 1
ATOM 2860 C CA . VAL A 1 397 ? 2.238 -24.032 -7.222 1.00 64.69 397 VAL A CA 1
ATOM 2861 C C . VAL A 1 397 ? 1.004 -23.221 -6.795 1.00 64.69 397 VAL A C 1
ATOM 2863 O O . VAL A 1 397 ? 0.430 -22.443 -7.556 1.00 64.69 397 VAL A O 1
ATOM 2866 N N . VAL A 1 398 ? 0.593 -23.416 -5.542 1.00 77.81 398 VAL A N 1
ATOM 2867 C CA . VAL A 1 398 ? -0.559 -22.762 -4.903 1.00 77.81 398 VAL A CA 1
ATOM 2868 C C . VAL A 1 398 ? -0.357 -21.231 -4.809 1.00 77.81 398 VAL A C 1
ATOM 2870 O O . VAL A 1 398 ? 0.679 -20.782 -4.298 1.00 77.81 398 VAL A O 1
ATOM 2873 N N . PRO A 1 399 ? -1.328 -20.398 -5.251 1.00 87.50 399 PRO A N 1
ATOM 2874 C CA . PRO A 1 399 ? -1.165 -18.942 -5.317 1.00 87.50 399 PRO A CA 1
ATOM 2875 C C . PRO A 1 399 ? -0.957 -18.289 -3.943 1.00 87.50 399 PRO A C 1
ATOM 2877 O O . PRO A 1 399 ? -1.745 -18.449 -3.015 1.00 87.50 399 PRO A O 1
ATOM 2880 N N . GLN A 1 400 ? 0.092 -17.481 -3.805 1.00 90.12 400 GLN A N 1
ATOM 2881 C CA . GLN A 1 400 ? 0.474 -16.884 -2.525 1.00 90.12 400 GLN A CA 1
ATOM 2882 C C . GLN A 1 400 ? -0.287 -15.579 -2.265 1.00 90.12 400 GLN A C 1
ATOM 2884 O O . GLN A 1 400 ? -0.063 -14.576 -2.944 1.00 90.12 400 GLN A O 1
ATOM 2889 N N . ILE A 1 401 ? -1.170 -15.579 -1.260 1.00 94.25 401 ILE A N 1
ATOM 2890 C CA . ILE A 1 401 ? -2.005 -14.422 -0.897 1.00 94.25 401 ILE A CA 1
ATOM 2891 C C . ILE A 1 401 ? -1.239 -13.475 0.043 1.00 94.25 401 ILE A C 1
ATOM 2893 O O . ILE A 1 401 ? -0.832 -13.853 1.149 1.00 94.25 401 ILE A O 1
ATOM 2897 N N . MET A 1 402 ? -1.084 -12.220 -0.377 1.00 92.38 402 MET A N 1
ATOM 2898 C CA . MET A 1 402 ? -0.369 -11.139 0.310 1.00 92.38 402 MET A CA 1
ATOM 2899 C C . MET A 1 402 ? -1.312 -9.951 0.597 1.00 92.38 402 MET A C 1
ATOM 2901 O O . MET A 1 402 ? -2.314 -9.806 -0.100 1.00 92.38 402 MET A O 1
ATOM 2905 N N . PRO A 1 403 ? -1.034 -9.076 1.588 1.00 93.50 403 PRO A N 1
ATOM 2906 C CA . PRO A 1 403 ? 0.060 -9.107 2.569 1.00 93.50 403 PRO A CA 1
ATOM 2907 C C . PRO A 1 403 ? -0.061 -10.251 3.595 1.00 93.50 403 PRO A C 1
ATOM 2909 O O . PRO A 1 403 ? -0.982 -11.064 3.552 1.00 93.50 403 PRO A O 1
ATOM 2912 N N . GLY A 1 404 ? 0.895 -10.343 4.528 1.00 89.56 404 GLY A N 1
ATOM 2913 C CA . GLY A 1 404 ? 0.871 -11.319 5.629 1.00 89.56 404 GLY A CA 1
ATOM 2914 C C . GLY A 1 404 ? -0.355 -11.171 6.539 1.00 89.56 404 GLY A C 1
ATOM 2915 O O . GLY A 1 404 ? -1.004 -12.160 6.866 1.00 89.56 404 GLY A O 1
ATOM 2916 N N . SER A 1 405 ? -0.689 -9.928 6.879 1.00 92.62 405 SER A N 1
ATOM 2917 C CA . SER A 1 405 ? -1.817 -9.506 7.712 1.00 92.62 405 SER A CA 1
ATOM 2918 C C . SER A 1 405 ? -2.315 -8.132 7.247 1.00 92.62 405 SER A C 1
ATOM 2920 O O . SER A 1 405 ? -1.652 -7.468 6.448 1.00 92.62 405 SER A O 1
ATOM 2922 N N . LEU A 1 406 ? -3.482 -7.701 7.731 1.00 96.50 406 LEU A N 1
ATOM 2923 C CA . LEU A 1 406 ? -4.072 -6.403 7.394 1.00 96.50 406 LEU A CA 1
ATOM 2924 C C . LEU A 1 406 ? -3.894 -5.385 8.531 1.00 96.50 406 LEU A C 1
ATOM 2926 O O . LEU A 1 406 ? -3.841 -5.777 9.701 1.00 96.50 406 LEU A O 1
ATOM 2930 N N . PRO A 1 407 ? -3.819 -4.076 8.222 1.00 96.50 407 PRO A N 1
ATOM 2931 C CA . PRO A 1 407 ? -3.787 -3.043 9.247 1.00 96.50 407 PRO A CA 1
ATOM 2932 C C . PRO A 1 407 ? -5.110 -2.996 10.018 1.00 96.50 407 PRO A C 1
ATOM 2934 O O . PRO A 1 407 ? -6.179 -3.316 9.488 1.00 96.50 407 PRO A O 1
ATOM 2937 N N . LYS A 1 408 ? -5.044 -2.534 11.269 1.00 95.19 408 LYS A N 1
ATOM 2938 C CA . LYS A 1 408 ? -6.233 -2.168 12.045 1.00 95.19 408 LYS A CA 1
ATOM 2939 C C . LYS A 1 408 ? -6.967 -0.975 11.425 1.00 95.19 408 LYS A C 1
ATOM 2941 O O . LYS A 1 408 ? -6.355 -0.147 10.755 1.00 95.19 408 LYS A O 1
ATOM 2946 N N . GLY A 1 409 ? -8.263 -0.866 11.708 1.00 93.25 409 GLY A N 1
ATOM 2947 C CA . GLY A 1 409 ? -9.078 0.309 11.397 1.00 93.25 409 GLY A CA 1
ATOM 2948 C C . GLY A 1 409 ? -9.672 0.962 12.647 1.00 93.25 409 GLY A C 1
ATOM 2949 O O . GLY A 1 409 ? -9.519 0.461 13.760 1.00 93.25 409 GLY A O 1
ATOM 2950 N N . THR A 1 410 ? -10.402 2.057 12.438 1.00 91.12 410 THR A N 1
ATOM 2951 C CA . THR A 1 410 ? -11.088 2.830 13.485 1.00 91.12 410 THR A CA 1
ATOM 2952 C C . THR A 1 410 ? -12.513 3.140 13.026 1.00 91.12 410 THR A C 1
ATOM 2954 O O . THR A 1 410 ? -12.719 3.447 11.851 1.00 91.12 410 THR A O 1
ATOM 2957 N N . VAL A 1 411 ? -13.504 3.077 13.924 1.00 88.88 411 VAL A N 1
ATOM 2958 C CA . VAL A 1 411 ? -14.910 3.368 13.567 1.00 88.88 411 VAL A CA 1
ATOM 2959 C C . VAL A 1 411 ? -15.066 4.769 12.960 1.00 88.88 411 VAL A C 1
ATOM 2961 O O . VAL A 1 411 ? -14.611 5.764 13.522 1.00 88.88 411 VAL A O 1
ATOM 2964 N N . GLY A 1 412 ? -15.739 4.853 11.810 1.00 86.31 412 GLY A N 1
ATOM 2965 C CA . GLY A 1 412 ? -16.057 6.097 11.097 1.00 86.31 412 GLY A CA 1
ATOM 2966 C C . GLY A 1 412 ? -14.894 6.757 10.337 1.00 86.31 412 GLY A C 1
ATOM 2967 O O . GLY A 1 412 ? -15.130 7.707 9.580 1.00 86.31 412 GLY A O 1
ATOM 2968 N N . ASP A 1 413 ? -13.664 6.266 10.502 1.00 90.44 413 ASP A N 1
ATOM 2969 C CA . ASP A 1 413 ? -12.504 6.679 9.707 1.00 90.44 413 ASP A CA 1
ATOM 2970 C C . ASP A 1 413 ? -12.415 5.885 8.398 1.00 90.44 413 ASP A C 1
ATOM 2972 O O . ASP A 1 413 ? -12.992 4.805 8.263 1.00 90.44 413 ASP A O 1
ATOM 2976 N N . VAL A 1 414 ? -11.736 6.454 7.397 1.00 95.31 414 VAL A N 1
ATOM 2977 C CA . VAL A 1 414 ? -11.563 5.796 6.094 1.00 95.31 414 VAL A CA 1
ATOM 2978 C C . VAL A 1 414 ? -10.574 4.648 6.242 1.00 95.31 414 VAL A C 1
ATOM 2980 O O . VAL A 1 414 ? -9.419 4.866 6.603 1.00 95.31 414 VAL A O 1
ATOM 2983 N N . TYR A 1 415 ? -11.024 3.440 5.922 1.00 97.00 415 TYR A N 1
ATOM 2984 C CA . TYR A 1 415 ? -10.171 2.266 5.802 1.00 97.00 415 TYR A CA 1
ATOM 2985 C C . TYR A 1 415 ? -9.845 2.006 4.331 1.00 97.00 415 TYR A C 1
ATOM 2987 O O . TYR A 1 415 ? -10.719 2.117 3.467 1.00 97.00 415 TYR A O 1
ATOM 2995 N N . ALA A 1 416 ? -8.598 1.627 4.059 1.00 96.88 416 ALA A N 1
ATOM 2996 C CA . ALA A 1 416 ? -8.161 1.118 2.768 1.00 96.88 416 ALA A CA 1
ATOM 2997 C C . ALA A 1 416 ? -6.994 0.140 2.965 1.00 96.88 416 ALA A C 1
ATOM 2999 O O . ALA A 1 416 ? -5.991 0.483 3.589 1.00 96.88 416 ALA A O 1
ATOM 3000 N N . ALA A 1 417 ? -7.119 -1.055 2.400 1.00 97.12 417 ALA A N 1
ATOM 3001 C CA . ALA A 1 417 ? -6.046 -2.030 2.249 1.00 97.12 417 ALA A CA 1
ATOM 3002 C C . ALA A 1 417 ? -6.249 -2.805 0.937 1.00 97.12 417 ALA A C 1
ATOM 3004 O O . ALA A 1 417 ? -7.349 -2.803 0.386 1.00 97.12 417 ALA A O 1
ATOM 3005 N N . THR A 1 418 ? -5.212 -3.480 0.446 1.00 96.88 418 THR A N 1
ATOM 3006 C CA . THR A 1 418 ? -5.278 -4.261 -0.798 1.00 96.88 418 THR A CA 1
ATOM 3007 C C . THR A 1 418 ? -4.687 -5.645 -0.577 1.00 96.88 418 THR A C 1
ATOM 3009 O O . THR A 1 418 ? -3.609 -5.774 0.004 1.00 96.88 418 THR A O 1
ATOM 3012 N N . ILE A 1 419 ? -5.403 -6.663 -1.045 1.00 96.38 419 ILE A N 1
ATOM 3013 C CA . ILE A 1 419 ? -4.935 -8.036 -1.198 1.00 96.38 419 ILE A CA 1
ATOM 3014 C C . ILE A 1 419 ? -4.323 -8.183 -2.590 1.00 96.38 419 ILE A C 1
ATOM 3016 O O . ILE A 1 419 ? -4.898 -7.724 -3.573 1.00 96.38 419 ILE A O 1
ATOM 3020 N N . THR A 1 420 ? -3.176 -8.844 -2.681 1.00 92.38 420 THR A N 1
ATOM 3021 C CA . THR A 1 420 ? -2.529 -9.202 -3.947 1.00 92.38 420 THR A CA 1
ATOM 3022 C C . THR A 1 420 ? -2.118 -10.671 -3.936 1.00 92.38 420 THR A C 1
ATOM 3024 O O . THR A 1 420 ? -2.034 -11.307 -2.884 1.00 92.38 420 THR A O 1
ATOM 3027 N N . THR A 1 421 ? -1.868 -11.228 -5.117 1.00 91.00 421 THR A N 1
ATOM 3028 C CA . THR A 1 421 ? -1.492 -12.635 -5.297 1.00 91.00 421 THR A CA 1
ATOM 3029 C C . THR A 1 421 ? -0.181 -12.749 -6.051 1.00 91.00 421 THR A C 1
ATOM 3031 O O . THR A 1 421 ? 0.006 -12.077 -7.064 1.00 91.00 421 THR A O 1
ATOM 3034 N N . LYS A 1 422 ? 0.703 -13.638 -5.594 1.00 82.94 422 LYS A N 1
ATOM 3035 C CA . LYS A 1 422 ? 1.909 -14.038 -6.324 1.00 82.94 422 LYS A CA 1
ATOM 3036 C C . LYS A 1 422 ? 1.767 -15.491 -6.785 1.00 82.94 422 LYS A C 1
ATOM 3038 O O . LYS A 1 422 ? 1.614 -16.388 -5.961 1.00 82.94 422 LYS A O 1
ATOM 3043 N N . GLY A 1 423 ? 1.831 -15.706 -8.093 1.00 72.69 423 GLY A N 1
ATOM 3044 C CA . GLY A 1 423 ? 1.709 -17.003 -8.758 1.00 72.69 423 GLY A CA 1
ATOM 3045 C C . GLY A 1 423 ? 1.728 -16.817 -10.277 1.00 72.69 423 GLY A C 1
ATOM 3046 O O . GLY A 1 423 ? 1.685 -15.681 -10.754 1.00 72.69 423 GLY A O 1
ATOM 3047 N N . ASN A 1 424 ? 1.793 -17.911 -11.033 1.00 67.31 424 ASN A N 1
ATOM 3048 C CA . ASN A 1 424 ? 1.798 -17.859 -12.496 1.00 67.31 424 ASN A CA 1
ATOM 3049 C C . ASN A 1 424 ? 0.358 -17.779 -13.023 1.00 67.31 424 ASN A C 1
ATOM 3051 O O . ASN A 1 424 ? -0.284 -18.800 -13.245 1.00 67.31 424 ASN A O 1
ATOM 3055 N N . GLY A 1 425 ? -0.150 -16.559 -13.199 1.00 73.50 425 GLY A N 1
ATOM 3056 C CA . GLY A 1 425 ? -1.484 -16.290 -13.744 1.00 73.50 425 GLY A CA 1
ATOM 3057 C C . GLY A 1 425 ? -2.211 -15.157 -13.018 1.00 73.50 425 GLY A C 1
ATOM 3058 O O . GLY A 1 425 ? -1.788 -14.702 -11.955 1.00 73.50 425 GLY A O 1
ATOM 3059 N N . VAL A 1 426 ? -3.323 -14.698 -13.594 1.00 80.50 426 VAL A N 1
ATOM 3060 C CA . VAL A 1 426 ? -4.219 -13.728 -12.946 1.00 80.50 426 VAL A CA 1
ATOM 3061 C C . VAL A 1 426 ? -5.180 -14.493 -12.041 1.00 80.50 426 VAL A C 1
ATOM 3063 O O . VAL A 1 426 ? -5.986 -15.284 -12.526 1.00 80.50 426 VAL A O 1
ATOM 3066 N N . ALA A 1 427 ? -5.093 -14.269 -10.731 1.00 86.38 427 ALA A N 1
ATOM 3067 C CA . ALA A 1 427 ? -5.980 -14.916 -9.773 1.00 86.38 427 ALA A CA 1
ATOM 3068 C C . ALA A 1 427 ? -7.343 -14.219 -9.704 1.00 86.38 427 ALA A C 1
ATOM 3070 O O . ALA A 1 427 ? -7.422 -12.997 -9.579 1.00 86.38 427 ALA A O 1
ATOM 3071 N N . THR A 1 428 ? -8.414 -15.009 -9.693 1.00 91.44 428 THR A N 1
ATOM 3072 C CA . THR A 1 428 ? -9.739 -14.535 -9.282 1.00 91.44 428 THR A CA 1
ATOM 3073 C C . THR A 1 428 ? -9.789 -14.512 -7.758 1.00 91.44 428 THR A C 1
ATOM 3075 O O . THR A 1 428 ? -9.511 -15.528 -7.116 1.00 91.44 428 THR A O 1
ATOM 3078 N N . LEU A 1 429 ? -10.127 -13.363 -7.169 1.00 95.25 429 LEU A N 1
ATOM 3079 C CA . LEU A 1 429 ? -10.263 -13.213 -5.721 1.00 95.25 429 LEU A CA 1
ATOM 3080 C C . LEU A 1 429 ? -11.725 -13.300 -5.276 1.00 95.25 429 LEU A C 1
ATOM 3082 O O . LEU A 1 429 ? -12.621 -12.771 -5.931 1.00 95.25 429 LEU A O 1
ATOM 3086 N N . SER A 1 430 ? -11.973 -13.901 -4.115 1.00 95.38 430 SER A N 1
ATOM 3087 C CA . SER A 1 430 ? -13.299 -13.927 -3.486 1.00 95.38 430 SER A CA 1
ATOM 3088 C C . SER A 1 430 ? -13.214 -14.000 -1.958 1.00 95.38 430 SER A C 1
ATOM 3090 O O . SER A 1 430 ? -12.168 -14.321 -1.393 1.00 95.38 430 SER A O 1
ATOM 3092 N N . ILE A 1 431 ? -14.322 -13.691 -1.275 1.00 96.31 431 ILE A N 1
ATOM 3093 C CA . ILE A 1 431 ? -14.492 -14.008 0.149 1.00 96.31 431 ILE A CA 1
ATOM 3094 C C . ILE A 1 431 ? -15.078 -15.421 0.239 1.00 96.31 431 ILE A C 1
ATOM 3096 O O . ILE A 1 431 ? -16.178 -15.665 -0.249 1.00 96.31 431 ILE A O 1
ATOM 3100 N N . ASP A 1 432 ? -14.338 -16.324 0.878 1.00 95.31 432 ASP A N 1
ATOM 3101 C CA . ASP A 1 432 ? -14.608 -17.770 0.973 1.00 95.31 432 ASP A CA 1
ATOM 3102 C C . ASP A 1 432 ? -15.119 -18.177 2.372 1.00 95.31 432 ASP A C 1
ATOM 3104 O O . ASP A 1 432 ? -15.264 -19.351 2.701 1.00 95.31 432 ASP A O 1
ATOM 3108 N N . GLY A 1 433 ? -15.359 -17.193 3.245 1.00 93.44 433 GLY A N 1
ATOM 3109 C CA . GLY A 1 433 ? -15.894 -17.402 4.588 1.00 93.44 433 GLY A CA 1
ATOM 3110 C C . GLY A 1 433 ? -15.779 -16.172 5.487 1.00 93.44 433 GLY A C 1
ATOM 3111 O O . GLY A 1 433 ? -14.989 -15.264 5.229 1.00 93.44 433 GLY A O 1
ATOM 3112 N N . GLY A 1 434 ? -16.555 -16.156 6.573 1.00 94.62 434 GLY A N 1
ATOM 3113 C CA . GLY A 1 434 ? -16.587 -15.052 7.538 1.00 94.62 434 GLY A CA 1
ATOM 3114 C C . GLY A 1 434 ? -17.230 -13.773 6.989 1.00 94.62 434 GLY A C 1
ATOM 3115 O O . GLY A 1 434 ? -18.072 -13.827 6.095 1.00 94.62 434 GLY A O 1
ATOM 3116 N N . ALA A 1 435 ? -16.872 -12.621 7.561 1.00 93.44 435 ALA A N 1
ATOM 3117 C CA . ALA A 1 435 ? -17.424 -11.325 7.169 1.00 93.44 435 ALA A CA 1
ATOM 3118 C C . ALA A 1 435 ? -16.425 -10.176 7.374 1.00 93.44 435 ALA A C 1
ATOM 3120 O O . ALA A 1 435 ? -15.637 -10.171 8.323 1.00 93.44 435 ALA A O 1
ATOM 3121 N N . LEU A 1 436 ? -16.506 -9.167 6.503 1.00 96.44 436 LEU A N 1
ATOM 3122 C CA . LEU A 1 436 ? -15.871 -7.868 6.725 1.00 96.44 436 LEU A CA 1
ATOM 3123 C C . LEU A 1 436 ? -16.544 -7.115 7.891 1.00 96.44 436 LEU A C 1
ATOM 3125 O O . LEU A 1 436 ? -17.712 -7.371 8.192 1.00 96.44 436 LEU A O 1
ATOM 3129 N N . PRO A 1 437 ? -15.858 -6.133 8.505 1.00 97.12 437 PRO A N 1
ATOM 3130 C CA . PRO A 1 437 ? -16.515 -5.141 9.350 1.00 97.12 437 PRO A CA 1
ATOM 3131 C C . PRO A 1 437 ? -17.628 -4.400 8.595 1.00 97.12 437 PRO A C 1
ATOM 3133 O O . PRO A 1 437 ? -17.400 -3.929 7.478 1.00 97.12 437 PRO A O 1
ATOM 3136 N N . ASP A 1 438 ? -18.801 -4.242 9.220 1.00 94.88 438 ASP A N 1
ATOM 3137 C CA . ASP A 1 438 ? -19.915 -3.444 8.690 1.00 94.88 438 ASP A CA 1
ATOM 3138 C C . ASP A 1 438 ? -19.425 -2.090 8.142 1.00 94.88 438 ASP A C 1
ATOM 3140 O O . ASP A 1 438 ? -18.743 -1.346 8.846 1.00 94.88 438 ASP A O 1
ATOM 3144 N N . GLY A 1 439 ? -19.789 -1.750 6.903 1.00 94.25 439 GLY A N 1
ATOM 3145 C CA . GLY A 1 439 ? -19.379 -0.498 6.251 1.00 94.25 439 GLY A CA 1
ATOM 3146 C C . GLY A 1 439 ? -18.035 -0.548 5.508 1.00 94.25 439 GLY A C 1
ATOM 3147 O O . GLY A 1 439 ? -17.637 0.463 4.923 1.00 94.25 439 GLY A O 1
ATOM 3148 N N . LEU A 1 440 ? -17.356 -1.702 5.483 1.00 97.69 440 LEU A N 1
ATOM 3149 C CA . LEU A 1 440 ? -16.295 -2.007 4.517 1.00 97.69 440 LEU A CA 1
ATOM 3150 C C . LEU A 1 440 ? -16.820 -2.917 3.395 1.00 97.69 440 LEU A C 1
ATOM 3152 O O . LEU A 1 440 ? -17.685 -3.763 3.619 1.00 97.69 440 LEU A O 1
ATOM 3156 N N . THR A 1 441 ? -16.263 -2.769 2.196 1.00 97.31 441 THR A N 1
ATOM 3157 C CA . THR A 1 441 ? -16.510 -3.625 1.028 1.00 97.31 441 THR A CA 1
ATOM 3158 C C . THR A 1 441 ? -15.198 -4.209 0.503 1.00 97.31 441 THR A C 1
ATOM 3160 O O . THR A 1 441 ? -14.125 -3.664 0.766 1.00 97.31 441 THR A O 1
ATOM 3163 N N . PHE A 1 442 ? -15.287 -5.317 -0.236 1.00 97.44 442 PHE A N 1
ATOM 3164 C CA . PHE A 1 442 ? -14.176 -5.909 -0.984 1.00 97.44 442 PHE A CA 1
ATOM 3165 C C . PHE A 1 442 ? -14.469 -5.823 -2.480 1.00 97.44 442 PHE A C 1
ATOM 3167 O O . PHE A 1 442 ? -15.512 -6.289 -2.934 1.00 97.44 442 PHE A O 1
ATOM 3174 N N . ASP A 1 443 ? -13.546 -5.233 -3.230 1.00 96.12 443 ASP A N 1
ATOM 3175 C CA . ASP A 1 443 ? -13.509 -5.306 -4.684 1.00 96.12 443 ASP A CA 1
ATOM 3176 C C . ASP A 1 443 ? -12.643 -6.503 -5.100 1.00 96.12 443 ASP A C 1
ATOM 3178 O O . ASP A 1 443 ? -11.425 -6.499 -4.914 1.00 96.12 443 ASP A O 1
ATOM 3182 N N . ALA A 1 444 ? -13.290 -7.520 -5.669 1.00 92.06 444 ALA A N 1
ATOM 3183 C CA . ALA A 1 444 ? -12.656 -8.742 -6.154 1.00 92.06 444 ALA A CA 1
ATOM 3184 C C . ALA A 1 444 ? -11.711 -8.525 -7.353 1.00 92.06 444 ALA A C 1
ATOM 3186 O O . ALA A 1 444 ? -10.844 -9.362 -7.589 1.00 92.06 444 ALA A O 1
ATOM 3187 N N . VAL A 1 445 ? -11.856 -7.423 -8.101 1.00 89.00 445 VAL A N 1
ATOM 3188 C CA . VAL A 1 445 ? -11.045 -7.133 -9.295 1.00 89.00 445 VAL A CA 1
ATOM 3189 C C . VAL A 1 445 ? -9.753 -6.410 -8.918 1.00 89.00 445 VAL A C 1
ATOM 3191 O O . VAL A 1 445 ? -8.683 -6.781 -9.391 1.00 89.00 445 VAL A O 1
ATOM 3194 N N . SER A 1 446 ? -9.821 -5.400 -8.041 1.00 91.44 446 SER A N 1
ATOM 3195 C CA . SER A 1 446 ? -8.623 -4.686 -7.558 1.00 91.44 446 SER A CA 1
ATOM 3196 C C . SER A 1 446 ? -8.019 -5.257 -6.268 1.00 91.44 446 SER A C 1
ATOM 3198 O O . SER A 1 446 ? -7.018 -4.734 -5.775 1.00 91.44 446 SER A O 1
ATOM 3200 N N . GLY A 1 447 ? -8.638 -6.288 -5.681 1.00 93.88 447 GLY A N 1
ATOM 3201 C CA . GLY A 1 447 ? -8.265 -6.861 -4.383 1.00 93.88 447 GLY A CA 1
ATOM 3202 C C . GLY A 1 447 ? -8.457 -5.903 -3.199 1.00 93.88 447 GLY A C 1
ATOM 3203 O O . GLY A 1 447 ? -7.938 -6.145 -2.107 1.00 93.88 447 GLY A O 1
ATOM 3204 N N . LYS A 1 448 ? -9.149 -4.777 -3.389 1.00 97.06 448 LYS A N 1
ATOM 3205 C CA . LYS A 1 448 ? -9.180 -3.670 -2.429 1.00 97.06 448 LYS A CA 1
ATOM 3206 C C . LYS A 1 448 ? -10.288 -3.838 -1.394 1.00 97.06 448 LYS A C 1
ATOM 3208 O O . LYS A 1 448 ? -11.463 -3.929 -1.738 1.00 97.06 448 LYS A O 1
ATOM 3213 N N . ILE A 1 449 ? -9.919 -3.787 -0.116 1.00 98.19 449 ILE A N 1
ATOM 3214 C CA . ILE A 1 449 ? -10.843 -3.656 1.015 1.00 98.19 449 ILE A CA 1
ATOM 3215 C C . ILE A 1 449 ? -10.909 -2.176 1.393 1.00 98.19 449 ILE A C 1
ATOM 3217 O O . ILE A 1 449 ? -9.898 -1.598 1.798 1.00 98.19 449 ILE A O 1
ATOM 3221 N N . ALA A 1 450 ? -12.075 -1.542 1.272 1.00 97.75 450 ALA A N 1
ATOM 3222 C CA . ALA A 1 450 ? -12.226 -0.111 1.538 1.00 97.75 450 ALA A CA 1
ATOM 3223 C C . ALA A 1 450 ? -13.592 0.257 2.131 1.00 97.75 450 ALA A C 1
ATOM 3225 O O . ALA A 1 450 ? -14.559 -0.486 2.002 1.00 97.75 450 ALA A O 1
ATOM 3226 N N . GLY A 1 451 ? -13.676 1.421 2.779 1.00 97.19 451 GLY A N 1
ATOM 3227 C CA . GLY A 1 451 ? -14.937 1.967 3.285 1.00 97.19 451 GLY A CA 1
ATOM 3228 C C . GLY A 1 451 ? -14.770 2.755 4.581 1.00 97.19 451 GLY A C 1
ATOM 3229 O O . GLY A 1 451 ? -13.724 3.361 4.823 1.00 97.19 451 GLY A O 1
ATOM 3230 N N . LYS A 1 452 ? -15.808 2.739 5.421 1.00 95.88 452 LYS A N 1
ATOM 3231 C CA . LYS A 1 452 ? -15.792 3.286 6.784 1.00 95.88 452 LYS A CA 1
ATOM 3232 C C . LYS A 1 452 ? -16.489 2.312 7.722 1.00 95.88 452 LYS A C 1
ATOM 3234 O O . LYS A 1 452 ? -17.704 2.157 7.646 1.00 95.88 452 LYS A O 1
ATOM 3239 N N . ALA A 1 453 ? -15.730 1.681 8.612 1.00 94.81 453 ALA A N 1
ATOM 3240 C CA . ALA A 1 453 ? -16.290 0.694 9.527 1.00 94.81 453 ALA A CA 1
ATOM 3241 C C . ALA A 1 453 ? -17.280 1.344 10.513 1.00 94.81 453 ALA A C 1
ATOM 3243 O O . ALA A 1 453 ? -16.970 2.381 11.102 1.00 94.81 453 ALA A O 1
ATOM 3244 N N . THR A 1 454 ? -18.452 0.740 10.713 1.00 89.75 454 THR A N 1
ATOM 3245 C CA . THR A 1 454 ? -19.530 1.262 11.579 1.00 89.75 454 THR A CA 1
ATOM 3246 C C . THR A 1 454 ? -19.690 0.498 12.895 1.00 89.75 454 THR A C 1
ATOM 3248 O O . THR A 1 454 ? -20.471 0.914 13.746 1.00 89.75 454 THR A O 1
ATOM 3251 N N . LYS A 1 455 ? -18.938 -0.593 13.096 1.00 86.00 455 LYS A N 1
ATOM 3252 C CA . LYS A 1 455 ? -18.914 -1.378 14.339 1.00 86.00 455 LYS A CA 1
ATOM 3253 C C . LYS A 1 455 ? -17.488 -1.686 14.784 1.00 86.00 455 LYS A C 1
ATOM 3255 O O . LYS A 1 455 ? -16.606 -1.939 13.969 1.00 86.00 455 LYS A O 1
ATOM 3260 N N . THR A 1 456 ? -17.290 -1.701 16.097 1.00 85.19 456 THR A N 1
ATOM 3261 C CA . THR A 1 456 ? -16.038 -2.091 16.760 1.00 85.19 456 THR A CA 1
ATOM 3262 C C . THR A 1 456 ? -15.923 -3.607 16.869 1.00 85.19 456 THR A C 1
ATOM 3264 O O . THR A 1 456 ? -16.931 -4.270 17.113 1.00 85.19 456 THR A O 1
ATOM 3267 N N . GLY A 1 457 ? -14.710 -4.152 16.812 1.00 85.88 457 GLY A N 1
ATOM 3268 C CA . GLY A 1 457 ? -14.461 -5.578 17.053 1.00 85.88 457 GLY A CA 1
ATOM 3269 C C . GLY A 1 457 ? -13.363 -6.153 16.165 1.00 85.88 457 GLY A C 1
ATOM 3270 O O . GLY A 1 457 ? -12.814 -5.454 15.319 1.00 85.88 457 GLY A O 1
ATOM 3271 N N . THR A 1 458 ? -13.045 -7.435 16.349 1.00 92.56 458 THR A N 1
ATOM 3272 C CA . THR A 1 458 ? -12.145 -8.177 15.453 1.00 92.56 458 THR A CA 1
ATOM 3273 C C . THR A 1 458 ? -12.976 -9.055 14.532 1.00 92.56 458 THR A C 1
ATOM 3275 O O . THR A 1 458 ? -13.541 -10.055 14.968 1.00 92.56 458 THR A O 1
ATOM 3278 N N . PHE A 1 459 ? -13.033 -8.672 13.262 1.00 95.50 459 PHE A N 1
ATOM 3279 C CA . PHE A 1 459 ? -13.776 -9.367 12.217 1.00 95.50 459 PHE A CA 1
ATOM 3280 C C . PHE A 1 459 ? -12.823 -10.313 11.486 1.00 95.50 459 PHE A C 1
ATOM 3282 O O . PHE A 1 459 ? -11.716 -9.900 11.136 1.00 95.50 459 PHE A O 1
ATOM 3289 N N . ARG A 1 460 ? -13.233 -11.571 11.290 1.00 96.81 460 ARG A N 1
ATOM 3290 C CA . ARG A 1 460 ? -12.470 -12.605 10.571 1.00 96.81 460 ARG A CA 1
ATOM 3291 C C . ARG A 1 460 ? -13.174 -12.952 9.268 1.00 96.81 460 ARG A C 1
ATOM 3293 O O . ARG A 1 460 ? -14.397 -13.101 9.250 1.00 96.81 460 ARG A O 1
ATOM 3300 N N . PHE A 1 461 ? -12.394 -13.101 8.208 1.00 97.50 461 PHE A N 1
ATOM 3301 C CA . PHE A 1 461 ? -12.865 -13.526 6.895 1.00 97.50 461 PHE A CA 1
ATOM 3302 C C . PHE A 1 461 ? -11.745 -14.234 6.139 1.00 97.50 461 PHE A C 1
ATOM 3304 O O . PHE A 1 461 ? -10.567 -13.925 6.318 1.00 97.50 461 PHE A O 1
ATOM 3311 N N . THR A 1 462 ? -12.119 -15.168 5.278 1.00 97.50 462 THR A N 1
ATOM 3312 C CA . THR A 1 462 ? -11.191 -15.910 4.428 1.00 97.50 462 THR A CA 1
ATOM 3313 C C . THR A 1 462 ? -11.214 -15.307 3.036 1.00 97.50 462 THR A C 1
ATOM 3315 O O . THR A 1 462 ? -12.286 -15.169 2.451 1.00 97.50 462 THR A O 1
ATOM 3318 N N . ILE A 1 463 ? -10.047 -14.967 2.491 1.00 97.69 463 ILE A N 1
ATOM 3319 C CA . ILE A 1 463 ? -9.906 -14.671 1.063 1.00 97.69 463 ILE A CA 1
ATOM 3320 C C . ILE A 1 463 ? -9.458 -15.943 0.351 1.00 97.69 463 ILE A C 1
ATOM 3322 O O . ILE A 1 463 ? -8.496 -16.581 0.787 1.00 97.69 463 ILE A O 1
ATOM 3326 N N . ARG A 1 464 ? -10.136 -16.284 -0.745 1.00 95.69 464 ARG A N 1
ATOM 3327 C CA . ARG A 1 464 ? -9.691 -17.273 -1.730 1.00 95.69 464 ARG A CA 1
ATOM 3328 C C . ARG A 1 464 ? -9.033 -16.553 -2.900 1.00 95.69 464 ARG A C 1
ATOM 3330 O O . ARG A 1 464 ? -9.511 -15.507 -3.336 1.00 95.69 464 ARG A O 1
ATOM 3337 N N . ALA A 1 465 ? -7.953 -17.137 -3.401 1.00 94.50 465 ALA A N 1
ATOM 3338 C CA . ALA A 1 465 ? -7.331 -16.793 -4.670 1.00 94.50 465 ALA A CA 1
ATOM 3339 C C . ALA A 1 465 ? -7.327 -18.037 -5.554 1.00 94.50 465 ALA A C 1
ATOM 3341 O O . ALA A 1 465 ? -6.817 -19.071 -5.130 1.00 94.50 465 ALA A O 1
ATOM 3342 N N . ASP A 1 466 ? -7.894 -17.941 -6.753 1.00 91.94 466 ASP A N 1
ATOM 3343 C CA . ASP A 1 466 ? -8.078 -19.065 -7.672 1.00 91.94 466 ASP A CA 1
ATOM 3344 C C . ASP A 1 466 ? -7.410 -18.773 -9.023 1.00 91.94 466 ASP A C 1
ATOM 3346 O O . ASP A 1 466 ? -7.712 -17.758 -9.656 1.00 91.94 466 ASP A O 1
ATOM 3350 N N . ILE A 1 467 ? -6.489 -19.639 -9.451 1.00 88.12 467 ILE A N 1
ATOM 3351 C CA . ILE A 1 467 ? -5.852 -19.611 -10.771 1.00 88.12 467 ILE A CA 1
ATOM 3352 C C . ILE A 1 467 ? -6.210 -20.922 -11.478 1.00 88.12 467 ILE A C 1
ATOM 3354 O O . ILE A 1 467 ? -5.601 -21.962 -11.237 1.00 88.12 467 ILE A O 1
ATOM 3358 N N . GLY A 1 468 ? -7.215 -20.877 -12.356 1.00 80.38 468 GLY A N 1
ATOM 3359 C CA . GLY A 1 468 ? -7.588 -22.013 -13.208 1.00 80.38 468 GLY A CA 1
ATOM 3360 C C . GLY A 1 468 ? -8.053 -23.268 -12.456 1.00 80.38 468 GLY A C 1
ATOM 3361 O O . GLY A 1 468 ? -7.894 -24.367 -12.976 1.00 80.38 468 GLY A O 1
ATOM 3362 N N . GLY A 1 469 ? -8.593 -23.129 -11.240 1.00 82.00 469 GLY A N 1
ATOM 3363 C CA . GLY A 1 469 ? -8.984 -24.241 -10.368 1.00 82.00 469 GLY A CA 1
ATOM 3364 C C . GLY A 1 469 ? -7.927 -24.631 -9.328 1.00 82.00 469 GLY A C 1
ATOM 3365 O O . GLY A 1 469 ? -8.269 -25.292 -8.347 1.00 82.00 469 GLY A O 1
ATOM 3366 N N . VAL A 1 470 ? -6.672 -24.184 -9.472 1.00 87.00 470 VAL A N 1
ATOM 3367 C CA . VAL A 1 470 ? -5.668 -24.256 -8.399 1.00 87.00 470 VAL A CA 1
ATOM 3368 C C . VAL A 1 470 ? -5.871 -23.058 -7.480 1.00 87.00 470 VAL A C 1
ATOM 3370 O O . VAL A 1 470 ? -5.721 -21.909 -7.897 1.00 87.00 470 VAL A O 1
ATOM 3373 N N . PHE A 1 471 ? -6.211 -23.313 -6.217 1.00 91.31 471 PHE A N 1
ATOM 3374 C CA . PHE A 1 471 ? -6.606 -22.258 -5.290 1.00 91.31 471 PHE A CA 1
ATOM 3375 C C . PHE A 1 471 ? -5.837 -22.272 -3.973 1.00 91.31 471 PHE A C 1
ATOM 3377 O O . PHE A 1 471 ? -5.386 -23.307 -3.488 1.00 91.31 471 PHE A O 1
ATOM 3384 N N . ALA A 1 472 ? -5.751 -21.091 -3.371 1.00 92.94 472 ALA A N 1
ATOM 3385 C CA . ALA A 1 472 ? -5.306 -20.877 -2.005 1.00 92.94 472 ALA A CA 1
ATOM 3386 C C . ALA A 1 472 ? -6.415 -20.204 -1.200 1.00 92.94 472 ALA A C 1
ATOM 3388 O O . ALA A 1 472 ? -7.210 -19.437 -1.747 1.00 92.94 472 ALA A O 1
ATOM 3389 N N . THR A 1 473 ? -6.421 -20.425 0.111 1.00 95.38 473 THR A N 1
ATOM 3390 C CA . THR A 1 473 ? -7.273 -19.696 1.053 1.00 95.38 473 THR A CA 1
ATOM 3391 C C . THR A 1 473 ? -6.433 -19.120 2.185 1.00 95.38 473 THR A C 1
ATOM 3393 O O . THR A 1 473 ? -5.402 -19.675 2.569 1.00 95.38 473 THR A O 1
ATOM 3396 N N . LYS A 1 474 ? -6.847 -17.968 2.717 1.00 95.75 474 LYS A N 1
ATOM 3397 C CA . LYS A 1 474 ? -6.154 -17.304 3.824 1.00 95.75 474 LYS A CA 1
ATOM 3398 C C . LYS A 1 474 ? -7.132 -16.558 4.715 1.00 95.75 474 LYS A C 1
ATOM 3400 O O . LYS A 1 474 ? -7.814 -15.645 4.248 1.00 95.75 474 LYS A O 1
ATOM 3405 N N . GLU A 1 475 ? -7.178 -16.917 5.998 1.00 97.44 475 GLU A N 1
ATOM 3406 C CA . GLU A 1 475 ? -7.892 -16.108 6.985 1.00 97.44 475 GLU A CA 1
ATOM 3407 C C . GLU A 1 475 ? -7.135 -14.794 7.212 1.00 97.44 475 GLU A C 1
ATOM 3409 O O . GLU A 1 475 ? -5.944 -14.774 7.530 1.00 97.44 475 GLU A O 1
ATOM 3414 N N . PHE A 1 476 ? -7.861 -13.691 7.091 1.00 97.56 476 PHE A N 1
ATOM 3415 C CA . PHE A 1 476 ? -7.461 -12.386 7.577 1.00 97.56 476 PHE A CA 1
ATOM 3416 C C . PHE A 1 476 ? -8.342 -11.974 8.753 1.00 97.56 476 PHE A C 1
ATOM 3418 O O . PHE A 1 476 ? -9.495 -12.389 8.891 1.00 97.56 476 PHE A O 1
ATOM 3425 N N . SER A 1 477 ? -7.804 -11.087 9.587 1.00 96.38 477 SER A N 1
ATOM 3426 C CA . SER A 1 477 ? -8.607 -10.372 10.570 1.00 96.38 477 SER A CA 1
ATOM 3427 C C . SER A 1 477 ? -8.345 -8.876 10.501 1.00 96.38 477 SER A C 1
ATOM 3429 O O . SER A 1 477 ? -7.204 -8.443 10.343 1.00 96.38 477 SER A O 1
ATOM 3431 N N . ILE A 1 478 ? -9.416 -8.094 10.625 1.00 97.38 478 ILE A N 1
ATOM 3432 C CA . ILE A 1 478 ? -9.353 -6.645 10.804 1.00 97.38 478 ILE A CA 1
ATOM 3433 C C . ILE A 1 478 ? -9.941 -6.347 12.180 1.00 97.38 478 ILE A C 1
ATOM 3435 O O . ILE A 1 478 ? -11.129 -6.569 12.423 1.00 97.38 478 ILE A O 1
ATOM 3439 N N . THR A 1 479 ? -9.114 -5.826 13.087 1.00 95.38 479 THR A N 1
ATOM 3440 C CA . THR A 1 479 ? -9.615 -5.187 14.307 1.00 95.38 479 THR A CA 1
ATOM 3441 C C . THR A 1 479 ? -9.990 -3.745 13.992 1.00 95.38 479 THR A C 1
ATOM 3443 O O . THR A 1 479 ? -9.140 -2.960 13.570 1.00 95.38 479 THR A O 1
ATOM 3446 N N . ILE A 1 480 ? -11.255 -3.403 14.221 1.00 94.06 480 ILE A N 1
ATOM 3447 C CA . ILE A 1 480 ? -11.758 -2.034 14.243 1.00 94.06 480 ILE A CA 1
ATOM 3448 C C . ILE A 1 480 ? -11.791 -1.564 15.698 1.00 94.06 480 ILE A C 1
ATOM 3450 O O . ILE A 1 480 ? -12.636 -1.999 16.487 1.00 94.06 480 ILE A O 1
ATOM 3454 N N . ASP A 1 481 ? -10.854 -0.686 16.047 1.00 86.12 481 ASP A N 1
ATOM 3455 C CA . ASP A 1 481 ? -10.754 -0.080 17.373 1.00 86.12 481 ASP A CA 1
ATOM 3456 C C . ASP A 1 481 ? -11.782 1.073 17.537 1.00 86.12 481 ASP A C 1
ATOM 3458 O O . ASP A 1 481 ? -12.278 1.665 16.568 1.00 86.12 481 ASP A O 1
ATOM 3462 N N . LYS A 1 482 ? -12.121 1.400 18.793 1.00 78.31 482 LYS A N 1
ATOM 3463 C CA . LYS A 1 482 ? -13.000 2.531 19.152 1.00 78.31 482 LYS A CA 1
ATOM 3464 C C . LYS A 1 482 ? -12.341 3.866 18.781 1.00 78.31 482 LYS A C 1
ATOM 3466 O O . LYS A 1 482 ? -11.142 4.047 18.994 1.00 78.31 482 LYS A O 1
ATOM 3471 N N . LYS A 1 483 ? -13.117 4.822 18.251 1.00 73.69 483 LYS A N 1
ATOM 3472 C CA . LYS A 1 483 ? -12.577 6.120 17.818 1.00 73.69 483 LYS A CA 1
ATOM 3473 C C . LYS A 1 483 ? -12.116 6.957 19.008 1.00 73.69 483 LYS A C 1
ATOM 3475 O O . LYS A 1 483 ? -12.925 7.486 19.767 1.00 73.69 483 LYS A O 1
ATOM 3480 N N . GLY A 1 484 ? -10.795 7.080 19.140 1.00 66.00 484 GLY A N 1
ATOM 3481 C CA . GLY A 1 484 ? -10.143 7.731 20.272 1.00 66.00 484 GLY A CA 1
ATOM 3482 C C . GLY A 1 484 ? -10.662 9.144 20.548 1.00 66.00 484 GLY A C 1
ATOM 3483 O O . GLY A 1 484 ? -10.972 9.920 19.638 1.00 66.00 484 GLY A O 1
ATOM 3484 N N . PHE A 1 485 ? -10.749 9.498 21.831 1.00 66.69 485 PHE A N 1
ATOM 3485 C CA . PHE A 1 485 ? -11.264 10.793 22.258 1.00 66.69 485 PHE A CA 1
ATOM 3486 C C . PHE A 1 485 ? -10.334 11.949 21.846 1.00 66.69 485 PHE A C 1
ATOM 3488 O O . PHE A 1 485 ? -9.444 12.359 22.585 1.00 66.69 485 PHE A O 1
ATOM 3495 N N . VAL A 1 486 ? -10.594 12.533 20.676 1.00 64.12 486 VAL A N 1
ATOM 3496 C CA . VAL A 1 486 ? -10.119 13.878 20.325 1.00 64.12 486 VAL A CA 1
ATOM 3497 C C . VAL A 1 486 ? -11.057 14.910 20.961 1.00 64.12 486 VAL A C 1
ATOM 3499 O O . VAL A 1 486 ? -12.280 14.824 20.813 1.00 64.12 486 VAL A O 1
ATOM 3502 N N . GLY A 1 487 ? -10.488 15.855 21.704 1.00 66.69 487 GLY A N 1
ATOM 3503 C CA . GLY A 1 487 ? -11.194 16.876 22.479 1.00 66.69 487 GLY A CA 1
ATOM 3504 C C . GLY A 1 487 ? -10.233 17.583 23.443 1.00 66.69 487 GLY A C 1
ATOM 3505 O O . GLY A 1 487 ? -9.064 17.192 23.520 1.00 66.69 487 GLY A O 1
ATOM 3506 N N . PRO A 1 488 ? -10.684 18.604 24.196 1.00 65.50 488 PRO A N 1
ATOM 3507 C CA . PRO A 1 488 ? -9.887 19.143 25.295 1.00 65.50 488 PRO A CA 1
ATOM 3508 C C . PRO A 1 488 ? -9.552 18.017 26.281 1.00 65.50 488 PRO A C 1
ATOM 3510 O O . PRO A 1 488 ? -10.381 17.141 26.516 1.00 65.50 488 PRO A O 1
ATOM 3513 N N . CYS A 1 489 ? -8.350 18.039 26.862 1.00 82.25 489 CYS A N 1
ATOM 3514 C CA . CYS A 1 489 ? -7.887 17.028 27.825 1.00 82.25 489 CYS A CA 1
ATOM 3515 C C . CYS A 1 489 ? -7.672 15.606 27.254 1.00 82.25 489 CYS A C 1
ATOM 3517 O O . CYS A 1 489 ? -7.595 14.653 28.024 1.00 82.25 489 CYS A O 1
ATOM 3519 N N . SER A 1 490 ? -7.579 15.429 25.929 1.00 79.62 490 SER A N 1
ATOM 3520 C CA . SER A 1 490 ? -7.365 14.113 25.295 1.00 79.62 490 SER A CA 1
ATOM 3521 C C . SER A 1 490 ? -6.071 13.412 25.735 1.00 79.62 490 SER A C 1
ATOM 3523 O O . SER A 1 490 ? -6.074 12.203 25.977 1.00 79.62 490 SER A O 1
ATOM 3525 N N . ALA A 1 491 ? -4.985 14.174 25.881 1.00 84.62 491 ALA A N 1
ATOM 3526 C CA . ALA A 1 491 ? -3.731 13.736 26.487 1.00 84.62 491 ALA A CA 1
ATOM 3527 C C . ALA A 1 491 ? -3.651 14.189 27.960 1.00 84.62 491 ALA A C 1
ATOM 3529 O O . ALA A 1 491 ? -4.083 15.304 28.272 1.00 84.62 491 ALA A O 1
ATOM 3530 N N . PRO A 1 492 ? -3.083 13.370 28.867 1.00 88.50 492 PRO A N 1
ATOM 3531 C CA . PRO A 1 492 ? -2.860 13.768 30.253 1.00 88.50 492 PRO A CA 1
ATOM 3532 C C . PRO A 1 492 ? -1.784 14.857 30.341 1.00 88.50 492 PRO A C 1
ATOM 3534 O O . PRO A 1 492 ? -0.811 14.855 29.585 1.00 88.50 492 PRO A O 1
ATOM 3537 N N . ARG A 1 493 ? -1.941 15.795 31.278 1.00 92.81 493 ARG A N 1
ATOM 3538 C CA . ARG A 1 493 ? -1.028 16.936 31.429 1.00 92.81 493 ARG A CA 1
ATOM 3539 C C . ARG A 1 493 ? 0.337 16.491 31.979 1.00 92.81 493 ARG A C 1
ATOM 3541 O O . ARG A 1 493 ? 0.377 15.637 32.866 1.00 92.81 493 ARG A O 1
ATOM 3548 N N . PRO A 1 494 ? 1.455 17.106 31.546 1.00 92.06 494 PRO A N 1
ATOM 3549 C CA . PRO A 1 494 ? 2.803 16.754 32.008 1.00 92.06 494 PRO A CA 1
ATOM 3550 C C . PRO A 1 494 ? 3.121 17.237 33.435 1.00 92.06 494 PRO A C 1
ATOM 3552 O O . PRO A 1 494 ? 4.182 16.925 33.967 1.00 92.06 494 PRO A O 1
ATOM 3555 N N . VAL A 1 495 ? 2.222 17.996 34.070 1.00 93.00 495 VAL A N 1
ATOM 3556 C CA . VAL A 1 495 ? 2.366 18.480 35.449 1.00 93.00 495 VAL A CA 1
ATOM 3557 C C . VAL A 1 495 ? 1.141 18.039 36.256 1.00 93.00 495 VAL A C 1
ATOM 3559 O O . VAL A 1 495 ? 0.045 18.520 35.963 1.00 93.00 495 VAL A O 1
ATOM 3562 N N . PRO A 1 496 ? 1.299 17.193 37.294 1.00 94.25 496 PRO A N 1
ATOM 3563 C CA . PRO A 1 496 ? 0.192 16.767 38.146 1.00 94.25 496 PRO A CA 1
ATOM 3564 C C . PRO A 1 496 ? -0.559 17.938 38.774 1.00 94.25 496 PRO A C 1
ATOM 3566 O O . PRO A 1 496 ? 0.059 18.804 39.400 1.00 94.25 496 PRO A O 1
ATOM 3569 N N . VAL A 1 497 ? -1.886 17.958 38.646 1.00 94.75 497 VAL A N 1
ATOM 3570 C CA . VAL A 1 497 ? -2.741 18.969 39.297 1.00 94.75 497 VAL A CA 1
ATOM 3571 C C . VAL A 1 497 ? -3.055 18.654 40.759 1.00 94.75 497 VAL A C 1
ATOM 3573 O O . VAL A 1 497 ? -3.319 19.577 41.526 1.00 94.75 497 VAL A O 1
ATOM 3576 N N . PHE A 1 498 ? -2.967 17.382 41.157 1.00 96.88 498 PHE A N 1
ATOM 3577 C CA . PHE A 1 498 ? -3.105 16.946 42.546 1.00 96.88 498 PHE A CA 1
ATOM 3578 C C . PHE A 1 498 ? -1.742 16.596 43.157 1.00 96.88 498 PHE A C 1
ATOM 3580 O O . PHE A 1 498 ? -0.824 16.190 42.443 1.00 96.88 498 PHE A O 1
ATOM 3587 N N . SER A 1 499 ? -1.600 16.765 44.471 1.00 95.19 499 SER A N 1
ATOM 3588 C CA . SER A 1 499 ? -0.374 16.444 45.223 1.00 95.19 499 SER A CA 1
ATOM 3589 C C . SER A 1 499 ? -0.114 14.938 45.354 1.00 95.19 499 SER A C 1
ATOM 3591 O O . SER A 1 499 ? 1.036 14.512 45.378 1.00 95.19 499 SER A O 1
ATOM 3593 N N . ASP A 1 500 ? -1.178 14.141 45.413 1.00 96.56 500 ASP A N 1
ATOM 3594 C CA . ASP A 1 500 ? -1.195 12.708 45.734 1.00 96.56 500 ASP A CA 1
ATOM 3595 C C . ASP A 1 500 ? -1.469 11.797 44.519 1.00 96.56 500 ASP A C 1
ATOM 3597 O O . ASP A 1 500 ? -1.649 10.588 44.663 1.00 96.56 500 ASP A O 1
ATOM 3601 N N . ALA A 1 501 ? -1.469 12.365 43.310 1.00 96.38 501 ALA A N 1
ATOM 3602 C CA . ALA A 1 501 ? -1.560 11.638 42.045 1.00 96.38 501 ALA A CA 1
ATOM 3603 C C . ALA A 1 501 ? -0.406 12.052 41.104 1.00 96.38 501 ALA A C 1
ATOM 3605 O O . ALA A 1 501 ? -0.627 12.825 40.172 1.00 96.38 501 ALA A O 1
ATOM 3606 N N . PRO A 1 502 ? 0.838 11.590 41.348 1.00 95.94 502 PRO A N 1
ATOM 3607 C CA . PRO A 1 502 ? 1.988 11.873 40.483 1.00 95.94 502 PRO A CA 1
ATOM 3608 C C . PRO A 1 502 ? 1.866 11.200 39.105 1.00 95.94 502 PRO A C 1
ATOM 3610 O O . PRO A 1 502 ? 1.078 10.272 38.932 1.00 95.94 502 PRO A O 1
ATOM 3613 N N . LEU A 1 503 ? 2.710 11.605 38.144 1.00 95.31 503 LEU A N 1
ATOM 3614 C CA . LEU A 1 503 ? 2.747 11.051 36.774 1.00 95.31 503 LEU A CA 1
ATOM 3615 C C . LEU A 1 503 ? 2.883 9.516 36.728 1.00 95.31 503 LEU A C 1
ATOM 3617 O O . LEU A 1 503 ? 2.381 8.873 35.812 1.00 95.31 503 LEU A O 1
ATOM 3621 N N . THR A 1 504 ? 3.561 8.933 37.719 1.00 95.62 504 THR A N 1
ATOM 3622 C CA . THR A 1 504 ? 3.795 7.488 37.869 1.00 95.62 504 THR A CA 1
ATOM 3623 C C . THR A 1 504 ? 2.607 6.724 38.462 1.00 95.62 504 THR A C 1
ATOM 3625 O O . THR A 1 504 ? 2.642 5.496 38.542 1.00 95.62 504 THR A O 1
ATOM 3628 N N . HIS A 1 505 ? 1.548 7.411 38.899 1.00 95.12 505 HIS A N 1
ATOM 3629 C CA . HIS A 1 505 ? 0.372 6.768 39.471 1.00 95.12 505 HIS A CA 1
ATOM 3630 C C . HIS A 1 505 ? -0.404 5.997 38.393 1.00 95.12 505 HIS A C 1
ATOM 3632 O O . HIS A 1 505 ? -0.737 6.545 37.345 1.00 95.12 505 HIS A O 1
ATOM 3638 N N . LYS A 1 506 ? -0.768 4.736 38.670 1.00 93.75 506 LYS A N 1
ATOM 3639 C CA . LYS A 1 506 ? -1.423 3.825 37.705 1.00 93.75 506 LYS A CA 1
ATOM 3640 C C . LYS A 1 506 ? -2.672 4.407 37.026 1.00 93.75 506 LYS A C 1
ATOM 3642 O O . LYS A 1 506 ? -2.946 4.066 35.883 1.00 93.75 506 LYS A O 1
ATOM 3647 N N . PHE A 1 507 ? -3.409 5.263 37.734 1.00 94.50 507 PHE A N 1
ATOM 3648 C CA . PHE A 1 507 ? -4.620 5.936 37.245 1.00 94.50 507 PHE A CA 1
ATOM 3649 C C . PHE A 1 507 ? -4.419 7.448 37.029 1.00 94.50 507 PHE A C 1
ATOM 3651 O O . PHE A 1 507 ? -5.371 8.221 37.127 1.00 94.50 507 PHE A O 1
ATOM 3658 N N . TYR A 1 508 ? -3.176 7.910 36.831 1.00 95.31 508 TYR A N 1
ATOM 3659 C CA . TYR A 1 508 ? -2.873 9.336 36.649 1.00 95.31 508 TYR A CA 1
ATOM 3660 C C . TYR A 1 508 ? -3.671 9.941 35.490 1.00 95.31 508 TYR A C 1
ATOM 3662 O O . TYR A 1 508 ? -4.273 11.000 35.644 1.00 95.31 508 TYR A O 1
ATOM 3670 N N . LYS A 1 509 ? -3.724 9.231 34.357 1.00 94.56 509 LYS A N 1
ATOM 3671 C CA . LYS A 1 509 ? -4.412 9.656 33.133 1.00 94.56 509 LYS A CA 1
ATOM 3672 C C . LYS A 1 509 ? -5.881 9.997 33.396 1.00 94.56 509 LYS A C 1
ATOM 3674 O O . LYS A 1 509 ? -6.353 11.061 33.005 1.00 94.56 509 LYS A O 1
ATOM 3679 N N . GLU A 1 510 ? -6.596 9.104 34.069 1.00 94.88 510 GLU A N 1
ATOM 3680 C CA . GLU A 1 510 ? -8.025 9.240 34.339 1.00 94.88 510 GLU A CA 1
ATOM 3681 C C . GLU A 1 510 ? -8.301 10.253 35.459 1.00 94.88 510 GLU A C 1
ATOM 3683 O O . GLU A 1 510 ? -9.276 11.000 35.389 1.00 94.88 510 GLU A O 1
ATOM 3688 N N . ILE A 1 511 ? -7.423 10.335 36.465 1.00 96.00 511 ILE A N 1
ATOM 3689 C CA . ILE A 1 511 ? -7.503 11.326 37.549 1.00 96.00 511 ILE A CA 1
ATOM 3690 C C . ILE A 1 511 ? -7.269 12.753 37.026 1.00 96.00 511 ILE A C 1
ATOM 3692 O O . ILE A 1 511 ? -8.026 13.663 37.375 1.00 96.00 511 ILE A O 1
ATOM 3696 N N . ASP A 1 512 ? -6.264 12.951 36.171 1.00 95.25 512 ASP A N 1
ATOM 3697 C CA . ASP A 1 512 ? -5.963 14.246 35.556 1.00 95.25 512 ASP A CA 1
ATOM 3698 C C . ASP A 1 512 ? -7.080 14.686 34.600 1.00 95.25 512 ASP A C 1
ATOM 3700 O O . ASP A 1 512 ? -7.575 15.812 34.696 1.00 95.25 512 ASP A O 1
ATOM 3704 N N . TRP A 1 513 ? -7.556 13.773 33.747 1.00 94.19 513 TRP A N 1
ATOM 3705 C CA . TRP A 1 513 ? -8.691 14.011 32.854 1.00 94.19 513 TRP A CA 1
ATOM 3706 C C . TRP A 1 513 ? -9.966 14.397 33.621 1.00 94.19 513 TRP A C 1
ATOM 3708 O O . TRP A 1 513 ? -10.639 15.353 33.236 1.00 94.19 513 TRP A O 1
ATOM 3718 N N . MET A 1 514 ? -10.263 13.739 34.751 1.00 93.81 514 MET A N 1
ATOM 3719 C CA . MET A 1 514 ? -11.416 14.077 35.599 1.00 93.81 514 MET A CA 1
ATOM 3720 C C . MET A 1 514 ? -11.361 15.520 36.132 1.00 93.81 514 MET A C 1
ATOM 3722 O O . MET A 1 514 ? -12.410 16.148 36.276 1.00 93.81 514 MET A O 1
ATOM 3726 N N . GLU A 1 515 ? -10.175 16.068 36.422 1.00 94.06 515 GLU A N 1
ATOM 3727 C CA . GLU A 1 515 ? -10.019 17.485 36.795 1.00 94.06 515 GLU A CA 1
ATOM 3728 C C . GLU A 1 515 ? -10.088 18.397 35.576 1.00 94.06 515 GLU A C 1
ATOM 3730 O O . GLU A 1 515 ? -10.748 19.436 35.607 1.00 94.06 515 GLU A O 1
ATOM 3735 N N . CYS A 1 516 ? -9.442 18.012 34.481 1.00 93.31 516 CYS A N 1
ATOM 3736 C CA . CYS A 1 516 ? -9.396 18.811 33.267 1.00 93.31 516 CYS A CA 1
ATOM 3737 C C . CYS A 1 516 ? -10.813 19.020 32.681 1.00 93.31 516 CYS A C 1
ATOM 3739 O O . CYS A 1 516 ? -11.185 20.154 32.377 1.00 93.31 516 CYS A O 1
ATOM 3741 N N . MET A 1 517 ? -11.657 17.978 32.702 1.00 91.12 517 MET A N 1
ATOM 3742 C CA . MET A 1 517 ? -13.097 18.014 32.384 1.00 91.12 517 MET A CA 1
ATOM 3743 C C . MET A 1 517 ? -13.987 18.632 33.487 1.00 91.12 517 MET A C 1
ATOM 3745 O O . MET A 1 517 ? -15.197 18.751 33.312 1.00 91.12 517 MET A O 1
ATOM 3749 N N . LYS A 1 518 ? -13.410 19.029 34.632 1.00 90.94 518 LYS A N 1
ATOM 3750 C CA . LYS A 1 518 ? -14.082 19.617 35.813 1.00 90.94 518 LYS A CA 1
ATOM 3751 C C . LYS A 1 518 ? -15.126 18.720 36.495 1.00 90.94 518 LYS A C 1
ATOM 3753 O O . LYS A 1 518 ? -15.957 19.202 37.265 1.00 90.94 518 LYS A O 1
ATOM 3758 N N . TYR A 1 519 ? -15.048 17.405 36.297 1.00 91.50 519 TYR A N 1
ATOM 3759 C CA . TYR A 1 519 ? -15.865 16.429 37.024 1.00 91.50 519 TYR A CA 1
ATOM 3760 C C . TYR A 1 519 ? -15.329 16.205 38.450 1.00 91.50 519 TYR A C 1
ATOM 3762 O O . TYR A 1 519 ? -16.106 16.091 39.402 1.00 91.50 519 TYR A O 1
ATOM 3770 N N . ALA A 1 520 ? -14.007 16.233 38.638 1.00 91.62 520 ALA A N 1
ATOM 3771 C CA . ALA A 1 520 ? -13.334 16.231 39.936 1.00 91.62 520 ALA A CA 1
ATOM 3772 C C . ALA A 1 520 ? -12.643 17.571 40.232 1.00 91.62 520 ALA A C 1
ATOM 3774 O O . ALA A 1 520 ? -12.111 18.212 39.337 1.00 91.62 520 ALA A O 1
ATOM 3775 N N . THR A 1 521 ? -12.597 17.965 41.506 1.00 88.44 521 THR A N 1
ATOM 3776 C CA . THR A 1 521 ? -11.894 19.181 41.974 1.00 88.44 521 THR A CA 1
ATOM 3777 C C . THR A 1 521 ? -10.889 18.910 43.098 1.00 88.44 521 THR A C 1
ATOM 3779 O O . THR A 1 521 ? -10.199 19.823 43.538 1.00 88.44 521 THR A O 1
ATOM 3782 N N . GLY A 1 522 ? -10.838 17.672 43.604 1.00 90.50 522 GLY A N 1
ATOM 3783 C CA . GLY A 1 522 ? -10.091 17.309 44.813 1.00 90.50 522 GLY A CA 1
ATOM 3784 C C . GLY A 1 522 ? -10.585 17.996 46.094 1.00 90.50 522 GLY A C 1
ATOM 3785 O O . GLY A 1 522 ? -11.641 18.638 46.117 1.00 90.50 522 GLY A O 1
ATOM 3786 N N . TRP A 1 523 ? -9.800 17.850 47.162 1.00 91.75 523 TRP A N 1
ATOM 3787 C CA . TRP A 1 523 ? -9.890 18.635 48.393 1.00 91.75 523 TRP A CA 1
ATOM 3788 C C . TRP A 1 523 ? -8.840 19.742 48.372 1.00 91.75 523 TRP A C 1
ATOM 3790 O O . TRP A 1 523 ? -7.669 19.489 48.101 1.00 91.75 523 TRP A O 1
ATOM 3800 N N . ARG A 1 524 ? -9.249 20.974 48.691 1.00 93.69 524 ARG A N 1
ATOM 3801 C CA . ARG A 1 524 ? -8.327 22.101 48.857 1.00 93.69 524 ARG A CA 1
ATOM 3802 C C . ARG A 1 524 ? -7.505 21.907 50.133 1.00 93.69 524 ARG A C 1
ATOM 3804 O O . ARG A 1 524 ? -8.079 21.814 51.215 1.00 93.69 524 ARG A O 1
ATOM 3811 N N . MET A 1 525 ? -6.184 21.907 49.992 1.00 92.88 525 MET A N 1
ATOM 3812 C CA . MET A 1 525 ? -5.245 21.850 51.113 1.00 92.88 525 MET A CA 1
ATOM 3813 C C . MET A 1 525 ? -4.938 23.259 51.658 1.00 92.88 525 MET A C 1
ATOM 3815 O O . MET A 1 525 ? -5.130 24.238 50.929 1.00 92.88 525 MET A O 1
ATOM 3819 N N . PRO A 1 526 ? -4.462 23.395 52.915 1.00 89.12 526 PRO A N 1
ATOM 3820 C CA . PRO A 1 526 ? -4.075 24.693 53.482 1.00 89.12 526 PRO A CA 1
ATOM 3821 C C . PRO A 1 526 ? -2.941 25.382 52.707 1.00 89.12 526 PRO A C 1
ATOM 3823 O O . PRO A 1 526 ? -2.927 26.604 52.595 1.00 89.12 526 PRO A O 1
ATOM 3826 N N . ALA A 1 527 ? -2.028 24.593 52.135 1.00 86.38 527 ALA A N 1
ATOM 3827 C CA . ALA A 1 527 ? -0.965 25.036 51.240 1.00 86.38 527 ALA A CA 1
ATOM 3828 C C . ALA A 1 527 ? -0.736 23.993 50.132 1.00 86.38 527 ALA A C 1
ATOM 3830 O O . ALA A 1 527 ? -1.054 22.816 50.305 1.00 86.38 527 ALA A O 1
ATOM 3831 N N . GLY A 1 528 ? -0.158 24.419 49.006 1.00 87.75 528 GLY A N 1
ATOM 3832 C CA . GLY A 1 528 ? 0.170 23.539 47.881 1.00 87.75 528 GLY A CA 1
ATOM 3833 C C . GLY A 1 528 ? -1.022 23.165 46.989 1.00 87.75 528 GLY A C 1
ATOM 3834 O O . GLY A 1 528 ? -2.020 23.881 46.904 1.00 87.75 528 GLY A O 1
ATOM 3835 N N . LYS A 1 529 ? -0.877 22.048 46.267 1.00 92.19 529 LYS A N 1
ATOM 3836 C CA . LYS A 1 529 ? -1.890 21.510 45.344 1.00 92.19 529 LYS A CA 1
ATOM 3837 C C . LYS A 1 529 ? -3.023 20.803 46.110 1.00 92.19 529 LYS A C 1
ATOM 3839 O O . LYS A 1 529 ? -2.784 20.314 47.213 1.00 92.19 529 LYS A O 1
ATOM 3844 N N . PRO A 1 530 ? -4.244 20.724 45.548 1.00 96.25 530 PRO A N 1
ATOM 3845 C CA . PRO A 1 530 ? -5.316 19.913 46.123 1.00 96.25 530 PRO A CA 1
ATOM 3846 C C . PRO A 1 530 ? -4.969 18.414 46.136 1.00 96.25 530 PRO A C 1
ATOM 3848 O O . PRO A 1 530 ? -4.158 17.951 45.339 1.00 96.25 530 PRO A O 1
ATOM 3851 N N . GLU A 1 531 ? -5.639 17.644 46.990 1.00 96.62 531 GLU A N 1
ATOM 3852 C CA . GLU A 1 531 ? -5.562 16.174 47.015 1.00 96.62 531 GLU A CA 1
ATOM 3853 C C . GLU A 1 531 ? -6.717 15.543 46.225 1.00 96.62 531 GLU A C 1
ATOM 3855 O O . GLU A 1 531 ? -7.870 15.969 46.345 1.00 96.62 531 GLU A O 1
ATOM 3860 N N . TYR A 1 532 ? -6.453 14.484 45.462 1.00 95.94 532 TYR A N 1
ATOM 3861 C CA . TYR A 1 532 ? -7.482 13.666 44.822 1.00 95.94 532 TYR A CA 1
ATOM 3862 C C . TYR A 1 532 ? -8.006 12.546 45.729 1.00 95.94 532 TYR A C 1
ATOM 3864 O O . TYR A 1 532 ? -9.166 12.148 45.591 1.00 95.94 532 TYR A O 1
ATOM 3872 N N . ARG A 1 533 ? -7.171 12.033 46.633 1.00 95.81 533 ARG A N 1
ATOM 3873 C CA . ARG A 1 533 ? -7.352 10.847 47.486 1.00 95.81 533 ARG A CA 1
ATOM 3874 C C . ARG A 1 533 ? -7.717 9.591 46.676 1.00 95.81 533 ARG A C 1
ATOM 3876 O O . ARG A 1 533 ? -8.861 9.137 46.749 1.00 95.81 533 ARG A O 1
ATOM 3883 N N . PRO A 1 534 ? -6.786 9.037 45.865 1.00 95.94 534 PRO A N 1
ATOM 3884 C CA . PRO A 1 534 ? -7.079 7.984 44.882 1.00 95.94 534 PRO A CA 1
ATOM 3885 C C . PRO A 1 534 ? -7.658 6.698 45.481 1.00 95.94 534 PRO A C 1
ATOM 3887 O O . PRO A 1 534 ? -8.620 6.141 44.949 1.00 95.94 534 PRO A O 1
ATOM 3890 N N . THR A 1 535 ? -7.094 6.245 46.600 1.00 94.81 535 THR A N 1
ATOM 3891 C CA . THR A 1 535 ? -7.433 4.972 47.254 1.00 94.81 535 THR A CA 1
ATOM 3892 C C . THR A 1 535 ? -8.655 5.043 48.163 1.00 94.81 535 THR A C 1
ATOM 3894 O O . THR A 1 535 ? -9.188 3.998 48.514 1.00 94.81 535 THR A O 1
ATOM 3897 N N . TRP A 1 536 ? -9.117 6.240 48.542 1.00 93.75 536 TRP A N 1
ATOM 3898 C CA . TRP A 1 536 ? -10.227 6.391 49.486 1.00 93.75 536 TRP A CA 1
ATOM 3899 C C . TRP A 1 536 ? -11.538 5.869 48.891 1.00 93.75 536 TRP A C 1
ATOM 3901 O O . TRP A 1 536 ? -11.850 6.138 47.724 1.00 93.75 536 TRP A O 1
ATOM 3911 N N . ASN A 1 537 ? -12.317 5.165 49.714 1.00 94.31 537 ASN A N 1
ATOM 3912 C CA . ASN A 1 537 ? -13.631 4.649 49.343 1.00 94.31 537 ASN A CA 1
ATOM 3913 C C . ASN A 1 537 ? -14.615 5.806 49.126 1.00 94.31 537 ASN A C 1
ATOM 3915 O O . ASN A 1 537 ? -14.517 6.877 49.731 1.00 94.31 537 ASN A O 1
ATOM 3919 N N . LEU A 1 538 ? -15.542 5.607 48.196 1.00 91.69 538 LEU A N 1
ATOM 3920 C CA . LEU A 1 538 ? -16.407 6.654 47.679 1.00 91.69 538 LEU A CA 1
ATOM 3921 C C . LEU A 1 538 ? -17.803 6.546 48.307 1.00 91.69 538 LEU A C 1
ATOM 3923 O O . LEU A 1 538 ? -18.552 5.619 48.011 1.00 91.69 538 LEU A O 1
ATOM 3927 N N . GLU A 1 539 ? -18.175 7.518 49.144 1.00 92.25 539 GLU A N 1
ATOM 3928 C CA . GLU A 1 539 ? -19.549 7.670 49.646 1.00 92.25 539 GLU A CA 1
ATOM 3929 C C . GLU A 1 539 ? -20.545 7.846 48.490 1.00 92.25 539 GLU A C 1
ATOM 3931 O O . GLU A 1 539 ? -20.286 8.601 47.547 1.00 92.25 539 GLU A O 1
ATOM 3936 N N . ARG A 1 540 ? -21.728 7.230 48.578 1.00 92.06 540 ARG A N 1
ATOM 3937 C CA . ARG A 1 540 ? -22.767 7.305 47.533 1.00 92.06 540 ARG A CA 1
ATOM 3938 C C . ARG A 1 540 ? -23.102 8.730 47.091 1.00 92.06 540 ARG A C 1
ATOM 3940 O O . ARG A 1 540 ? -23.304 8.959 45.900 1.00 92.06 540 ARG A O 1
ATOM 3947 N N . GLN A 1 541 ? -23.113 9.703 48.000 1.00 90.75 541 GLN A N 1
ATOM 3948 C CA . GLN A 1 541 ? -23.357 11.105 47.638 1.00 90.75 541 GLN A CA 1
ATOM 3949 C C . GLN A 1 541 ? -22.241 11.742 46.788 1.00 90.75 541 GLN A C 1
ATOM 3951 O O . GLN A 1 541 ? -22.516 12.595 45.945 1.00 90.75 541 GLN A O 1
ATOM 3956 N N . ALA A 1 542 ? -20.990 11.291 46.924 1.00 89.56 542 ALA A N 1
ATOM 3957 C CA . ALA A 1 542 ? -19.881 11.786 46.108 1.00 89.56 542 ALA A CA 1
ATOM 3958 C C . ALA A 1 542 ? -19.990 11.331 44.640 1.00 89.56 542 ALA A C 1
ATOM 3960 O O . ALA A 1 542 ? -19.541 12.046 43.746 1.00 89.56 542 ALA A O 1
ATOM 3961 N N . MET A 1 543 ? -20.629 10.185 44.372 1.00 90.69 543 MET A N 1
ATOM 3962 C CA . MET A 1 543 ? -20.929 9.726 43.007 1.00 90.69 543 MET A CA 1
ATOM 3963 C C . MET A 1 543 ? -21.964 10.623 42.330 1.00 90.69 543 MET A C 1
ATOM 3965 O O . MET A 1 543 ? -21.782 10.972 41.162 1.00 90.69 543 MET A O 1
ATOM 3969 N N . ALA A 1 544 ? -22.972 11.088 43.075 1.00 92.12 544 ALA A N 1
ATOM 3970 C CA . ALA A 1 544 ? -23.935 12.048 42.549 1.00 92.12 544 ALA A CA 1
ATOM 3971 C C . ALA A 1 544 ? -23.251 13.348 42.104 1.00 92.12 544 ALA A C 1
ATOM 3973 O O . ALA A 1 544 ? -23.537 13.847 41.018 1.00 92.12 544 ALA A O 1
ATOM 3974 N N . ALA A 1 545 ? -22.270 13.837 42.868 1.00 90.81 545 ALA A N 1
ATOM 3975 C CA . ALA A 1 545 ? -21.488 15.017 42.498 1.00 90.81 545 ALA A CA 1
ATOM 3976 C C . ALA A 1 545 ? -20.662 14.844 41.207 1.00 90.81 545 ALA A C 1
ATOM 3978 O O . ALA A 1 545 ? -20.451 15.821 40.487 1.00 90.81 545 ALA A O 1
ATOM 3979 N N . PHE A 1 546 ? -20.203 13.628 40.889 1.00 90.44 546 PHE A N 1
ATOM 3980 C CA . PHE A 1 546 ? -19.519 13.351 39.623 1.00 90.44 546 PHE A CA 1
ATOM 3981 C C . PHE A 1 546 ? -20.497 13.330 38.442 1.00 90.44 546 PHE A C 1
ATOM 3983 O O . PHE A 1 546 ? -20.277 14.042 37.463 1.00 90.44 546 PHE A O 1
ATOM 3990 N N . ILE A 1 547 ? -21.597 12.575 38.545 1.00 90.75 547 ILE A N 1
ATOM 3991 C CA . ILE A 1 547 ? -22.572 12.456 37.448 1.00 90.75 547 ILE A CA 1
ATOM 3992 C C . ILE A 1 547 ? -23.286 13.795 37.208 1.00 90.75 547 ILE A C 1
ATOM 3994 O O . ILE A 1 547 ? -23.431 14.208 36.062 1.00 90.75 547 ILE A O 1
ATOM 3998 N N . PHE A 1 548 ? -23.637 14.542 38.259 1.00 93.88 548 PHE A N 1
ATOM 3999 C CA . PHE A 1 548 ? -24.245 15.870 38.127 1.00 93.88 548 PHE A CA 1
ATOM 4000 C C . PHE A 1 548 ? -23.359 16.846 37.337 1.00 93.88 548 PHE A C 1
ATOM 4002 O O . PHE A 1 548 ? -23.857 17.544 36.460 1.00 93.88 548 PHE A O 1
ATOM 4009 N N . ARG A 1 549 ? -22.041 16.885 37.583 1.00 92.88 549 ARG A N 1
ATOM 4010 C CA . ARG A 1 549 ? -21.118 17.772 36.838 1.00 92.88 549 ARG A CA 1
ATOM 4011 C C . ARG A 1 549 ? -20.936 17.378 35.372 1.00 92.88 549 ARG A C 1
ATOM 4013 O O . ARG A 1 549 ? -20.564 18.228 34.570 1.00 92.88 549 ARG A O 1
ATOM 4020 N N . MET A 1 550 ? -21.182 16.115 35.039 1.00 89.62 550 MET A N 1
ATOM 4021 C CA . MET A 1 550 ? -21.104 15.593 33.675 1.00 89.62 550 MET A CA 1
ATOM 4022 C C . MET A 1 550 ? -22.383 15.850 32.861 1.00 89.62 550 MET A C 1
ATOM 4024 O O . MET A 1 550 ? -22.318 15.890 31.637 1.00 89.62 550 MET A O 1
ATOM 4028 N N . GLU A 1 551 ? -23.531 16.032 33.521 1.00 90.88 551 GLU A N 1
ATOM 4029 C CA . GLU A 1 551 ? -24.853 15.856 32.895 1.00 90.88 551 GLU A CA 1
ATOM 4030 C C . GLU A 1 551 ? -25.886 16.943 33.197 1.00 90.88 551 GLU A C 1
ATOM 4032 O O . GLU A 1 551 ? -26.780 17.197 32.389 1.00 90.88 551 GLU A O 1
ATOM 4037 N N . ALA A 1 552 ? -25.844 17.541 34.387 1.00 93.12 552 ALA A N 1
ATOM 4038 C CA . ALA A 1 552 ? -26.948 18.363 34.850 1.00 93.12 552 ALA A CA 1
ATOM 4039 C C . ALA A 1 552 ? -26.937 19.750 34.184 1.00 93.12 552 ALA A C 1
ATOM 4041 O O . ALA A 1 552 ? -25.879 20.384 34.083 1.00 93.12 552 ALA A O 1
ATOM 4042 N N . PRO A 1 553 ? -28.109 20.291 33.797 1.00 91.12 553 PRO A N 1
ATOM 4043 C CA . PRO A 1 553 ? -28.210 21.665 33.324 1.00 91.12 553 PRO A CA 1
ATOM 4044 C C . PRO A 1 553 ? -27.605 22.645 34.337 1.00 91.12 553 PRO A C 1
ATOM 4046 O O . PRO A 1 553 ? -27.934 22.610 35.525 1.00 91.12 553 PRO A O 1
ATOM 4049 N N . LYS A 1 554 ? -26.739 23.561 33.878 1.00 88.50 554 LYS A N 1
ATOM 4050 C CA . LYS A 1 554 ? -26.029 24.530 34.746 1.00 88.50 554 LYS A CA 1
ATOM 4051 C C . LYS A 1 554 ? -26.980 25.350 35.634 1.00 88.50 554 LYS A C 1
ATOM 4053 O O . LYS A 1 554 ? -26.624 25.730 36.747 1.00 88.50 554 LYS A O 1
ATOM 4058 N N . ASN A 1 555 ? -28.194 25.596 35.145 1.00 92.75 555 ASN A N 1
ATOM 4059 C CA . ASN A 1 555 ? -29.274 26.330 35.803 1.00 92.75 555 ASN A CA 1
ATOM 4060 C C . ASN A 1 555 ? -30.205 25.462 36.679 1.00 92.75 555 ASN A C 1
ATOM 4062 O O . ASN A 1 555 ? -31.160 26.007 37.231 1.00 92.75 555 ASN A O 1
ATOM 4066 N N . TYR A 1 556 ? -29.956 24.153 36.829 1.00 95.25 556 TYR A N 1
ATOM 4067 C CA . TYR A 1 556 ? -30.805 23.256 37.620 1.00 95.25 556 TYR A CA 1
ATOM 4068 C C . TYR A 1 556 ? -30.992 23.755 39.062 1.00 95.25 556 TYR A C 1
ATOM 4070 O O . TYR A 1 556 ? -30.036 24.194 39.718 1.00 95.25 556 TYR A O 1
ATOM 4078 N N . ARG A 1 557 ? -32.225 23.635 39.567 1.00 94.50 557 ARG A N 1
ATOM 4079 C CA . ARG A 1 557 ? -32.638 23.982 40.931 1.00 94.50 557 ARG A CA 1
ATOM 4080 C C . ARG A 1 557 ? -33.321 22.768 41.551 1.00 94.50 557 ARG A C 1
ATOM 4082 O O . ARG A 1 557 ? -34.291 22.276 40.992 1.00 94.50 557 ARG A O 1
ATOM 4089 N N . ALA A 1 558 ? -32.819 22.318 42.697 1.00 95.38 558 ALA A N 1
ATOM 4090 C CA . ALA A 1 558 ? -33.392 21.184 43.410 1.00 95.38 558 ALA A CA 1
ATOM 4091 C C . ALA A 1 558 ? -34.757 21.534 44.037 1.00 95.38 558 ALA A C 1
ATOM 4093 O O . ALA A 1 558 ? -34.980 22.698 44.395 1.00 95.38 558 ALA A O 1
ATOM 4094 N N . PRO A 1 559 ? -35.656 20.551 44.217 1.00 95.38 559 PRO A N 1
ATOM 4095 C CA . PRO A 1 559 ? -36.950 20.768 44.849 1.00 95.38 559 PRO A CA 1
ATOM 4096 C C . PRO A 1 559 ? -36.784 21.229 46.303 1.00 95.38 559 PRO A C 1
ATOM 4098 O O . PRO A 1 559 ? -35.863 20.811 47.006 1.00 95.38 559 PRO A O 1
ATOM 4101 N N . LYS A 1 560 ? -37.711 22.066 46.790 1.00 94.50 560 LYS A N 1
ATOM 4102 C CA . LYS A 1 560 ? -37.723 22.540 48.192 1.00 94.50 560 LYS A CA 1
ATOM 4103 C C . LYS A 1 560 ? -37.979 21.419 49.211 1.00 94.50 560 LYS A C 1
ATOM 4105 O O . LYS A 1 560 ? -37.696 21.588 50.391 1.00 94.50 560 LYS A O 1
ATOM 4110 N N . VAL A 1 561 ? -38.536 20.296 48.760 1.00 93.44 561 VAL A N 1
ATOM 4111 C CA . VAL A 1 561 ? -38.886 19.130 49.574 1.00 93.44 561 VAL A CA 1
ATOM 4112 C C . VAL A 1 561 ? -38.132 17.925 49.024 1.00 93.44 561 VAL A C 1
ATOM 4114 O O . VAL A 1 561 ? -38.280 17.594 47.851 1.00 93.44 561 VAL A O 1
ATOM 4117 N N . SER A 1 562 ? -37.358 17.256 49.879 1.00 95.31 562 SER A N 1
ATOM 4118 C CA . SER A 1 562 ? -36.533 16.112 49.476 1.00 95.31 562 SER A CA 1
ATOM 4119 C C . SER A 1 562 ? -37.364 14.939 48.939 1.00 95.31 562 SER A C 1
ATOM 4121 O O . SER A 1 562 ? -38.389 14.608 49.552 1.00 95.31 562 SER A O 1
ATOM 4123 N N . PRO A 1 563 ? -36.930 14.259 47.858 1.00 95.38 563 PRO A N 1
ATOM 4124 C CA . PRO A 1 563 ? -37.497 12.974 47.452 1.00 95.38 563 PRO A CA 1
ATOM 4125 C C . PRO A 1 563 ? -37.110 11.829 48.405 1.00 95.38 563 PRO A C 1
ATOM 4127 O O . PRO A 1 563 ? -37.844 10.849 48.495 1.00 95.38 563 PRO A O 1
ATOM 4130 N N . PHE A 1 564 ? -36.016 11.968 49.166 1.00 96.88 564 PHE A N 1
ATOM 4131 C CA . PHE A 1 564 ? -35.519 10.956 50.104 1.00 96.88 564 PHE A CA 1
ATOM 4132 C C . PHE A 1 564 ? -35.762 11.341 51.569 1.00 96.88 564 PHE A C 1
ATOM 4134 O O . PHE A 1 564 ? -35.667 12.511 51.941 1.00 96.88 564 PHE A O 1
ATOM 4141 N N . ARG A 1 565 ? -36.044 10.350 52.422 1.00 95.69 565 ARG A N 1
ATOM 4142 C CA . ARG A 1 565 ? -36.344 10.546 53.855 1.00 95.69 565 ARG A CA 1
ATOM 4143 C C . ARG A 1 565 ? -35.129 10.993 54.681 1.00 95.69 565 ARG A C 1
ATOM 4145 O O . ARG A 1 565 ? -35.297 11.627 55.716 1.00 95.69 565 ARG A O 1
ATOM 4152 N N . ASP A 1 566 ? -33.928 10.655 54.228 1.00 95.88 566 ASP A N 1
ATOM 4153 C CA . ASP A 1 566 ? -32.637 10.820 54.911 1.00 95.88 566 ASP A CA 1
ATOM 4154 C C . ASP A 1 566 ? -31.732 11.898 54.280 1.00 95.88 566 ASP A C 1
ATOM 4156 O O . ASP A 1 566 ? -30.535 11.930 54.545 1.00 95.88 566 ASP A O 1
ATOM 4160 N N . MET A 1 567 ? -32.306 12.783 53.459 1.00 95.62 567 MET A N 1
ATOM 4161 C CA . MET A 1 567 ? -31.629 13.927 52.837 1.00 95.62 567 MET A CA 1
ATOM 4162 C C . MET A 1 567 ? -32.436 15.207 53.088 1.00 95.62 567 MET A C 1
ATOM 4164 O O . MET A 1 567 ? -33.662 15.204 52.940 1.00 95.62 567 MET A O 1
ATOM 4168 N N . LYS A 1 568 ? -31.766 16.314 53.413 1.00 95.50 568 LYS A N 1
ATOM 4169 C CA . LYS A 1 568 ? -32.359 17.642 53.640 1.00 95.50 568 LYS A CA 1
ATOM 4170 C C . LYS A 1 568 ? -31.843 18.657 52.607 1.00 95.50 568 LYS A C 1
ATOM 4172 O O . LYS A 1 568 ? -30.700 18.541 52.172 1.00 95.50 568 LYS A O 1
ATOM 4177 N N . PRO A 1 569 ? -32.609 19.718 52.276 1.00 95.62 569 PRO A N 1
ATOM 4178 C CA . PRO A 1 569 ? -32.158 20.777 51.361 1.00 95.62 569 PRO A CA 1
ATOM 4179 C C . PRO A 1 569 ? -30.879 21.530 51.768 1.00 95.62 569 PRO A C 1
ATOM 4181 O O . PRO A 1 569 ? -30.290 22.216 50.938 1.00 95.62 569 PRO A O 1
ATOM 4184 N N . SER A 1 570 ? -30.464 21.414 53.032 1.00 94.31 570 SER A N 1
ATOM 4185 C CA . SER A 1 570 ? -29.215 21.946 53.592 1.00 94.31 570 SER A CA 1
ATOM 4186 C C . SER A 1 570 ? -27.964 21.142 53.236 1.00 94.31 570 SER A C 1
ATOM 4188 O O . SER A 1 570 ? -26.852 21.633 53.426 1.00 94.31 570 SER A O 1
ATOM 4190 N N . ASP A 1 571 ? -28.119 19.890 52.807 1.00 94.44 571 ASP A N 1
ATOM 4191 C CA . ASP A 1 571 ? -27.016 18.936 52.818 1.00 94.44 571 ASP A CA 1
ATOM 4192 C C . ASP A 1 571 ? -26.117 19.128 51.593 1.00 94.44 571 ASP A C 1
ATOM 4194 O O . ASP A 1 571 ? -26.588 19.375 50.482 1.00 94.44 571 ASP A O 1
ATOM 4198 N N . LYS A 1 572 ? -24.800 18.993 51.789 1.00 90.69 572 LYS A N 1
ATOM 4199 C CA . LYS A 1 572 ? -23.757 19.409 50.831 1.00 90.69 572 LYS A CA 1
ATOM 4200 C C . LYS A 1 572 ? -23.952 18.914 49.391 1.00 90.69 572 LYS A C 1
ATOM 4202 O O . LYS A 1 572 ? -23.559 19.618 48.467 1.00 90.69 572 LYS A O 1
ATOM 4207 N N . PHE A 1 573 ? -24.515 17.719 49.222 1.00 93.62 573 PHE A N 1
ATOM 4208 C CA . PHE A 1 573 ? -24.747 17.071 47.927 1.00 93.62 573 PHE A CA 1
ATOM 4209 C C . PHE A 1 573 ? -26.241 16.835 47.630 1.00 93.62 573 PHE A C 1
ATOM 4211 O O . PHE A 1 573 ? -26.598 16.032 46.766 1.00 93.62 573 PHE A O 1
ATOM 4218 N N . TYR A 1 574 ? -27.140 17.513 48.357 1.00 95.94 574 TYR A N 1
ATOM 4219 C CA . TYR A 1 574 ? -28.588 17.399 48.171 1.00 95.94 574 TYR A CA 1
ATOM 4220 C C . TYR A 1 574 ? -29.014 17.702 46.735 1.00 95.94 574 TYR A C 1
ATOM 4222 O O . TYR A 1 574 ? -29.840 16.985 46.170 1.00 95.94 574 TYR A O 1
ATOM 4230 N N . LYS A 1 575 ? -28.437 18.751 46.137 1.00 96.25 575 LYS A N 1
ATOM 4231 C CA . LYS A 1 575 ? -28.792 19.208 44.792 1.00 96.25 575 LYS A CA 1
ATOM 4232 C C . LYS A 1 575 ? -28.543 18.115 43.755 1.00 96.25 575 LYS A C 1
ATOM 4234 O O . LYS A 1 575 ? -29.387 17.871 42.897 1.00 96.25 575 LYS A O 1
ATOM 4239 N N . GLU A 1 576 ? -27.398 17.459 43.860 1.00 95.69 576 GLU A N 1
ATOM 4240 C CA . GLU A 1 576 ? -26.952 16.416 42.949 1.00 95.69 576 GLU A CA 1
ATOM 4241 C C . GLU A 1 576 ? -27.731 15.110 43.148 1.00 95.69 576 GLU A C 1
ATOM 4243 O O . GLU A 1 576 ? -28.145 14.480 42.174 1.00 95.69 576 GLU A O 1
ATOM 4248 N N . VAL A 1 577 ? -28.005 14.740 44.403 1.00 95.75 577 VAL A N 1
ATOM 4249 C CA . VAL A 1 577 ? -28.806 13.558 44.760 1.00 95.75 577 VAL A CA 1
ATOM 4250 C C . VAL A 1 577 ? -30.274 13.707 44.335 1.00 95.75 577 VAL A C 1
ATOM 4252 O O . VAL A 1 577 ? -30.848 12.763 43.790 1.00 95.75 577 VAL A O 1
ATOM 4255 N N . ALA A 1 578 ? -30.882 14.883 44.528 1.00 96.25 578 ALA A N 1
ATOM 4256 C CA . ALA A 1 578 ? -32.261 15.150 44.115 1.00 96.25 578 ALA A CA 1
ATOM 4257 C C . ALA A 1 578 ? -32.413 15.155 42.583 1.00 96.25 578 ALA A C 1
ATOM 4259 O O . ALA A 1 578 ? -33.322 14.512 42.059 1.00 96.25 578 ALA A O 1
ATOM 4260 N N . TRP A 1 579 ? -31.473 15.777 41.861 1.00 96.38 579 TRP A N 1
ATOM 4261 C CA . TRP A 1 579 ? -31.431 15.725 40.396 1.00 96.38 579 TRP A CA 1
ATOM 4262 C C . TRP A 1 579 ? -31.323 14.286 39.870 1.00 96.38 579 TRP A C 1
ATOM 4264 O O . TRP A 1 579 ? -32.071 13.892 38.975 1.00 96.38 579 TRP A O 1
ATOM 4274 N N . MET A 1 580 ? -30.447 13.459 40.457 1.00 95.12 580 MET A N 1
ATOM 4275 C CA . MET A 1 580 ? -30.344 12.048 40.069 1.00 95.12 580 MET A CA 1
ATOM 4276 C C . MET A 1 580 ? -31.639 11.263 40.306 1.00 95.12 580 MET A C 1
ATOM 4278 O O . MET A 1 580 ? -31.893 10.305 39.579 1.00 95.12 580 MET A O 1
ATOM 4282 N N . HIS A 1 581 ? -32.449 11.631 41.301 1.00 94.56 581 HIS A N 1
ATOM 4283 C CA . HIS A 1 581 ? -33.759 11.019 41.517 1.00 94.56 581 HIS A CA 1
ATOM 4284 C C . HIS A 1 581 ? -34.769 11.444 40.445 1.00 94.56 581 HIS A C 1
ATOM 4286 O O . HIS A 1 581 ? -35.431 10.591 39.862 1.00 94.56 581 HIS A O 1
ATOM 4292 N N . GLU A 1 582 ? -34.858 12.741 40.135 1.00 94.62 582 GLU A N 1
ATOM 4293 C CA . GLU A 1 582 ? -35.765 13.265 39.100 1.00 94.62 582 GLU A CA 1
ATOM 4294 C C . GLU A 1 582 ? -35.477 12.689 37.706 1.00 94.62 582 GLU A C 1
ATOM 4296 O O . GLU A 1 582 ? -36.404 12.452 36.937 1.00 94.62 582 GLU A O 1
ATOM 4301 N N . MET A 1 583 ? -34.212 12.392 37.396 1.00 93.38 583 MET A N 1
ATOM 4302 C CA . MET A 1 583 ? -33.815 11.724 36.149 1.00 93.38 583 MET A CA 1
ATOM 4303 C C . MET A 1 583 ? -33.912 10.181 36.204 1.00 93.38 583 MET A C 1
ATOM 4305 O O . MET A 1 583 ? -33.541 9.505 35.247 1.00 93.38 583 MET A O 1
ATOM 4309 N N . GLY A 1 584 ? -34.357 9.592 37.321 1.00 92.00 584 GLY A N 1
ATOM 4310 C CA . GLY A 1 584 ? -34.465 8.137 37.508 1.00 92.00 584 GLY A CA 1
ATOM 4311 C C . GLY A 1 584 ? -33.135 7.394 37.721 1.00 92.00 584 GLY A C 1
ATOM 4312 O O . GLY A 1 584 ? -33.118 6.172 37.879 1.00 92.00 584 GLY A O 1
ATOM 4313 N N . TYR A 1 585 ? -32.004 8.101 37.774 1.00 91.81 585 TYR A N 1
ATOM 4314 C CA . TYR A 1 585 ? -30.680 7.512 38.001 1.00 91.81 585 TYR A CA 1
ATOM 4315 C C . TYR A 1 585 ? -30.528 6.990 39.436 1.00 91.81 585 TYR A C 1
ATOM 4317 O O . TYR A 1 585 ? -29.899 5.949 39.647 1.00 91.81 585 TYR A O 1
ATOM 4325 N N . ALA A 1 586 ? -31.143 7.653 40.420 1.00 91.56 586 ALA A N 1
ATOM 4326 C CA . ALA A 1 586 ? -31.136 7.267 41.829 1.00 91.56 586 ALA A CA 1
ATOM 4327 C C . ALA A 1 586 ? -32.547 6.976 42.365 1.00 91.56 586 ALA A C 1
ATOM 4329 O O . ALA A 1 586 ? -33.291 7.885 42.706 1.00 91.56 586 ALA A O 1
ATOM 4330 N N . THR A 1 587 ? -32.882 5.695 42.528 1.00 88.31 587 THR A N 1
ATOM 4331 C CA . THR A 1 587 ? -34.157 5.246 43.125 1.00 88.31 587 THR A CA 1
ATOM 4332 C C . THR A 1 587 ? -34.148 5.221 44.658 1.00 88.31 587 THR A C 1
ATOM 4334 O O . THR A 1 587 ? -35.200 5.173 45.285 1.00 88.31 587 THR A O 1
ATOM 4337 N N . GLY A 1 588 ? -32.959 5.193 45.274 1.00 90.19 588 GLY A N 1
ATOM 4338 C CA . GLY A 1 588 ? -32.797 4.871 46.697 1.00 90.19 588 GLY A CA 1
ATOM 4339 C C . GLY A 1 588 ? -33.165 3.419 47.036 1.00 90.19 588 GLY A C 1
ATOM 4340 O O . GLY A 1 588 ? -33.295 2.572 46.147 1.00 90.19 588 GLY A O 1
ATOM 4341 N N . TRP A 1 589 ? -33.317 3.142 48.331 1.00 92.06 589 TRP A N 1
ATOM 4342 C CA . TRP A 1 589 ? -33.974 1.944 48.857 1.00 92.06 589 TRP A CA 1
ATOM 4343 C C . TRP A 1 589 ? -35.425 2.265 49.187 1.00 92.06 589 TRP A C 1
ATOM 4345 O O . TRP A 1 589 ? -35.687 3.249 49.878 1.00 92.06 589 TRP A O 1
ATOM 4355 N N . ALA A 1 590 ? -36.348 1.410 48.747 1.00 93.69 590 ALA A N 1
ATOM 4356 C CA . ALA A 1 590 ? -37.712 1.422 49.256 1.00 93.69 590 ALA A CA 1
ATOM 4357 C C . ALA A 1 590 ? -37.706 1.154 50.769 1.00 93.69 590 ALA A C 1
ATOM 4359 O O . ALA A 1 590 ? -36.942 0.326 51.267 1.00 93.69 590 ALA A O 1
ATOM 4360 N N . GLU A 1 591 ? -38.565 1.868 51.484 1.00 93.81 591 GLU A N 1
ATOM 4361 C CA . GLU A 1 591 ? -38.750 1.763 52.927 1.00 93.81 591 GLU A CA 1
ATOM 4362 C C . GLU A 1 591 ? -40.179 1.265 53.203 1.00 93.81 591 GLU A C 1
ATOM 4364 O O . GLU A 1 591 ? -41.054 1.520 52.374 1.00 93.81 591 GLU A O 1
ATOM 4369 N N . PRO A 1 592 ? -40.463 0.594 54.339 1.00 92.06 592 PRO A N 1
ATOM 4370 C CA . PRO A 1 592 ? -41.791 0.026 54.604 1.00 92.06 592 PRO A CA 1
ATOM 4371 C C . PRO A 1 592 ? -42.934 1.050 54.565 1.00 92.06 592 PRO A C 1
ATOM 4373 O O . PRO A 1 592 ? -44.054 0.710 54.197 1.00 92.06 592 PRO A O 1
ATOM 4376 N N . THR A 1 593 ? -42.650 2.307 54.922 1.00 88.94 593 THR A N 1
ATOM 4377 C CA . THR A 1 593 ? -43.571 3.440 54.788 1.00 88.94 593 THR A CA 1
ATOM 4378 C C . THR A 1 593 ? -42.828 4.726 54.411 1.00 88.94 593 THR A C 1
ATOM 4380 O O . THR A 1 593 ? -41.668 4.953 54.780 1.00 88.94 593 THR A O 1
ATOM 4383 N N . GLY A 1 594 ? -43.532 5.611 53.699 1.00 90.06 594 GLY A N 1
ATOM 4384 C CA . GLY A 1 594 ? -43.049 6.942 53.337 1.00 90.06 594 GLY A CA 1
ATOM 4385 C C . GLY A 1 594 ? -42.056 6.953 52.171 1.00 90.06 594 GLY A C 1
ATOM 4386 O O . GLY A 1 594 ? -42.160 6.176 51.227 1.00 90.06 594 GLY A O 1
ATOM 4387 N N . LYS A 1 595 ? -41.120 7.906 52.212 1.00 93.12 595 LYS A N 1
ATOM 4388 C CA . LYS A 1 595 ? -40.128 8.135 51.151 1.00 93.12 595 LYS A CA 1
ATOM 4389 C C . LYS A 1 595 ? -38.956 7.145 51.230 1.00 93.12 595 LYS A C 1
ATOM 4391 O O . LYS A 1 595 ? -38.577 6.773 52.343 1.00 93.12 595 LYS A O 1
ATOM 4396 N N . PRO A 1 596 ? -38.335 6.788 50.088 1.00 96.38 596 PRO A N 1
ATOM 4397 C CA . PRO A 1 596 ? -37.128 5.965 50.065 1.00 96.38 596 PRO A CA 1
ATOM 4398 C C . PRO A 1 596 ? -35.952 6.632 50.798 1.00 96.38 596 PRO A C 1
ATOM 4400 O O . PRO A 1 596 ? -35.941 7.849 51.001 1.00 96.38 596 PRO A O 1
ATOM 4403 N N . THR A 1 597 ? -34.929 5.852 51.153 1.00 96.50 597 THR A N 1
ATOM 4404 C CA . THR A 1 597 ? -33.643 6.379 51.652 1.00 96.50 597 THR A CA 1
ATOM 4405 C C . THR A 1 597 ? -32.565 6.373 50.568 1.00 96.50 597 THR A C 1
ATOM 4407 O O . THR A 1 597 ? -32.478 5.441 49.765 1.00 96.50 597 THR A O 1
ATOM 4410 N N . PHE A 1 598 ? -31.713 7.398 50.528 1.00 94.88 598 PHE A N 1
ATOM 4411 C CA . PHE A 1 598 ? -30.565 7.462 49.616 1.00 94.88 598 PHE A CA 1
ATOM 4412 C C . PHE A 1 598 ? -29.283 6.875 50.223 1.00 94.88 598 PHE A C 1
ATOM 4414 O O . PHE A 1 598 ? -28.443 6.352 49.480 1.00 94.88 598 PHE A O 1
ATOM 4421 N N . ARG A 1 599 ? -29.162 6.925 51.555 1.00 94.88 599 ARG A N 1
ATOM 4422 C CA . ARG A 1 599 ? -28.040 6.484 52.399 1.00 94.88 599 ARG A CA 1
ATOM 4423 C C . ARG A 1 599 ? -26.724 7.157 51.972 1.00 94.88 599 ARG A C 1
ATOM 4425 O O . ARG A 1 599 ? -25.833 6.476 51.464 1.00 94.88 599 ARG A O 1
ATOM 4432 N N . PRO A 1 600 ? -26.611 8.497 52.111 1.00 93.44 600 PRO A N 1
ATOM 4433 C CA . PRO A 1 600 ? -25.563 9.307 51.477 1.00 93.44 600 PRO A CA 1
ATOM 4434 C C . PRO A 1 600 ? -24.134 8.897 51.839 1.00 93.44 600 PRO A C 1
ATOM 4436 O O . PRO A 1 600 ? -23.297 8.802 50.943 1.00 93.44 600 PRO A O 1
ATOM 4439 N N . HIS A 1 601 ? -23.891 8.635 53.126 1.00 92.44 601 HIS A N 1
ATOM 4440 C CA . HIS A 1 601 ? -22.579 8.309 53.696 1.00 92.44 601 HIS A CA 1
ATOM 4441 C C . HIS A 1 601 ? -22.196 6.827 53.608 1.00 92.44 601 HIS A C 1
ATOM 4443 O O . HIS A 1 601 ? -21.087 6.459 53.982 1.00 92.44 601 HIS A O 1
ATOM 4449 N N . LEU A 1 602 ? -23.094 5.957 53.137 1.00 92.81 602 LEU A N 1
ATOM 4450 C CA . LEU A 1 602 ? -22.741 4.561 52.901 1.00 92.81 602 LEU A CA 1
ATOM 4451 C C . LEU A 1 602 ? -21.778 4.491 51.707 1.00 92.81 602 LEU A C 1
ATOM 4453 O O . LEU A 1 602 ? -21.989 5.183 50.702 1.00 92.81 602 LEU A O 1
ATOM 4457 N N . SER A 1 603 ? -20.751 3.647 51.797 1.00 93.06 603 SER A N 1
ATOM 4458 C CA . SER A 1 603 ? -19.865 3.357 50.671 1.00 93.06 603 SER A CA 1
ATOM 4459 C C . SER A 1 603 ? -20.645 2.907 49.434 1.00 93.06 603 SER A C 1
ATOM 4461 O O . SER A 1 603 ? -21.658 2.204 49.510 1.00 93.06 603 SER A O 1
ATOM 4463 N N . LEU A 1 604 ? -20.175 3.318 48.260 1.00 92.94 604 LEU A N 1
ATOM 4464 C CA . LEU A 1 604 ? -20.697 2.851 46.988 1.00 92.94 604 LEU A CA 1
ATOM 4465 C C . LEU A 1 604 ? -19.988 1.554 46.591 1.00 92.94 604 LEU A C 1
ATOM 4467 O O . LEU A 1 604 ? -18.826 1.590 46.199 1.00 92.94 604 LEU A O 1
ATOM 4471 N N . SER A 1 605 ? -20.697 0.427 46.624 1.00 94.19 605 SER A N 1
ATOM 4472 C CA . SER A 1 605 ? -20.184 -0.826 46.065 1.00 94.19 605 SER A CA 1
ATOM 4473 C C . SER A 1 605 ? -20.093 -0.778 44.536 1.00 94.19 605 SER A C 1
ATOM 4475 O O . SER A 1 605 ? -20.829 -0.040 43.863 1.00 94.19 605 SER A O 1
ATOM 4477 N N . ARG A 1 606 ? -19.212 -1.600 43.961 1.00 94.56 606 ARG A N 1
ATOM 4478 C CA . ARG A 1 606 ? -19.013 -1.696 42.503 1.00 94.56 606 ARG A CA 1
ATOM 4479 C C . ARG A 1 606 ? -20.299 -2.070 41.755 1.00 94.56 606 ARG A C 1
ATOM 4481 O O . ARG A 1 606 ? -20.620 -1.426 40.760 1.00 94.56 606 ARG A O 1
ATOM 4488 N N . GLU A 1 607 ? -21.105 -3.001 42.274 1.00 94.12 607 GLU A N 1
ATOM 4489 C CA . GLU A 1 607 ? -22.411 -3.337 41.679 1.00 94.12 607 GLU A CA 1
ATOM 4490 C C . GLU A 1 607 ? -23.388 -2.151 41.661 1.00 94.12 607 GLU A C 1
ATOM 4492 O O . GLU A 1 607 ? -24.148 -1.971 40.709 1.00 94.12 607 GLU A O 1
ATOM 4497 N N . ALA A 1 608 ? -23.361 -1.307 42.698 1.00 92.88 608 ALA A N 1
ATOM 4498 C CA . ALA A 1 608 ? -24.240 -0.151 42.776 1.00 92.88 608 ALA A CA 1
ATOM 4499 C C . ALA A 1 608 ? -23.815 0.916 41.760 1.00 92.88 608 ALA A C 1
ATOM 4501 O O . ALA A 1 608 ? -24.678 1.480 41.088 1.00 92.88 608 ALA A O 1
ATOM 4502 N N . MET A 1 609 ? -22.506 1.150 41.606 1.00 94.31 609 MET A N 1
ATOM 4503 C CA . MET A 1 609 ? -21.939 2.012 40.562 1.00 94.31 609 MET A CA 1
ATOM 4504 C C . MET A 1 609 ? -22.380 1.566 39.162 1.00 94.31 609 MET A C 1
ATOM 4506 O O . MET A 1 609 ? -22.877 2.400 38.403 1.00 94.31 609 MET A O 1
ATOM 4510 N N . ALA A 1 610 ? -22.307 0.264 38.857 1.00 95.38 610 ALA A N 1
ATOM 4511 C CA . ALA A 1 610 ? -22.757 -0.264 37.569 1.00 95.38 610 ALA A CA 1
ATOM 4512 C C . ALA A 1 610 ? -24.233 0.048 37.301 1.00 95.38 610 ALA A C 1
ATOM 4514 O O . ALA A 1 610 ? -24.589 0.533 36.228 1.00 95.38 610 ALA A O 1
ATOM 4515 N N . ALA A 1 611 ? -25.084 -0.126 38.312 1.00 94.44 611 ALA A N 1
ATOM 4516 C CA . ALA A 1 611 ? -26.501 0.191 38.211 1.00 94.44 611 ALA A CA 1
ATOM 4517 C C . ALA A 1 611 ? -26.778 1.699 38.010 1.00 94.44 611 ALA A C 1
ATOM 4519 O O . ALA A 1 611 ? -27.772 2.055 37.376 1.00 94.44 611 ALA A O 1
ATOM 4520 N N . PHE A 1 612 ? -25.927 2.597 38.525 1.00 92.69 612 PHE A N 1
ATOM 4521 C CA . PHE A 1 612 ? -26.031 4.041 38.262 1.00 92.69 612 PHE A CA 1
ATOM 4522 C C . PHE A 1 612 ? -25.632 4.400 36.826 1.00 92.69 612 PHE A C 1
ATOM 4524 O O . PHE A 1 612 ? -26.385 5.114 36.164 1.00 92.69 612 PHE A O 1
ATOM 4531 N N . ILE A 1 613 ? -24.501 3.885 36.328 1.00 93.94 613 ILE A N 1
ATOM 4532 C CA . ILE A 1 613 ? -24.044 4.155 34.954 1.00 93.94 613 ILE A CA 1
ATOM 4533 C C . ILE A 1 613 ? -25.007 3.538 33.929 1.00 93.94 613 ILE A C 1
ATOM 4535 O O . ILE A 1 613 ? -25.421 4.219 32.995 1.00 93.94 613 ILE A O 1
ATOM 4539 N N . TYR A 1 614 ? -25.457 2.298 34.135 1.00 95.88 614 TYR A N 1
ATOM 4540 C CA . TYR A 1 614 ? -26.429 1.672 33.238 1.00 95.88 614 TYR A CA 1
ATOM 4541 C C . TYR A 1 614 ? -27.742 2.467 33.152 1.00 95.88 614 TYR A C 1
ATOM 4543 O O . TYR A 1 614 ? -28.242 2.691 32.054 1.00 95.88 614 TYR A O 1
ATOM 4551 N N . ARG A 1 615 ? -28.298 2.952 34.277 1.00 95.44 615 ARG A N 1
ATOM 4552 C CA . ARG A 1 615 ? -29.515 3.792 34.244 1.00 95.44 615 ARG A CA 1
ATOM 4553 C C . ARG A 1 615 ? -29.293 5.147 33.565 1.00 95.44 615 ARG A C 1
ATOM 4555 O O . ARG A 1 615 ? -30.229 5.651 32.950 1.00 95.44 615 ARG A O 1
ATOM 4562 N N . LEU A 1 616 ? -28.086 5.711 33.650 1.00 93.81 616 LEU A N 1
ATOM 4563 C CA . LEU A 1 616 ? -27.715 6.957 32.973 1.00 93.81 616 LEU A CA 1
ATOM 4564 C C . LEU A 1 616 ? -27.674 6.814 31.444 1.00 93.81 616 LEU A C 1
ATOM 4566 O O . LEU A 1 616 ? -28.113 7.722 30.741 1.00 93.81 616 LEU A O 1
ATOM 4570 N N . GLU A 1 617 ? -27.179 5.690 30.920 1.00 94.25 617 GLU A N 1
ATOM 4571 C CA . GLU A 1 617 ? -27.173 5.456 29.471 1.00 94.25 617 GLU A CA 1
ATOM 4572 C C . GLU A 1 617 ? -28.517 4.900 28.971 1.00 94.25 617 GLU A C 1
ATOM 4574 O O . GLU A 1 617 ? -28.996 5.315 27.919 1.00 94.25 617 GLU A O 1
ATOM 4579 N N . ALA A 1 618 ? -29.187 4.028 29.734 1.00 93.94 618 ALA A N 1
ATOM 4580 C CA . ALA A 1 618 ? -30.480 3.433 29.368 1.00 93.94 618 ALA A CA 1
ATOM 4581 C C . ALA A 1 618 ? -31.659 4.428 29.345 1.00 93.94 618 ALA A C 1
ATOM 4583 O O . ALA A 1 618 ? -32.711 4.107 28.784 1.00 93.94 618 ALA A O 1
ATOM 4584 N N . SER A 1 619 ? -31.519 5.618 29.942 1.00 90.88 619 SER A N 1
ATOM 4585 C CA . SER A 1 619 ? -32.495 6.709 29.784 1.00 90.88 619 SER A CA 1
ATOM 4586 C C . SER A 1 619 ? -32.386 7.406 28.422 1.00 90.88 619 SER A C 1
ATOM 4588 O O . SER A 1 619 ? -33.378 7.950 27.942 1.00 90.88 619 SER A O 1
ATOM 4590 N N . LYS A 1 620 ? -31.199 7.370 27.799 1.00 88.00 620 LYS A N 1
ATOM 4591 C CA . LYS A 1 620 ? -30.859 8.070 26.549 1.00 88.00 620 LYS A CA 1
ATOM 4592 C C . LYS A 1 620 ? -30.834 7.141 25.337 1.00 88.00 620 LYS A C 1
ATOM 4594 O O . LYS A 1 620 ? -31.230 7.540 24.249 1.00 88.00 620 LYS A O 1
ATOM 4599 N N . ASN A 1 621 ? -30.347 5.914 25.523 1.00 88.88 621 ASN A N 1
ATOM 4600 C CA . ASN A 1 621 ? -30.106 4.942 24.465 1.00 88.88 621 ASN A CA 1
ATOM 4601 C C . ASN A 1 621 ? -31.045 3.730 24.615 1.00 88.88 621 ASN A C 1
ATOM 4603 O O . ASN A 1 621 ? -30.960 2.945 25.567 1.00 88.88 621 ASN A O 1
ATOM 4607 N N . SER A 1 622 ? -31.936 3.561 23.636 1.00 88.44 622 SER A N 1
ATOM 4608 C CA . SER A 1 622 ? -32.880 2.442 23.558 1.00 88.44 622 SER A CA 1
ATOM 4609 C C . SER A 1 622 ? -32.185 1.085 23.411 1.00 88.44 622 SER A C 1
ATOM 4611 O O . SER A 1 622 ? -32.678 0.105 23.972 1.00 88.44 622 SER A O 1
ATOM 4613 N N . ALA A 1 623 ? -31.022 1.022 22.752 1.00 88.12 623 ALA A N 1
ATOM 4614 C CA . ALA A 1 623 ? -30.231 -0.200 22.636 1.00 88.12 623 ALA A CA 1
ATOM 4615 C C . ALA A 1 623 ? -29.773 -0.677 24.024 1.00 88.12 623 ALA A C 1
ATOM 4617 O O . ALA A 1 623 ? -30.093 -1.800 24.411 1.00 88.12 623 ALA A O 1
ATOM 4618 N N . VAL A 1 624 ? -29.173 0.202 24.837 1.00 93.31 624 VAL A N 1
ATOM 4619 C CA . VAL A 1 624 ? -28.772 -0.111 26.226 1.00 93.31 624 VAL A CA 1
ATOM 4620 C C . VAL A 1 624 ? -29.970 -0.564 27.055 1.00 93.31 624 VAL A C 1
ATOM 4622 O O . VAL A 1 624 ? -29.903 -1.587 27.738 1.00 93.31 624 VAL A O 1
ATOM 4625 N N . LYS A 1 625 ? -31.107 0.137 26.963 1.00 92.62 625 LYS A N 1
ATOM 4626 C CA . LYS A 1 625 ? -32.356 -0.248 27.641 1.00 92.62 625 LYS A CA 1
ATOM 4627 C C . LYS A 1 625 ? -32.804 -1.666 27.248 1.00 92.62 625 LYS A C 1
ATOM 4629 O O . LYS A 1 625 ? -33.183 -2.463 28.114 1.00 92.62 625 LYS A O 1
ATOM 4634 N N . SER A 1 626 ? -32.696 -2.000 25.960 1.00 92.94 626 SER A N 1
ATOM 4635 C CA . SER A 1 626 ? -33.032 -3.311 25.389 1.00 92.94 626 SER A CA 1
ATOM 4636 C C . SER A 1 626 ? -31.987 -4.415 25.605 1.00 92.94 626 SER A C 1
ATOM 4638 O O . SER A 1 626 ? -32.336 -5.580 25.415 1.00 92.94 626 SER A O 1
ATOM 4640 N N . TYR A 1 627 ? -30.761 -4.088 26.038 1.00 95.62 627 TYR A N 1
ATOM 4641 C CA . TYR A 1 627 ? -29.662 -5.043 26.235 1.00 95.62 627 TYR A CA 1
ATOM 4642 C C . TYR A 1 627 ? -30.116 -6.317 26.965 1.00 95.62 627 TYR A C 1
ATOM 4644 O O . TYR A 1 627 ? -30.933 -6.266 27.894 1.00 95.62 627 TYR A O 1
ATOM 4652 N N . ARG A 1 628 ? -29.580 -7.467 26.553 1.00 95.00 628 ARG A N 1
ATOM 4653 C CA . ARG A 1 628 ? -29.816 -8.774 27.172 1.00 95.00 628 ARG A CA 1
ATOM 4654 C C . ARG A 1 628 ? -28.478 -9.327 27.647 1.00 95.00 628 ARG A C 1
ATOM 4656 O O . ARG A 1 628 ? -27.558 -9.450 26.852 1.00 95.00 628 ARG A O 1
ATOM 4663 N N . ALA A 1 629 ? -28.393 -9.648 28.934 1.00 94.81 629 ALA A N 1
ATOM 4664 C CA . ALA A 1 629 ? -27.195 -10.247 29.509 1.00 94.81 629 ALA A CA 1
ATOM 4665 C C . ALA A 1 629 ? -27.008 -11.684 28.993 1.00 94.81 629 ALA A C 1
ATOM 4667 O O . ALA A 1 629 ? -28.013 -12.377 28.793 1.00 94.81 629 ALA A O 1
ATOM 4668 N N . PRO A 1 630 ? -25.765 -12.158 28.815 1.00 93.56 630 PRO A N 1
ATOM 4669 C CA . PRO A 1 630 ? -25.508 -13.508 28.339 1.00 93.56 630 PRO A CA 1
ATOM 4670 C C . PRO A 1 630 ? -25.922 -14.558 29.381 1.00 93.56 630 PRO A C 1
ATOM 4672 O O . PRO A 1 630 ? -25.811 -14.347 30.596 1.00 93.56 630 PRO A O 1
ATOM 4675 N N . SER A 1 631 ? -26.375 -15.714 28.892 1.00 92.81 631 SER A N 1
ATOM 4676 C CA . SER A 1 631 ? -26.754 -16.885 29.699 1.00 92.81 631 SER A CA 1
ATOM 4677 C C . SER A 1 631 ? -25.565 -17.551 30.403 1.00 92.81 631 SER A C 1
ATOM 4679 O O . SER A 1 631 ? -25.756 -18.242 31.400 1.00 92.81 631 SER A O 1
ATOM 4681 N N . VAL A 1 632 ? -24.345 -17.308 29.922 1.00 92.06 632 VAL A N 1
ATOM 4682 C CA . VAL A 1 632 ? -23.077 -17.699 30.549 1.00 92.06 632 VAL A CA 1
ATOM 4683 C C . VAL A 1 632 ? -22.284 -16.424 30.820 1.00 92.06 632 VAL A C 1
ATOM 4685 O O . VAL A 1 632 ? -22.158 -15.585 29.931 1.00 92.06 632 VAL A O 1
ATOM 4688 N N . SER A 1 633 ? -21.764 -16.247 32.036 1.00 93.12 633 SER A N 1
ATOM 4689 C CA . SER A 1 633 ? -21.010 -15.034 32.363 1.00 93.12 633 SER A CA 1
ATOM 4690 C C . SER A 1 633 ? -19.544 -15.134 31.933 1.00 93.12 633 SER A C 1
ATOM 4692 O O . SER A 1 633 ? -18.920 -16.166 32.182 1.00 93.12 633 SER A O 1
ATOM 4694 N N . PRO A 1 634 ? -18.949 -14.060 31.381 1.00 88.81 634 PRO A N 1
ATOM 4695 C CA . PRO A 1 634 ? -17.502 -13.961 31.186 1.00 88.81 634 PRO A CA 1
ATOM 4696 C C . PRO A 1 634 ? -16.733 -13.630 32.484 1.00 88.81 634 PRO A C 1
ATOM 4698 O O . PRO A 1 634 ? -15.506 -13.540 32.457 1.00 88.81 634 PRO A O 1
ATOM 4701 N N . MET A 1 635 ? -17.430 -13.435 33.612 1.00 94.88 635 MET A N 1
ATOM 4702 C CA . MET A 1 635 ? -16.855 -13.149 34.933 1.00 94.88 635 MET A CA 1
ATOM 4703 C C . MET A 1 635 ? -17.228 -14.271 35.916 1.00 94.88 635 MET A C 1
ATOM 4705 O O . MET A 1 635 ? -18.408 -14.558 36.096 1.00 94.88 635 MET A O 1
ATOM 4709 N N . THR A 1 636 ? -16.251 -14.918 36.558 1.00 94.56 636 THR A N 1
ATOM 4710 C CA . THR A 1 636 ? -16.470 -16.159 37.334 1.00 94.56 636 THR A CA 1
ATOM 4711 C C . THR A 1 636 ? -17.250 -15.973 38.637 1.00 94.56 636 THR A C 1
ATOM 4713 O O . THR A 1 636 ? -17.887 -16.914 39.114 1.00 94.56 636 THR A O 1
ATOM 4716 N N . ASP A 1 637 ? -17.250 -14.763 39.190 1.00 95.88 637 ASP A N 1
ATOM 4717 C CA . ASP A 1 637 ? -17.996 -14.364 40.387 1.00 95.88 637 ASP A CA 1
ATOM 4718 C C . ASP A 1 637 ? -19.404 -13.810 40.085 1.00 95.88 637 ASP A C 1
ATOM 4720 O O . ASP A 1 637 ? -20.156 -13.507 41.012 1.00 95.88 637 ASP A O 1
ATOM 4724 N N . MET A 1 638 ? -19.785 -13.705 38.807 1.00 96.69 638 MET A N 1
ATOM 4725 C CA . MET A 1 638 ? -21.079 -13.186 38.356 1.00 96.69 638 MET A CA 1
ATOM 4726 C C . MET A 1 638 ? -21.907 -14.280 37.670 1.00 96.69 638 MET A C 1
ATOM 4728 O O . MET A 1 638 ? -21.399 -15.068 36.878 1.00 96.69 638 MET A O 1
ATOM 4732 N N . LYS A 1 639 ? -23.213 -14.337 37.952 1.00 94.94 639 LYS A N 1
ATOM 4733 C CA . LYS A 1 639 ? -24.129 -15.357 37.407 1.00 94.94 639 LYS A CA 1
ATOM 4734 C C . LYS A 1 639 ? -25.502 -14.763 37.065 1.00 94.94 639 LYS A C 1
ATOM 4736 O O . LYS A 1 639 ? -25.952 -13.858 37.776 1.00 94.94 639 LYS A O 1
ATOM 4741 N N . PRO A 1 640 ? -26.203 -15.279 36.035 1.00 95.62 640 PRO A N 1
ATOM 4742 C CA . PRO A 1 640 ? -27.592 -14.920 35.762 1.00 95.62 640 PRO A CA 1
ATOM 4743 C C . PRO A 1 640 ? -28.469 -15.003 37.018 1.00 95.62 640 PRO A C 1
ATOM 4745 O O . PRO A 1 640 ? -28.322 -15.908 37.836 1.00 95.62 640 PRO A O 1
ATOM 4748 N N . GLY A 1 641 ? -29.365 -14.030 37.188 1.00 92.19 641 GLY A N 1
ATOM 4749 C CA . GLY A 1 641 ? -30.203 -13.893 38.385 1.00 92.19 641 GLY A CA 1
ATOM 4750 C C . GLY A 1 641 ? -29.551 -13.145 39.557 1.00 92.19 641 GLY A C 1
ATOM 4751 O O . GLY A 1 641 ? -30.270 -12.702 40.452 1.00 92.19 641 GLY A O 1
ATOM 4752 N N . MET A 1 642 ? -28.230 -12.917 39.559 1.00 95.25 642 MET A N 1
ATOM 4753 C CA . MET A 1 642 ? -27.605 -12.046 40.562 1.00 95.25 642 MET A CA 1
ATOM 4754 C C . MET A 1 642 ? -28.061 -10.589 40.409 1.00 95.25 642 MET A C 1
ATOM 4756 O O . MET A 1 642 ? -28.305 -10.088 39.308 1.00 95.25 642 MET A O 1
ATOM 4760 N N . LYS A 1 643 ? -28.141 -9.877 41.539 1.00 92.56 643 LYS A N 1
ATOM 4761 C CA . LYS A 1 643 ? -28.483 -8.451 41.561 1.00 92.56 643 LYS A CA 1
ATOM 4762 C C . LYS A 1 643 ? -27.494 -7.655 40.703 1.00 92.56 643 LYS A C 1
ATOM 4764 O O . LYS A 1 643 ? -26.288 -7.831 40.827 1.00 92.56 643 LYS A O 1
ATOM 4769 N N . PHE A 1 644 ? -28.030 -6.784 39.851 1.00 95.00 644 PHE A N 1
ATOM 4770 C CA . PHE A 1 644 ? -27.280 -5.970 38.890 1.00 95.00 644 PHE A CA 1
ATOM 4771 C C . PHE A 1 644 ? -26.424 -6.756 37.872 1.00 95.00 644 PHE A C 1
ATOM 4773 O O . PHE A 1 644 ? -25.569 -6.169 37.210 1.00 95.00 644 PHE A O 1
ATOM 4780 N N . TYR A 1 645 ? -26.664 -8.066 37.688 1.00 96.69 645 TYR A N 1
ATOM 4781 C CA . TYR A 1 645 ? -25.968 -8.879 36.679 1.00 96.69 645 TYR A CA 1
ATOM 4782 C C . TYR A 1 645 ? -26.090 -8.283 35.272 1.00 96.69 645 TYR A C 1
ATOM 4784 O O . TYR A 1 645 ? -25.100 -8.216 34.555 1.00 96.69 645 TYR A O 1
ATOM 4792 N N . LYS A 1 646 ? -27.276 -7.781 34.896 1.00 96.62 646 LYS A N 1
ATOM 4793 C CA . LYS A 1 646 ? -27.511 -7.169 33.580 1.00 96.62 646 LYS A CA 1
ATOM 4794 C C . LYS A 1 646 ? -26.624 -5.946 33.361 1.00 96.62 646 LYS A C 1
ATOM 4796 O O . LYS A 1 646 ? -25.987 -5.820 32.321 1.00 96.62 646 LYS A O 1
ATOM 4801 N N . GLU A 1 647 ? -26.590 -5.060 34.345 1.00 96.88 647 GLU A N 1
ATOM 4802 C CA . GLU A 1 647 ? -25.838 -3.811 34.314 1.00 96.88 647 GLU A CA 1
ATOM 4803 C C . GLU A 1 647 ? -24.321 -4.056 34.327 1.00 96.88 647 GLU A C 1
ATOM 4805 O O . GLU A 1 647 ? -23.582 -3.379 33.615 1.00 96.88 647 GLU A O 1
ATOM 4810 N N . ILE A 1 648 ? -23.862 -5.062 35.078 1.00 97.25 648 ILE A N 1
ATOM 4811 C CA . ILE A 1 648 ? -22.454 -5.477 35.138 1.00 97.25 648 ILE A CA 1
ATOM 4812 C C . ILE A 1 648 ? -22.012 -6.166 33.836 1.00 97.25 648 ILE A C 1
ATOM 4814 O O . ILE A 1 648 ? -20.930 -5.859 33.339 1.00 97.25 648 ILE A O 1
ATOM 4818 N N . SER A 1 649 ? -22.838 -7.043 33.250 1.00 96.38 649 SER A N 1
ATOM 4819 C CA . SER A 1 649 ? -22.557 -7.664 31.946 1.00 96.38 649 SER A CA 1
ATOM 4820 C C . SER A 1 649 ? -22.520 -6.634 30.818 1.00 96.38 649 SER A C 1
ATOM 4822 O O . SER A 1 649 ? -21.578 -6.640 30.036 1.00 96.38 649 SER A O 1
ATOM 4824 N N . TRP A 1 650 ? -23.454 -5.677 30.789 1.00 96.12 650 TRP A N 1
ATOM 4825 C CA . TRP A 1 650 ? -23.399 -4.572 29.826 1.00 96.12 650 TRP A CA 1
ATOM 4826 C C . TRP A 1 650 ? -22.107 -3.752 29.973 1.00 96.12 650 TRP A C 1
ATOM 4828 O O . TRP A 1 650 ? -21.420 -3.497 28.988 1.00 96.12 650 TRP A O 1
ATOM 4838 N N . MET A 1 651 ? -21.707 -3.401 31.204 1.00 95.81 651 MET A N 1
ATOM 4839 C CA . MET A 1 651 ? -20.426 -2.716 31.428 1.00 95.81 651 MET A CA 1
ATOM 4840 C C . MET A 1 651 ? -19.207 -3.540 30.992 1.00 95.81 651 MET A C 1
ATOM 4842 O O . MET A 1 651 ? -18.158 -2.954 30.718 1.00 95.81 651 MET A O 1
ATOM 4846 N N . TRP A 1 652 ? -19.298 -4.870 30.986 1.00 94.12 652 TRP A N 1
ATOM 4847 C CA . TRP A 1 652 ? -18.230 -5.748 30.514 1.00 94.12 652 TRP A CA 1
ATOM 4848 C C . TRP A 1 652 ? -18.161 -5.747 28.986 1.00 94.12 652 TRP A C 1
ATOM 4850 O O . TRP A 1 652 ? -17.104 -5.451 28.434 1.00 94.12 652 TRP A O 1
ATOM 4860 N N . ASP A 1 653 ? -19.289 -5.992 28.317 1.00 91.75 653 ASP A N 1
ATOM 4861 C CA . ASP A 1 653 ? -19.369 -6.079 26.854 1.00 91.75 653 ASP A CA 1
ATOM 4862 C C . ASP A 1 653 ? -18.973 -4.752 26.175 1.00 91.75 653 ASP A C 1
ATOM 4864 O O . ASP A 1 653 ? -18.291 -4.751 25.153 1.00 91.75 653 ASP A O 1
ATOM 4868 N N . GLU A 1 654 ? -19.307 -3.608 26.784 1.00 90.56 654 GLU A N 1
ATOM 4869 C CA . GLU A 1 654 ? -18.909 -2.276 26.297 1.00 90.56 654 GLU A CA 1
ATOM 4870 C C . GLU A 1 654 ? -17.438 -1.902 26.578 1.00 90.56 654 GLU A C 1
ATOM 4872 O O . GLU A 1 654 ? -16.947 -0.878 26.081 1.00 90.56 654 GLU A O 1
ATOM 4877 N N . GLY A 1 655 ? -16.731 -2.692 27.396 1.00 90.31 655 GLY A N 1
ATOM 4878 C CA . GLY A 1 655 ? -15.357 -2.434 27.843 1.00 90.31 655 GLY A CA 1
ATOM 4879 C C . GLY A 1 655 ? -15.219 -1.424 28.994 1.00 90.31 655 GLY A C 1
ATOM 4880 O O . GLY A 1 655 ? -14.105 -1.019 29.334 1.00 90.31 655 GLY A O 1
ATOM 4881 N N . LEU A 1 656 ? -16.323 -1.012 29.629 1.00 92.19 656 LEU A N 1
ATOM 4882 C CA . LEU A 1 656 ? -16.307 -0.083 30.768 1.00 92.19 656 LEU A CA 1
ATOM 4883 C C . LEU A 1 656 ? -15.633 -0.705 32.002 1.00 92.19 656 LEU A C 1
ATOM 4885 O O . LEU A 1 656 ? -14.902 -0.019 32.724 1.00 92.19 656 LEU A O 1
ATOM 4889 N N . THR A 1 657 ? -15.827 -2.008 32.227 1.00 92.00 657 THR A N 1
ATOM 4890 C CA . THR A 1 657 ? -15.060 -2.810 33.190 1.00 92.00 657 THR A CA 1
ATOM 4891 C C . THR A 1 657 ? -14.143 -3.802 32.481 1.00 92.00 657 THR A C 1
ATOM 4893 O O . THR A 1 657 ? -14.494 -4.371 31.457 1.00 92.00 657 THR A O 1
ATOM 4896 N N . THR A 1 658 ? -12.968 -4.044 33.061 1.00 86.81 658 THR A N 1
ATOM 4897 C CA . THR A 1 658 ? -11.991 -5.034 32.574 1.00 86.81 658 THR A CA 1
ATOM 4898 C C . THR A 1 658 ? -11.902 -6.272 33.469 1.00 86.81 658 THR A C 1
ATOM 4900 O O . THR A 1 658 ? -11.105 -7.170 33.191 1.00 86.81 658 THR A O 1
ATOM 4903 N N . GLY A 1 659 ? -12.619 -6.269 34.600 1.00 88.75 659 GLY A N 1
ATOM 4904 C CA . GLY A 1 659 ? -12.439 -7.202 35.716 1.00 88.75 659 GLY A CA 1
ATOM 4905 C C . GLY A 1 659 ? -11.045 -7.174 36.363 1.00 88.75 659 GLY A C 1
ATOM 4906 O O . GLY A 1 659 ? -10.068 -6.650 35.813 1.00 88.75 659 GLY A O 1
ATOM 4907 N N . ASN A 1 660 ? -10.955 -7.795 37.532 1.00 89.75 660 ASN A N 1
ATOM 4908 C CA . ASN A 1 660 ? -9.712 -8.198 38.179 1.00 89.75 660 ASN A CA 1
ATOM 4909 C C . ASN A 1 660 ? -9.300 -9.574 37.632 1.00 89.75 660 ASN A C 1
ATOM 4911 O O . ASN A 1 660 ? -10.161 -10.371 37.266 1.00 89.75 660 ASN A O 1
ATOM 4915 N N . ARG A 1 661 ? -7.996 -9.855 37.511 1.00 91.25 661 ARG A N 1
ATOM 4916 C CA . ARG A 1 661 ? -7.512 -11.177 37.072 1.00 91.25 661 ARG A CA 1
ATOM 4917 C C . ARG A 1 661 ? -7.262 -12.048 38.299 1.00 91.25 661 ARG A C 1
ATOM 4919 O O . ARG A 1 661 ? -6.475 -11.652 39.154 1.00 91.25 661 ARG A O 1
ATOM 4926 N N . VAL A 1 662 ? -7.874 -13.227 38.338 1.00 93.00 662 VAL A N 1
ATOM 4927 C CA . VAL A 1 662 ? -7.713 -14.209 39.418 1.00 93.00 662 VAL A CA 1
ATOM 4928 C C . VAL A 1 662 ? -7.300 -15.533 38.780 1.00 93.00 662 VAL A C 1
ATOM 4930 O O . VAL A 1 662 ? -8.091 -16.214 38.134 1.00 93.00 662 VAL A O 1
ATOM 4933 N N . GLY A 1 663 ? -6.001 -15.840 38.852 1.00 90.62 663 GLY A N 1
ATOM 4934 C CA . GLY A 1 663 ? -5.394 -16.940 38.098 1.00 90.62 663 GLY A CA 1
ATOM 4935 C C . GLY A 1 663 ? -5.596 -16.796 36.581 1.00 90.62 663 GLY A C 1
ATOM 4936 O O . GLY A 1 663 ? -5.251 -15.774 35.977 1.00 90.62 663 GLY A O 1
ATOM 4937 N N . GLY A 1 664 ? -6.165 -17.828 35.955 1.00 87.31 664 GLY A N 1
ATOM 4938 C CA . GLY A 1 664 ? -6.582 -17.790 34.548 1.00 87.31 664 GLY A CA 1
ATOM 4939 C C . GLY A 1 664 ? -7.868 -16.992 34.291 1.00 87.31 664 GLY A C 1
ATOM 4940 O O . GLY A 1 664 ? -8.109 -16.599 33.153 1.00 87.31 664 GLY A O 1
ATOM 4941 N N . ALA A 1 665 ? -8.669 -16.734 35.327 1.00 90.31 665 ALA A N 1
ATOM 4942 C CA . ALA A 1 665 ? -10.024 -16.204 35.228 1.00 90.31 665 ALA A CA 1
ATOM 4943 C C . ALA A 1 665 ? -10.117 -14.684 35.462 1.00 90.31 665 ALA A C 1
ATOM 4945 O O . ALA A 1 665 ? -9.126 -13.977 35.702 1.00 90.31 665 ALA A O 1
ATOM 4946 N N . LYS A 1 666 ? -11.350 -14.178 35.369 1.00 93.81 666 LYS A N 1
ATOM 4947 C CA . LYS A 1 666 ? -11.720 -12.769 35.496 1.00 93.81 666 LYS A CA 1
ATOM 4948 C C . LYS A 1 666 ? -12.899 -12.621 36.445 1.00 93.81 666 LYS A C 1
ATOM 4950 O O . LYS A 1 666 ? -13.902 -13.301 36.280 1.00 93.81 666 LYS A O 1
ATOM 4955 N N . GLU A 1 667 ? -12.786 -11.696 37.389 1.00 96.31 667 GLU A N 1
ATOM 4956 C CA . GLU A 1 667 ? -13.809 -11.429 38.405 1.00 96.31 667 GLU A CA 1
ATOM 4957 C C . GLU A 1 667 ? -14.171 -9.943 38.446 1.00 96.31 667 GLU A C 1
ATOM 4959 O O . GLU A 1 667 ? -13.356 -9.075 38.117 1.00 96.31 667 GLU A O 1
ATOM 4964 N N . TYR A 1 668 ? -15.401 -9.627 38.839 1.00 95.25 668 TYR A N 1
ATOM 4965 C CA . TYR A 1 668 ? -15.893 -8.258 38.938 1.00 95.25 668 TYR A CA 1
ATOM 4966 C C . TYR A 1 668 ? -15.732 -7.656 40.339 1.00 95.25 668 TYR A C 1
ATOM 4968 O O . TYR A 1 668 ? -15.522 -6.447 40.450 1.00 95.25 668 TYR A O 1
ATOM 4976 N N . TRP A 1 669 ? -15.822 -8.479 41.382 1.00 95.38 669 TRP A N 1
ATOM 4977 C CA . TRP A 1 669 ? -15.944 -8.125 42.800 1.00 95.38 669 TRP A CA 1
ATOM 4978 C C . TRP A 1 669 ? -17.117 -7.155 43.038 1.00 95.38 669 TRP A C 1
ATOM 4980 O O . TRP A 1 669 ? -16.916 -5.958 43.242 1.00 95.38 669 TRP A O 1
ATOM 4990 N N . PRO A 1 670 ? -18.379 -7.628 42.941 1.00 95.19 670 PRO A N 1
ATOM 4991 C CA . PRO A 1 670 ? -19.567 -6.767 42.957 1.00 95.19 670 PRO A CA 1
ATOM 4992 C C . PRO A 1 670 ? -19.811 -6.060 44.293 1.00 95.19 670 PRO A C 1
ATOM 4994 O O . PRO A 1 670 ? -20.388 -4.969 44.305 1.00 95.19 670 PRO A O 1
ATOM 4997 N N . LYS A 1 671 ? -19.404 -6.667 45.415 1.00 94.56 671 LYS A N 1
ATOM 4998 C CA . LYS A 1 671 ? -19.681 -6.142 46.760 1.00 94.56 671 LYS A CA 1
ATOM 4999 C C . LYS A 1 671 ? -18.651 -5.132 47.253 1.00 94.56 671 LYS A C 1
ATOM 5001 O O . LYS A 1 671 ? -19.026 -4.294 48.066 1.00 94.56 671 LYS A O 1
ATOM 5006 N N . ASP A 1 672 ? -17.423 -5.182 46.745 1.00 94.25 672 ASP A N 1
ATOM 5007 C CA . ASP A 1 672 ? -16.327 -4.320 47.181 1.00 94.25 672 ASP A CA 1
ATOM 5008 C C . ASP A 1 672 ? -16.654 -2.833 47.035 1.00 94.25 672 ASP A C 1
ATOM 5010 O O . ASP A 1 672 ? -17.270 -2.390 46.053 1.00 94.25 672 ASP A O 1
ATOM 5014 N N . ASP A 1 673 ? -16.162 -2.060 48.000 1.00 95.06 673 ASP A N 1
ATOM 5015 C CA . ASP A 1 673 ? -16.205 -0.606 47.992 1.00 95.06 673 ASP A CA 1
ATOM 5016 C C . ASP A 1 673 ? -15.443 -0.030 46.790 1.00 95.06 673 ASP A C 1
ATOM 5018 O O . ASP A 1 673 ? -14.312 -0.403 46.466 1.00 95.06 673 ASP A O 1
ATOM 5022 N N . LEU A 1 674 ? -16.056 0.949 46.131 1.00 93.38 674 LEU A N 1
ATOM 5023 C CA . LEU A 1 674 ? -15.446 1.654 45.020 1.00 93.38 674 LEU A CA 1
ATOM 5024 C C . LEU A 1 674 ? -14.482 2.731 45.533 1.00 93.38 674 LEU A C 1
ATOM 5026 O O . LEU A 1 674 ? -14.906 3.762 46.055 1.00 93.38 674 LEU A O 1
ATOM 5030 N N . SER A 1 675 ? -13.183 2.539 45.311 1.00 94.44 675 SER A N 1
ATOM 5031 C CA . SER A 1 675 ? -12.192 3.609 45.482 1.00 94.44 675 SER A CA 1
ATOM 5032 C C . SER A 1 675 ? -12.349 4.703 44.418 1.00 94.44 675 SER A C 1
ATOM 5034 O O . SER A 1 675 ? -12.765 4.459 43.280 1.00 94.44 675 SER A O 1
ATOM 5036 N N . ARG A 1 676 ? -11.990 5.941 44.763 1.00 94.75 676 ARG A N 1
ATOM 5037 C CA . ARG A 1 676 ? -12.147 7.107 43.875 1.00 94.75 676 ARG A CA 1
ATOM 5038 C C . ARG A 1 676 ? -11.393 6.976 42.549 1.00 94.75 676 ARG A C 1
ATOM 5040 O O . ARG A 1 676 ? -11.929 7.356 41.513 1.00 94.75 676 ARG A O 1
ATOM 5047 N N . GLN A 1 677 ? -10.207 6.372 42.548 1.00 94.31 677 GLN A N 1
ATOM 5048 C CA . GLN A 1 677 ? -9.459 6.064 41.322 1.00 94.31 677 GLN A CA 1
ATOM 5049 C C . GLN A 1 677 ? -10.185 5.067 40.403 1.00 94.31 677 GLN A C 1
ATOM 5051 O O . GLN A 1 677 ? -10.138 5.207 39.183 1.00 94.31 677 GLN A O 1
ATOM 5056 N N . ALA A 1 678 ? -10.912 4.096 40.969 1.00 93.31 678 ALA A N 1
ATOM 5057 C CA . ALA A 1 678 ? -11.724 3.179 40.178 1.00 93.31 678 ALA A CA 1
ATOM 5058 C C . ALA A 1 678 ? -12.918 3.917 39.550 1.00 93.31 678 ALA A C 1
ATOM 5060 O O . ALA A 1 678 ? -13.218 3.694 38.380 1.00 93.31 678 ALA A O 1
ATOM 5061 N N . MET A 1 679 ? -13.539 4.858 40.274 1.00 93.75 679 MET A N 1
ATOM 5062 C CA . MET A 1 679 ? -14.563 5.741 39.700 1.00 93.75 679 MET A CA 1
ATOM 5063 C C . MET A 1 679 ? -14.013 6.611 38.559 1.00 93.75 679 MET A C 1
ATOM 5065 O O . MET A 1 679 ? -14.674 6.730 37.529 1.00 93.75 679 MET A O 1
ATOM 5069 N N . ALA A 1 680 ? -12.806 7.173 38.700 1.00 94.25 680 ALA A N 1
ATOM 5070 C CA . ALA A 1 680 ? -12.153 7.909 37.614 1.00 94.25 680 ALA A CA 1
ATOM 5071 C C . ALA A 1 680 ? -12.011 7.037 36.358 1.00 94.25 680 ALA A C 1
ATOM 5073 O O . ALA A 1 680 ? -12.401 7.465 35.276 1.00 94.25 680 ALA A O 1
ATOM 5074 N N . ALA A 1 681 ? -11.545 5.792 36.509 1.00 94.00 681 ALA A N 1
ATOM 5075 C CA . ALA A 1 681 ? -11.421 4.853 35.397 1.00 94.00 681 ALA A CA 1
ATOM 5076 C C . ALA A 1 681 ? -12.773 4.499 34.747 1.00 94.00 681 ALA A C 1
ATOM 5078 O O . ALA A 1 681 ? -12.851 4.419 33.523 1.00 94.00 681 ALA A O 1
ATOM 5079 N N . PHE A 1 682 ? -13.847 4.323 35.527 1.00 93.81 682 PHE A N 1
ATOM 5080 C CA . PHE A 1 682 ? -15.179 4.051 34.972 1.00 93.81 682 PHE A CA 1
ATOM 5081 C C . PHE A 1 682 ? -15.761 5.249 34.207 1.00 93.81 682 PHE A C 1
ATOM 5083 O O . PHE A 1 682 ? -16.268 5.067 33.102 1.00 93.81 682 PHE A O 1
ATOM 5090 N N . ILE A 1 683 ? -15.659 6.470 34.748 1.00 92.75 683 ILE A N 1
ATOM 5091 C CA . ILE A 1 683 ? -16.176 7.681 34.084 1.00 92.75 683 ILE A CA 1
ATOM 5092 C C . ILE A 1 683 ? -15.316 8.058 32.868 1.00 92.75 683 ILE A C 1
ATOM 5094 O O . ILE A 1 683 ? -15.871 8.488 31.859 1.00 92.75 683 ILE A O 1
ATOM 5098 N N . TYR A 1 684 ? -13.995 7.837 32.922 1.00 92.06 684 TYR A N 1
ATOM 5099 C CA . TYR A 1 684 ? -13.108 8.008 31.769 1.00 92.06 684 TYR A CA 1
ATOM 5100 C C . TYR A 1 684 ? -13.602 7.162 30.591 1.00 92.06 684 TYR A C 1
ATOM 5102 O O . TYR A 1 684 ? -14.054 7.726 29.597 1.00 92.06 684 TYR A O 1
ATOM 5110 N N . ARG A 1 685 ? -13.652 5.826 30.739 1.00 92.19 685 ARG A N 1
ATOM 5111 C CA . ARG A 1 685 ? -14.092 4.925 29.653 1.00 92.19 685 ARG A CA 1
ATOM 5112 C C . ARG A 1 685 ? -15.515 5.217 29.178 1.00 92.19 685 ARG A C 1
ATOM 5114 O O . ARG A 1 685 ? -15.791 5.112 27.986 1.00 92.19 685 ARG A O 1
ATOM 5121 N N . LEU A 1 686 ? -16.412 5.627 30.079 1.00 91.31 686 LEU A N 1
ATOM 5122 C CA . LEU A 1 686 ? -17.782 6.003 29.718 1.00 91.31 686 LEU A CA 1
ATOM 5123 C C . LEU A 1 686 ? -17.820 7.136 28.682 1.00 91.31 686 LEU A C 1
ATOM 5125 O O . LEU A 1 686 ? -18.585 7.067 27.722 1.00 91.31 686 LEU A O 1
ATOM 5129 N N . VAL A 1 687 ? -16.993 8.166 28.865 1.00 88.69 687 VAL A N 1
ATOM 5130 C CA . VAL A 1 687 ? -17.004 9.374 28.027 1.00 88.69 687 VAL A CA 1
ATOM 5131 C C . VAL A 1 687 ? -16.025 9.286 26.854 1.00 88.69 687 VAL A C 1
ATOM 5133 O O . VAL A 1 687 ? -16.320 9.829 25.788 1.00 88.69 687 VAL A O 1
ATOM 5136 N N . THR A 1 688 ? -14.875 8.627 27.017 1.00 83.81 688 THR A N 1
ATOM 5137 C CA . THR A 1 688 ? -13.849 8.553 25.966 1.00 83.81 688 THR A CA 1
ATOM 5138 C C . THR A 1 688 ? -14.013 7.368 25.027 1.00 83.81 688 THR A C 1
ATOM 5140 O O . THR A 1 688 ? -13.680 7.512 23.852 1.00 83.81 688 THR A O 1
ATOM 5143 N N . ASP A 1 689 ? -14.533 6.239 25.522 1.00 83.00 689 ASP A N 1
ATOM 5144 C CA . ASP A 1 689 ? -14.501 4.960 24.805 1.00 83.00 689 ASP A CA 1
ATOM 5145 C C . ASP A 1 689 ? -15.918 4.482 24.439 1.00 83.00 689 ASP A C 1
ATOM 5147 O O . ASP A 1 689 ? -16.152 4.037 23.319 1.00 83.00 689 ASP A O 1
ATOM 5151 N N . TYR A 1 690 ? -16.888 4.570 25.356 1.00 85.62 690 TYR A N 1
ATOM 5152 C CA . TYR A 1 690 ? -18.268 4.146 25.091 1.00 85.62 690 TYR A CA 1
ATOM 5153 C C . TYR A 1 690 ? -19.068 5.196 24.303 1.00 85.62 690 TYR A C 1
ATOM 5155 O O . TYR A 1 690 ? -19.485 4.910 23.188 1.00 85.62 690 TYR A O 1
ATOM 5163 N N . ARG A 1 691 ? -19.215 6.436 24.797 1.00 83.31 691 ARG A N 1
ATOM 5164 C CA . ARG A 1 691 ? -20.031 7.500 24.152 1.00 83.31 691 ARG A CA 1
ATOM 5165 C C . ARG A 1 691 ? -19.478 8.077 22.829 1.00 83.31 691 ARG A C 1
ATOM 5167 O O . ARG A 1 691 ? -19.923 9.141 22.397 1.00 83.31 691 ARG A O 1
ATOM 5174 N N . LYS A 1 692 ? -18.486 7.428 22.216 1.00 66.81 692 LYS A N 1
ATOM 5175 C CA . LYS A 1 692 ? -17.920 7.773 20.898 1.00 66.81 692 LYS A CA 1
ATOM 5176 C C . LYS A 1 692 ? -17.912 6.603 19.899 1.00 66.81 692 LYS A C 1
ATOM 5178 O O . LYS A 1 692 ? -17.414 6.786 18.788 1.00 66.81 692 LYS A O 1
ATOM 5183 N N . GLY A 1 693 ? -18.447 5.443 20.292 1.00 45.47 693 GLY A N 1
ATOM 5184 C CA . GLY A 1 693 ? -18.955 4.425 19.366 1.00 45.47 693 GLY A CA 1
ATOM 5185 C C . GLY A 1 693 ? -20.405 4.714 18.997 1.00 45.47 693 GLY A C 1
ATOM 5186 O O . GLY A 1 693 ? -20.776 4.323 17.875 1.00 45.47 693 GLY A O 1
#

Radius of gyration: 45.26 Å; chains: 1; bounding box: 98×74×119 Å

Foldseek 3Di:
DEAELEEAEQQEDDPPDEWESAEEAAEEEAYAYNYEAEQAQYEARYEASHGEAHQYAAYEHYLYEHENQAYDYEEDAYEQHYEHYHHNAAPGEYEHENYEAYQGAYEYADAEEYELHYEYEDDNRYNEYEAELYEHENRAYDYDHYHYALHYEYECAEHYEYYNYEAYQREYAAEHLHYEEYLYEDYEYENYEHENGEYDHAASHYEYECYEYEYECYEYYNRPHWYYYDNYHYHYYNYHTDDDPDPPDDDDDDDDDDDDDDDDDDDDDDDDDDDDDDDDDDPDPDCPVVVVCPVPPPPDPPDDDDDDDDDPPDPPDPPLQVWAKAAEAAVQFDDDDIDTGAGFFDQDDDTPQTDHPQKDFPAWDFPNHGDDSVHDTDHYHTYTYIDIDGDPDDDDFAKDKDDPADEAAAAQDKDKDAIDIDDPAQWFKDWPDWDDAPQWDADRRRRMIIGGHHDFDKTKIKMWTDDPNRIDIDIYIYGHAYDFDDDFLSFADQDQQAPAQDPPHPLNSLLRSCVRLPLDDADDDPDDHHHNQQQDFDFLLNVLSNVCSVDPDPPQDADCDQLAPADHPPDPSRSSQRVCVVLVLQQADDDPDDHHHRRRRDFDFLLNVLSSLLSVVVSPDVCSVVQDADCDDQAPAAHPPDRSSRSVRVCVVQVLDPADDDPPGGHNRRGDGDGSSNVSSNVCCVPGGRVRD

Organism: NCBI:txid2714935

pLDDT: mean 78.05, std 21.73, range [20.34, 98.19]

Sequence (693 aa):
MIANNTVFETNHTGDGVSGGGAIRVTGGALEVDHSTFTNNSAAAGSDGGAISSEGSGNVRINDSVFDGNKRVGNQNQYGGAISVKQPGVADSTVEITNSIFTNNFSSASGNLSTGGAIRIFGTPNLKSVLIDNSLFRGNSTKIAVAQSGGAIGFMTTPNSTISNSTFIDNTSTRYGGAVYYENSPDNTIINSTFAGNSSVLGGSGVSAYSSAVAIDSSTFLSNALGVHGTGTQIRVKDSVLPKLANPAVTYSETTLAYAPSLFTVNTSATLEKVSETNFVAPIRTDGAAYKAIEGARTLSQAQNGVDRKTPLSDVGAYETPQTYTVSFESNGGSGVDPIEGVLHGAVVSAPVDPSRDGHTFAGWTLDGASYDFASSPVTADIVLHATWTEVTEPEVVVPQIMPGSLPKGTVGDVYAATITTKGNGVATLSIDGGALPDGLTFDAVSGKIAGKATKTGTFRFTIRADIGGVFATKEFSITIDKKGFVGPCSAPRPVPVFSDAPLTHKFYKEIDWMECMKYATGWRMPAGKPEYRPTWNLERQAMAAFIFRMEAPKNYRAPKVSPFRDMKPSDKFYKEVAWMHEMGYATGWAEPTGKPTFRPHLSLSREAMAAFIYRLEASKNSAVKSYRAPSVSPMTDMKPGMKFYKEISWMWDEGLTTGNRVGGAKEYWPKDDLSRQAMAAFIYRLVTDYRKG